Protein AF-A0A2V2E557-F1 (afdb_monomer_lite)

Sequence (510 aa):
MKITRFALGIRFAAMAEQPHKEFARKIFEGIFSVLTLSELEDLTLYGGADPFSPANAEGEESDVYLVVLMGGKLKQMRKVYHAIADDAALDMYMVHNRPFVENNRLYKVEGLDYFGQVRPNGRIEGGDGTLDGLSVPKKRGRRKPVGKGIRVMLAPADYERLTSTDAIKRMTVAARRHFQGVKLAPFPINDGGEGFGASIVTATGGAARKIAVTSCMLDGKRDAYYGVVSGRTAVIETAQGFSAGGISSIAVGEMLRRALDEGLKSIIIGVHDAQMGDGGMGFARALGVRFFDKDGAELDASRDALPLIERAEADYIHPRMGEVKLLCMDASSPADAIAGIDRLNAALSAALGREIDHTLGFAGIVCALSGGRYSRNYDDLLEAINFNKLARNTALVATGCSALDTAAMQ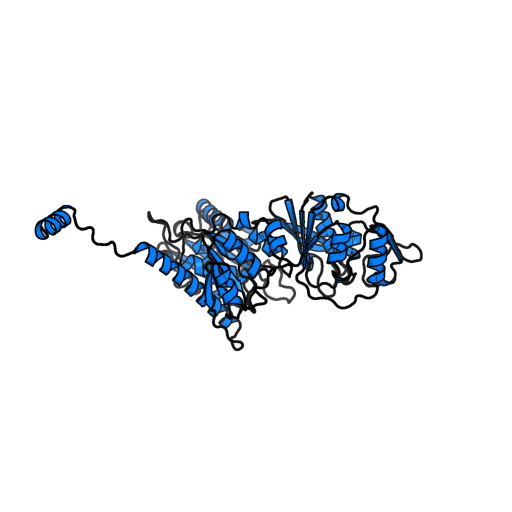PGRPMYCIVKRCAALKIPVAMVVNQIGDGAAELYSITNAGIMTIGSSAADTPEETVRKFDSAADRMFRFIRMGRDVEKIGAPKQPKLKPWLTLLIDSWKK

pLDDT: mean 86.21, std 11.2, range [41.09, 98.44]

Structure (mmCIF, N/CA/C/O backbone):
data_AF-A0A2V2E557-F1
#
_entry.id   AF-A0A2V2E557-F1
#
loop_
_atom_site.group_PDB
_atom_site.id
_atom_site.type_symbol
_atom_site.label_atom_id
_atom_site.label_alt_id
_atom_site.label_comp_id
_atom_site.label_asym_id
_atom_site.label_entity_id
_atom_site.label_seq_id
_atom_site.pdbx_PDB_ins_code
_atom_site.Cartn_x
_atom_site.Cartn_y
_atom_site.Cartn_z
_atom_site.occupancy
_atom_site.B_iso_or_equiv
_atom_site.auth_seq_id
_atom_site.auth_comp_id
_atom_site.auth_asym_id
_atom_site.auth_atom_id
_atom_site.pdbx_PDB_model_num
ATOM 1 N N . MET A 1 1 ? 6.850 -20.443 29.332 1.00 65.69 1 MET A N 1
ATOM 2 C CA . MET A 1 1 ? 5.370 -20.319 29.263 1.00 65.69 1 MET A CA 1
ATOM 3 C C . MET A 1 1 ? 4.730 -21.699 29.479 1.00 65.69 1 MET A C 1
ATOM 5 O O . MET A 1 1 ? 5.192 -22.646 28.859 1.00 65.69 1 MET A O 1
ATOM 9 N N . LYS A 1 2 ? 3.725 -21.884 30.356 1.00 63.25 2 LYS A N 1
ATOM 10 C CA . LYS A 1 2 ? 3.048 -23.197 30.527 1.00 63.25 2 LYS A CA 1
ATOM 11 C C . LYS A 1 2 ? 1.801 -23.270 29.639 1.00 63.25 2 LYS A C 1
ATOM 13 O O . LYS A 1 2 ? 0.754 -22.765 30.030 1.00 63.25 2 LYS A O 1
ATOM 18 N N . ILE A 1 3 ? 1.897 -23.886 28.458 1.00 65.19 3 ILE A N 1
ATOM 19 C CA . ILE A 1 3 ? 0.762 -24.033 27.528 1.00 65.19 3 ILE A CA 1
ATOM 20 C C . ILE A 1 3 ? -0.247 -25.034 28.102 1.00 65.19 3 ILE A C 1
ATOM 22 O O . ILE A 1 3 ? -0.033 -26.241 28.066 1.00 65.19 3 ILE A O 1
ATOM 26 N N . THR A 1 4 ? -1.346 -24.526 28.660 1.00 62.91 4 THR A N 1
ATOM 27 C CA . THR A 1 4 ? -2.377 -25.346 29.319 1.00 62.91 4 THR A CA 1
ATOM 28 C C . THR A 1 4 ? -3.467 -25.840 28.362 1.00 62.91 4 THR A C 1
ATOM 30 O O . THR A 1 4 ? -4.125 -26.837 28.661 1.00 62.91 4 THR A O 1
ATOM 33 N N . ARG A 1 5 ? -3.689 -25.143 27.231 1.00 73.69 5 ARG A N 1
ATOM 34 C CA . ARG A 1 5 ? -4.732 -25.392 26.206 1.00 73.69 5 ARG A CA 1
ATOM 35 C C . ARG A 1 5 ? -4.318 -24.814 24.837 1.00 73.69 5 ARG A C 1
ATOM 37 O O . ARG A 1 5 ? -3.135 -24.649 24.576 1.00 73.69 5 ARG A O 1
ATOM 44 N N . PHE A 1 6 ? -5.287 -24.498 23.967 1.00 78.81 6 PHE A N 1
ATOM 45 C CA . PHE A 1 6 ? -5.058 -23.806 22.698 1.00 78.81 6 PHE A CA 1
ATOM 46 C C . PHE A 1 6 ? -4.445 -22.423 22.913 1.00 78.81 6 PHE A C 1
ATOM 48 O O . PHE A 1 6 ? -4.868 -21.669 23.796 1.00 78.81 6 PHE A O 1
ATOM 55 N N . ALA A 1 7 ? -3.495 -22.094 22.045 1.00 83.75 7 ALA A N 1
ATOM 56 C CA . ALA A 1 7 ? -2.895 -20.781 21.951 1.00 83.75 7 ALA A CA 1
ATOM 57 C C . ALA A 1 7 ? -2.956 -20.281 20.503 1.00 83.75 7 ALA A C 1
ATOM 59 O O . ALA A 1 7 ? -2.928 -21.064 19.551 1.00 83.75 7 ALA A O 1
ATOM 60 N N . LEU A 1 8 ? -3.088 -18.968 20.350 1.00 87.19 8 LEU A N 1
ATOM 61 C CA . LEU A 1 8 ? -3.082 -18.281 19.068 1.00 87.19 8 LEU A CA 1
ATOM 62 C C . LEU A 1 8 ? -1.888 -17.333 19.041 1.00 87.19 8 LEU A C 1
ATOM 64 O O . LEU A 1 8 ? -1.804 -16.452 19.896 1.00 87.19 8 LEU A O 1
ATOM 68 N N . GLY A 1 9 ? -0.994 -17.534 18.072 1.00 87.31 9 GLY A N 1
ATOM 69 C CA . GLY A 1 9 ? 0.126 -16.642 17.795 1.00 87.31 9 GLY A CA 1
ATOM 70 C C . GLY A 1 9 ? -0.240 -15.669 16.681 1.00 87.31 9 GLY A C 1
ATOM 71 O O . GLY A 1 9 ? -0.783 -16.060 15.643 1.00 87.31 9 GLY A O 1
ATOM 72 N N . ILE A 1 10 ? 0.039 -14.391 16.902 1.00 87.12 10 ILE A N 1
ATOM 73 C CA . ILE A 1 10 ? -0.247 -13.321 15.951 1.00 87.12 10 ILE A CA 1
ATOM 74 C C . ILE A 1 10 ? 1.021 -12.498 15.793 1.00 87.12 10 ILE A C 1
ATOM 76 O O . ILE A 1 10 ? 1.534 -11.969 16.773 1.00 87.12 10 ILE A O 1
ATOM 80 N N . ARG A 1 11 ? 1.541 -12.435 14.567 1.00 86.31 11 ARG A N 1
ATOM 81 C CA . ARG A 1 11 ? 2.772 -11.715 14.238 1.00 86.31 11 ARG A CA 1
ATOM 82 C C . ARG A 1 11 ? 2.419 -10.371 13.626 1.00 86.31 11 ARG A C 1
ATOM 84 O O . ARG A 1 11 ? 1.798 -10.329 12.564 1.00 86.31 11 ARG A O 1
ATOM 91 N N . PHE A 1 12 ? 2.813 -9.309 14.307 1.00 83.56 12 PHE A N 1
ATOM 92 C CA . PHE A 1 12 ? 2.631 -7.934 13.878 1.00 83.56 12 PHE A CA 1
ATOM 93 C C . PHE A 1 12 ? 3.965 -7.359 13.417 1.00 83.56 12 PHE A C 1
ATOM 95 O O . PHE A 1 12 ? 4.990 -7.630 14.032 1.00 83.56 12 PHE A O 1
ATOM 102 N N . ALA A 1 13 ? 3.949 -6.571 12.349 1.00 77.62 13 ALA A N 1
ATOM 103 C CA . ALA A 1 13 ? 5.081 -5.735 11.994 1.00 77.62 13 ALA A CA 1
ATOM 104 C C . ALA A 1 13 ? 5.254 -4.674 13.085 1.00 77.62 13 ALA A C 1
ATOM 106 O O . ALA A 1 13 ? 4.266 -4.067 13.529 1.00 77.62 13 ALA A O 1
ATOM 107 N N . ALA A 1 14 ? 6.494 -4.457 13.510 1.00 68.31 14 ALA A N 1
ATOM 108 C CA . ALA A 1 14 ? 6.855 -3.397 14.430 1.00 68.31 14 ALA A CA 1
ATOM 109 C C . ALA A 1 14 ? 6.372 -2.025 13.914 1.00 68.31 14 ALA A C 1
ATOM 111 O O . ALA A 1 14 ? 6.031 -1.828 12.741 1.00 68.31 14 ALA A O 1
ATOM 112 N N . MET A 1 15 ? 6.255 -1.072 14.831 1.00 66.81 15 MET A N 1
ATOM 113 C CA . MET A 1 15 ? 6.133 0.349 14.503 1.00 66.81 15 MET A CA 1
ATOM 114 C C . MET A 1 15 ? 7.468 1.016 14.791 1.00 66.81 15 MET A C 1
ATOM 116 O O . MET A 1 15 ? 8.109 0.659 15.778 1.00 66.81 15 MET A O 1
ATOM 120 N N . ALA A 1 16 ? 7.819 2.034 14.009 1.00 58.56 16 ALA A N 1
ATOM 121 C CA . ALA A 1 16 ? 8.967 2.874 14.318 1.00 58.56 16 ALA A CA 1
ATOM 122 C C . ALA A 1 16 ? 8.837 3.541 15.708 1.00 58.56 16 ALA A C 1
ATOM 124 O O . ALA A 1 16 ? 7.751 3.993 16.102 1.00 58.56 16 ALA A O 1
ATOM 125 N N . GLU A 1 17 ? 9.973 3.594 16.416 1.00 58.50 17 GLU A N 1
ATOM 126 C CA . GLU A 1 17 ? 10.280 4.488 17.544 1.00 58.50 17 GLU A CA 1
ATOM 127 C C . GLU A 1 17 ? 9.243 4.516 18.685 1.00 58.50 17 GLU A C 1
ATOM 129 O O . GLU A 1 17 ? 8.613 5.544 18.955 1.00 58.50 17 GLU A O 1
ATOM 134 N N . GLN A 1 18 ? 9.063 3.393 19.392 1.00 66.19 18 GLN A N 1
ATOM 135 C CA . GLN A 1 18 ? 8.359 3.375 20.682 1.00 66.19 18 GLN A CA 1
ATOM 136 C C . GLN A 1 18 ? 8.985 2.387 21.673 1.00 66.19 18 GLN A C 1
ATOM 138 O O . GLN A 1 18 ? 9.375 1.289 21.271 1.00 66.19 18 GLN A O 1
ATOM 143 N N . PRO A 1 19 ? 8.983 2.705 22.982 1.00 74.88 19 PRO A N 1
ATOM 144 C CA . PRO A 1 19 ? 9.345 1.744 24.016 1.00 74.88 19 PRO A CA 1
ATOM 145 C C . PRO A 1 19 ? 8.513 0.458 23.905 1.00 74.88 19 PRO A C 1
ATOM 147 O O . PRO A 1 19 ? 7.297 0.522 23.692 1.00 74.88 19 PRO A O 1
ATOM 150 N N . HIS A 1 20 ? 9.140 -0.700 24.144 1.00 78.00 20 HIS A N 1
ATOM 151 C CA . HIS A 1 20 ? 8.522 -2.035 24.044 1.00 78.00 20 HIS A CA 1
ATOM 152 C C . HIS A 1 20 ? 7.109 -2.106 24.661 1.00 78.00 20 HIS A C 1
ATOM 154 O O . HIS A 1 20 ? 6.159 -2.593 24.045 1.00 78.00 20 HIS A O 1
ATOM 160 N N . LYS A 1 21 ? 6.943 -1.540 25.863 1.00 82.50 21 LYS A N 1
ATOM 161 C CA . LYS A 1 21 ? 5.669 -1.524 26.599 1.00 82.50 21 LYS A CA 1
ATOM 162 C C . LYS A 1 21 ? 4.590 -0.651 25.949 1.00 82.50 21 LYS A C 1
ATOM 164 O O . LYS A 1 21 ? 3.419 -1.030 25.940 1.00 82.50 21 LYS A O 1
ATOM 169 N N . GLU A 1 22 ? 4.952 0.507 25.3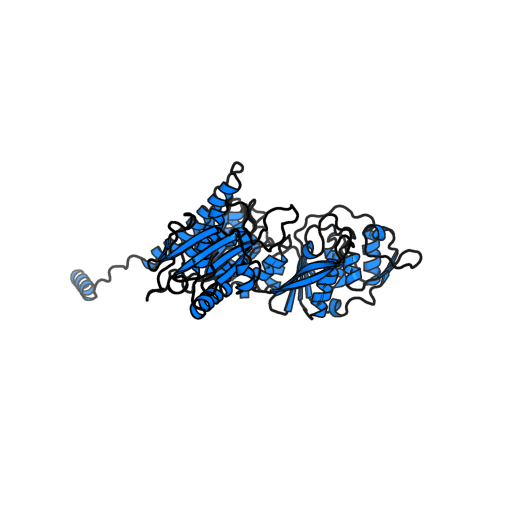94 1.00 80.88 22 GLU A N 1
ATOM 170 C CA . GLU A 1 22 ? 3.991 1.379 24.701 1.00 80.88 22 GLU A CA 1
ATOM 171 C C . GLU A 1 22 ? 3.476 0.710 23.424 1.00 80.88 22 GLU A C 1
ATOM 173 O O . GLU A 1 22 ? 2.269 0.705 23.156 1.00 80.88 22 GLU A O 1
ATOM 178 N N . PHE A 1 23 ? 4.380 0.074 22.679 1.00 81.56 23 PHE A N 1
ATOM 179 C CA . PHE A 1 23 ? 4.028 -0.668 21.480 1.00 81.56 23 PHE A CA 1
ATOM 180 C C . PHE A 1 23 ? 3.114 -1.863 21.787 1.00 81.56 23 PHE A C 1
ATOM 182 O O . PHE A 1 23 ? 2.044 -1.996 21.180 1.00 81.56 23 PHE A O 1
ATOM 189 N N . ALA A 1 24 ? 3.467 -2.666 22.799 1.00 86.38 24 ALA A N 1
ATOM 190 C CA . ALA A 1 24 ? 2.637 -3.766 23.284 1.00 86.38 24 ALA A CA 1
ATOM 191 C C . ALA A 1 24 ? 1.216 -3.282 23.612 1.00 86.38 24 ALA A C 1
ATOM 193 O O . ALA A 1 24 ? 0.225 -3.826 23.112 1.00 86.38 24 ALA A O 1
ATOM 194 N N . ARG A 1 25 ? 1.103 -2.192 24.383 1.00 87.50 25 ARG A N 1
ATOM 195 C CA . ARG A 1 25 ? -0.187 -1.596 24.744 1.00 87.50 25 ARG A CA 1
ATOM 196 C C . ARG A 1 25 ? -1.021 -1.230 23.515 1.00 87.50 25 ARG A C 1
ATOM 198 O O . ARG A 1 25 ? -2.212 -1.541 23.488 1.00 87.50 25 ARG A O 1
ATOM 205 N N . LYS A 1 26 ? -0.425 -0.620 22.485 1.00 82.56 26 LYS A N 1
ATOM 206 C CA . LYS A 1 26 ? -1.136 -0.245 21.248 1.00 82.56 26 LYS A CA 1
ATOM 207 C C . LYS A 1 26 ? -1.635 -1.452 20.460 1.00 82.56 26 LYS A C 1
ATOM 209 O O . LYS A 1 26 ? -2.769 -1.417 19.975 1.00 82.56 26 LYS A O 1
ATOM 214 N N . ILE A 1 27 ? -0.843 -2.523 20.360 1.00 86.38 27 ILE A N 1
ATOM 215 C CA . ILE A 1 27 ? -1.295 -3.760 19.708 1.00 86.38 27 ILE A CA 1
ATOM 216 C C . ILE A 1 27 ? -2.501 -4.338 20.454 1.00 86.38 27 ILE A C 1
ATOM 218 O O . ILE A 1 27 ? -3.522 -4.637 19.832 1.00 86.38 27 ILE A O 1
ATOM 222 N N . PHE A 1 28 ? -2.427 -4.455 21.783 1.00 88.38 28 PHE A N 1
ATOM 223 C CA . PHE A 1 28 ? -3.541 -4.986 22.572 1.00 88.38 28 PHE A CA 1
ATOM 224 C C . PHE A 1 28 ? -4.778 -4.081 22.529 1.00 88.38 28 PHE A C 1
ATOM 226 O O . PHE A 1 28 ? -5.891 -4.595 22.437 1.00 88.38 28 PHE A O 1
ATOM 233 N N . GLU A 1 29 ? -4.621 -2.753 22.499 1.00 85.88 29 GLU A N 1
ATOM 234 C CA . GLU A 1 29 ? -5.725 -1.820 22.226 1.00 85.88 29 GLU A CA 1
ATOM 235 C C . GLU A 1 29 ? -6.382 -2.109 20.866 1.00 85.88 29 GLU A C 1
ATOM 237 O O . GLU A 1 29 ? -7.611 -2.196 20.773 1.00 85.88 29 GLU A O 1
ATOM 242 N N . GLY A 1 30 ? -5.577 -2.332 19.823 1.00 81.88 30 GLY A N 1
ATOM 243 C CA . GLY A 1 30 ? -6.042 -2.747 18.500 1.00 81.88 30 GLY A CA 1
ATOM 244 C C . GLY A 1 30 ? -6.816 -4.068 18.538 1.00 81.88 30 GLY A C 1
ATOM 245 O O . GLY A 1 30 ? -7.950 -4.130 18.061 1.00 81.88 30 GLY A O 1
ATOM 246 N N . ILE A 1 31 ? -6.263 -5.107 19.160 1.00 86.81 31 ILE A N 1
ATOM 247 C CA . ILE A 1 31 ? -6.897 -6.429 19.275 1.00 86.81 31 ILE A CA 1
ATOM 248 C C . ILE A 1 31 ? -8.209 -6.350 20.071 1.00 86.81 31 ILE A C 1
ATOM 250 O O . ILE A 1 31 ? -9.246 -6.861 19.644 1.00 86.81 31 ILE A O 1
ATOM 254 N N . PHE A 1 32 ? -8.216 -5.673 21.219 1.00 85.81 32 PHE A N 1
ATOM 255 C CA . PHE A 1 32 ? -9.401 -5.587 22.081 1.00 85.81 32 PHE A CA 1
ATOM 256 C C . PHE A 1 32 ? -10.511 -4.742 21.476 1.00 85.81 32 PHE A C 1
ATOM 258 O O . PHE A 1 32 ? -11.675 -4.890 21.843 1.00 85.81 32 PHE A O 1
ATOM 265 N N . SER A 1 33 ? -10.176 -3.881 20.521 1.00 80.12 33 SER A N 1
ATOM 266 C CA . SER A 1 33 ? -11.164 -3.068 19.829 1.00 80.12 33 SER A CA 1
ATOM 267 C C . SER A 1 33 ? -12.040 -3.855 18.840 1.00 80.12 33 SER A C 1
ATOM 269 O O . SER A 1 33 ? -13.137 -3.395 18.513 1.00 80.12 33 SER A O 1
ATOM 271 N N . VAL A 1 34 ? -11.612 -5.050 18.404 1.00 81.62 34 VAL A N 1
ATOM 272 C CA . VAL A 1 34 ? -12.408 -5.938 17.527 1.00 81.62 34 VAL A CA 1
ATOM 273 C C . VAL A 1 34 ? -13.038 -7.118 18.271 1.00 81.62 34 VAL A C 1
ATOM 275 O O . VAL A 1 34 ? -13.938 -7.769 17.741 1.00 81.62 34 VAL A O 1
ATOM 278 N N . LEU A 1 35 ? -12.614 -7.356 19.514 1.00 86.31 35 LEU A N 1
ATOM 279 C CA . LEU A 1 35 ? -13.071 -8.450 20.366 1.00 86.31 35 LEU A CA 1
ATOM 280 C C . LEU A 1 35 ? -13.999 -7.962 21.484 1.00 86.31 35 LEU A C 1
ATOM 282 O O . LEU A 1 35 ? -14.121 -6.777 21.785 1.00 86.31 35 LEU A O 1
ATOM 286 N N . THR A 1 36 ? -14.682 -8.904 22.116 1.00 84.56 36 THR A N 1
ATOM 287 C CA . THR A 1 36 ? -15.545 -8.687 23.277 1.00 84.56 36 THR A CA 1
ATOM 288 C C . THR A 1 36 ? -15.060 -9.495 24.468 1.00 84.56 36 THR A C 1
ATOM 290 O O . THR A 1 36 ? -14.330 -10.476 24.323 1.00 84.56 36 THR A O 1
ATOM 293 N N . LEU A 1 37 ? -15.548 -9.145 25.660 1.00 84.88 37 LEU A N 1
ATOM 294 C CA . LEU A 1 37 ? -15.225 -9.893 26.874 1.00 84.88 37 LEU A CA 1
ATOM 295 C C . LEU A 1 37 ? -15.520 -11.392 26.733 1.00 84.88 37 LEU A C 1
ATOM 297 O O . LEU A 1 37 ? -14.697 -12.200 27.120 1.00 84.88 37 LEU A O 1
ATOM 301 N N . SER A 1 38 ? -16.617 -11.788 26.080 1.00 85.31 38 SER A N 1
ATOM 302 C CA . SER A 1 38 ? -16.932 -13.215 25.895 1.00 85.31 38 SER A CA 1
ATOM 303 C C . SER A 1 38 ? -15.949 -13.986 25.004 1.00 85.31 38 SER A C 1
ATOM 305 O O . SER A 1 38 ? -16.006 -15.213 24.949 1.00 85.31 38 SER A O 1
ATOM 307 N N . GLU A 1 39 ? -15.107 -13.282 24.248 1.00 89.06 39 GLU A N 1
ATOM 308 C CA . GLU A 1 39 ? -14.055 -13.879 23.422 1.00 89.06 39 GLU A CA 1
ATOM 309 C C . GLU A 1 39 ? -12.709 -13.897 24.148 1.00 89.06 39 GLU A C 1
ATOM 311 O O . GLU A 1 39 ? -11.922 -14.809 23.913 1.00 89.06 39 GLU A O 1
ATOM 316 N N . LEU A 1 40 ? -12.473 -12.947 25.055 1.00 89.62 40 LEU A N 1
ATOM 317 C CA . LEU A 1 40 ? -11.193 -12.747 25.734 1.00 89.62 40 LEU A CA 1
ATOM 318 C C . LEU A 1 40 ? -11.166 -13.206 27.196 1.00 89.62 40 LEU A C 1
ATOM 320 O O . LEU A 1 40 ? -10.082 -13.344 27.744 1.00 89.62 40 LEU A O 1
ATOM 324 N N . GLU A 1 41 ? -12.316 -13.440 27.825 1.00 90.12 41 GLU A N 1
ATOM 325 C CA . GLU A 1 41 ? -12.420 -13.871 29.222 1.00 90.12 41 GLU A CA 1
ATOM 326 C C . GLU A 1 41 ? -11.560 -15.112 29.490 1.00 90.12 41 GLU A C 1
ATOM 328 O O . GLU A 1 41 ? -11.535 -16.060 28.695 1.00 90.12 41 GLU A O 1
ATOM 333 N N . ASP A 1 42 ? -10.830 -15.052 30.605 1.00 91.62 42 ASP A N 1
ATOM 334 C CA . ASP A 1 42 ? -9.864 -16.033 31.099 1.00 91.62 42 ASP A CA 1
ATOM 335 C C . ASP A 1 42 ? -8.632 -16.265 30.213 1.00 91.62 42 ASP A C 1
ATOM 337 O O . ASP A 1 42 ? -7.773 -17.075 30.577 1.00 91.62 42 ASP A O 1
ATOM 341 N N . LEU A 1 43 ? -8.489 -15.548 29.092 1.00 92.50 43 LEU A N 1
ATOM 342 C CA . LEU A 1 43 ? -7.294 -15.656 28.263 1.00 92.50 43 LEU A CA 1
ATOM 343 C C . LEU A 1 43 ? -6.091 -14.996 28.937 1.00 92.50 43 LEU A C 1
ATOM 345 O O . LEU A 1 43 ? -6.173 -13.905 29.506 1.00 92.50 43 LEU A O 1
ATOM 349 N N . THR A 1 44 ? -4.960 -15.678 28.834 1.00 92.56 44 THR A N 1
ATOM 350 C CA . THR A 1 44 ? -3.642 -15.204 29.246 1.00 92.56 44 THR A CA 1
ATOM 351 C C . THR A 1 44 ? -2.964 -14.516 28.065 1.00 92.56 44 THR A C 1
ATOM 353 O O . THR A 1 44 ? -3.053 -15.004 26.932 1.00 92.56 44 THR A O 1
ATOM 356 N N . LEU A 1 45 ? -2.306 -13.390 28.335 1.00 93.50 45 LEU A N 1
ATOM 357 C CA . LEU A 1 45 ? -1.737 -12.495 27.335 1.00 93.50 45 LEU A CA 1
ATOM 358 C C . LEU A 1 45 ? -0.213 -12.472 27.456 1.00 93.50 45 LEU A C 1
ATOM 360 O O . LEU A 1 45 ? 0.318 -12.209 28.537 1.00 93.50 45 LEU A O 1
ATOM 364 N N . TYR A 1 46 ? 0.470 -12.703 26.339 1.00 91.62 46 TYR A N 1
ATOM 365 C CA . TYR A 1 46 ? 1.919 -12.553 26.233 1.00 91.62 46 TYR A CA 1
ATOM 366 C C . TYR A 1 46 ? 2.288 -11.759 24.986 1.00 91.62 46 TYR A C 1
ATOM 368 O O . TYR A 1 46 ? 1.529 -11.751 24.009 1.00 91.62 46 TYR A O 1
ATOM 376 N N . GLY A 1 47 ? 3.472 -11.157 24.993 1.00 90.19 47 GLY A N 1
ATOM 377 C CA . GLY A 1 47 ? 4.075 -10.655 23.769 1.00 90.19 47 GLY A CA 1
ATOM 378 C C . GLY A 1 47 ? 5.539 -10.264 23.908 1.00 90.19 47 GLY A C 1
ATOM 379 O O . GLY A 1 47 ? 6.084 -10.261 25.005 1.00 90.19 47 GLY A O 1
ATOM 380 N N . GLY A 1 48 ? 6.173 -10.011 22.771 1.00 86.94 48 GLY A N 1
ATOM 381 C CA . GLY A 1 48 ? 7.599 -9.712 22.668 1.00 86.94 48 GLY A CA 1
ATOM 382 C C . GLY A 1 48 ? 8.098 -9.883 21.237 1.00 86.94 48 GLY A C 1
ATOM 383 O O . GLY A 1 48 ? 7.301 -10.153 20.333 1.00 86.94 48 GLY A O 1
ATOM 384 N N . ALA A 1 49 ? 9.406 -9.754 21.031 1.00 83.94 49 ALA A N 1
ATOM 385 C CA . ALA A 1 4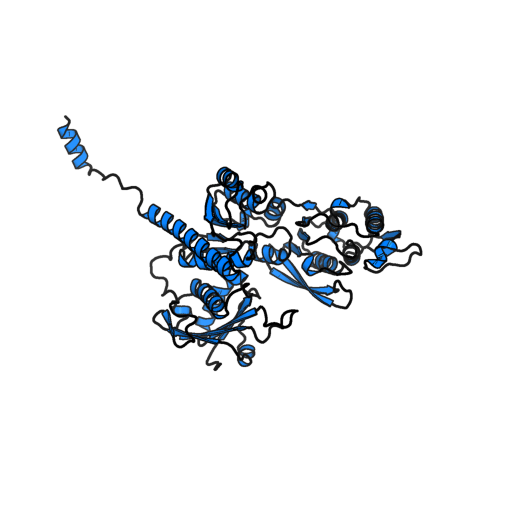9 ? 10.039 -10.056 19.748 1.00 83.94 49 ALA A CA 1
ATOM 386 C C . ALA A 1 49 ? 9.768 -11.517 19.323 1.00 83.94 49 ALA A C 1
ATOM 388 O O . ALA A 1 49 ? 9.744 -12.426 20.156 1.00 83.94 49 ALA A O 1
ATOM 389 N N . ASP A 1 50 ? 9.524 -11.760 18.029 1.00 81.56 50 ASP A N 1
ATOM 390 C CA . ASP A 1 50 ? 9.349 -13.114 17.489 1.00 81.56 50 ASP A CA 1
ATOM 391 C C . ASP A 1 50 ? 10.705 -13.841 17.436 1.00 81.56 50 ASP A C 1
ATOM 393 O O . ASP A 1 50 ? 11.538 -13.508 16.594 1.00 81.56 50 ASP A O 1
ATOM 397 N N . PRO A 1 51 ? 10.933 -14.891 18.249 1.00 76.50 51 PRO A N 1
ATOM 398 C CA . PRO A 1 51 ? 12.255 -15.513 18.388 1.00 76.50 51 PRO A CA 1
ATOM 399 C C . PRO A 1 51 ? 12.687 -16.348 17.172 1.00 76.50 51 PRO A C 1
ATOM 401 O O . PRO A 1 51 ? 13.759 -16.944 17.173 1.00 76.50 51 PRO A O 1
ATOM 404 N N . PHE A 1 52 ? 11.839 -16.460 16.150 1.00 75.25 52 PHE A N 1
ATOM 405 C CA . PHE A 1 52 ? 12.128 -17.226 14.934 1.00 75.25 52 PHE A CA 1
ATOM 406 C C . PHE A 1 52 ? 12.251 -16.354 13.689 1.00 75.25 52 PHE A C 1
ATOM 408 O O . PHE A 1 52 ? 12.477 -16.883 12.599 1.00 75.25 52 PHE A O 1
ATOM 415 N N . SER A 1 53 ? 11.998 -15.056 13.818 1.00 70.50 53 SER A N 1
ATOM 416 C CA . SER A 1 53 ? 12.225 -14.136 12.718 1.00 70.50 53 SER A CA 1
ATOM 417 C C . SER A 1 53 ? 13.722 -13.807 12.696 1.00 70.50 53 SER A C 1
ATOM 419 O O . SER A 1 53 ? 14.304 -13.593 13.761 1.00 70.50 53 SER A O 1
ATOM 421 N N . PRO A 1 54 ? 14.377 -13.870 11.522 1.00 59.88 54 PRO A N 1
ATOM 422 C CA . PRO A 1 54 ? 15.802 -13.576 11.424 1.00 59.88 54 PRO A CA 1
ATOM 423 C C . PRO A 1 54 ? 16.069 -12.151 11.917 1.00 59.88 54 PRO A C 1
ATOM 425 O O . PRO A 1 54 ? 15.212 -11.278 11.756 1.00 59.88 54 PRO A O 1
ATOM 428 N N . ALA A 1 55 ? 17.243 -11.932 12.516 1.00 57.16 55 ALA A N 1
ATOM 429 C CA . ALA A 1 55 ? 17.716 -10.586 12.822 1.00 57.16 55 ALA A CA 1
ATOM 430 C C . ALA A 1 55 ? 17.676 -9.735 11.544 1.00 57.16 55 ALA A C 1
ATOM 432 O O . ALA A 1 55 ? 17.881 -10.263 10.442 1.00 57.16 55 ALA A O 1
ATOM 433 N N . ASN A 1 56 ? 17.370 -8.445 11.682 1.00 53.69 56 ASN A N 1
ATOM 434 C CA . ASN A 1 56 ? 17.402 -7.534 10.541 1.00 53.69 56 ASN A CA 1
ATOM 435 C C . ASN A 1 56 ? 18.837 -7.452 9.964 1.00 53.69 56 ASN A C 1
ATOM 437 O O . ASN A 1 56 ? 19.786 -7.999 10.532 1.00 53.69 56 ASN A O 1
ATOM 441 N N . ALA A 1 57 ? 19.011 -6.809 8.805 1.00 41.09 57 ALA A N 1
ATOM 442 C CA . ALA A 1 57 ? 20.308 -6.746 8.115 1.00 41.09 57 ALA A CA 1
ATOM 443 C C . ALA A 1 57 ? 21.446 -6.141 8.973 1.00 41.09 57 ALA A C 1
ATOM 445 O O . ALA A 1 57 ? 22.618 -6.347 8.662 1.00 41.09 57 ALA A O 1
ATOM 446 N N . GLU A 1 58 ? 21.098 -5.445 10.058 1.00 46.81 58 GLU A N 1
ATOM 447 C CA . GLU A 1 58 ? 22.004 -4.785 11.003 1.00 46.81 58 GLU A CA 1
ATOM 448 C C . GLU A 1 58 ? 22.289 -5.626 12.267 1.00 46.81 58 GLU A C 1
ATOM 450 O O . GLU A 1 58 ? 23.100 -5.237 13.103 1.00 46.81 58 GLU A O 1
ATOM 455 N N . GLY A 1 59 ? 21.692 -6.819 12.390 1.00 43.66 59 GLY A N 1
ATOM 456 C CA . GLY A 1 59 ? 21.915 -7.737 13.512 1.00 43.66 59 GLY A CA 1
ATOM 457 C C . GLY A 1 59 ? 21.077 -7.447 14.764 1.00 43.66 59 GLY A C 1
ATOM 458 O O . GLY A 1 59 ? 21.370 -8.015 15.818 1.00 43.66 59 GLY A O 1
ATOM 459 N N . GLU A 1 60 ? 20.047 -6.602 14.668 1.00 53.19 60 GLU A N 1
ATOM 460 C CA . GLU A 1 60 ? 19.145 -6.250 15.773 1.00 53.19 60 GLU A CA 1
ATOM 461 C C . GLU A 1 60 ? 17.959 -7.231 15.918 1.00 53.19 60 GLU A C 1
ATOM 463 O O . GLU A 1 60 ? 17.738 -8.113 15.076 1.00 53.19 60 GLU A O 1
ATOM 468 N N . GLU A 1 61 ? 17.195 -7.100 17.017 1.00 55.19 61 GLU A N 1
ATOM 469 C CA . GLU A 1 61 ? 15.963 -7.870 17.255 1.00 55.19 61 GLU A CA 1
ATOM 470 C C . GLU A 1 61 ? 15.010 -7.773 16.055 1.00 55.19 61 GLU A C 1
ATOM 472 O O . GLU A 1 61 ? 14.886 -6.735 15.414 1.00 55.19 61 GLU A O 1
ATOM 477 N N . SER A 1 62 ? 14.323 -8.875 15.739 1.00 60.53 62 SER A N 1
ATOM 478 C CA . SER A 1 62 ? 13.455 -8.928 14.561 1.00 60.53 62 SER A CA 1
ATOM 479 C C . SER A 1 62 ? 12.360 -7.851 14.617 1.00 60.53 62 SER A C 1
ATOM 481 O O . SER A 1 62 ? 11.663 -7.745 15.630 1.00 60.53 62 SER A O 1
ATOM 483 N N . ASP A 1 63 ? 12.081 -7.199 13.484 1.00 73.69 63 ASP A N 1
ATOM 484 C CA . ASP A 1 63 ? 10.969 -6.242 13.300 1.00 73.69 63 ASP A CA 1
ATOM 485 C C . ASP A 1 63 ? 9.568 -6.875 13.427 1.00 73.69 63 ASP A C 1
ATOM 487 O O . ASP A 1 63 ? 8.544 -6.275 13.087 1.00 73.69 63 ASP A O 1
ATOM 491 N N . VAL A 1 64 ? 9.489 -8.127 13.871 1.00 80.94 64 VAL A N 1
ATOM 492 C CA . VAL A 1 64 ? 8.256 -8.872 14.071 1.00 80.94 64 VAL A CA 1
ATOM 493 C C . VAL A 1 64 ? 7.976 -9.024 15.557 1.00 80.94 64 VAL A C 1
ATOM 495 O O . VAL A 1 64 ? 8.736 -9.633 16.306 1.00 80.94 64 VAL A O 1
ATOM 498 N N . TYR A 1 65 ? 6.808 -8.543 15.964 1.00 86.31 65 TYR A N 1
ATOM 499 C CA . TYR A 1 65 ? 6.298 -8.668 17.317 1.00 86.31 65 TYR A CA 1
ATOM 500 C C . TYR A 1 65 ? 5.256 -9.772 17.407 1.00 86.31 65 TYR A C 1
ATOM 502 O O . TYR A 1 65 ? 4.233 -9.761 16.714 1.00 86.31 65 TYR A O 1
ATOM 510 N N . LEU A 1 66 ? 5.498 -10.735 18.284 1.00 87.56 66 LEU A N 1
ATOM 511 C CA . LEU A 1 66 ? 4.605 -11.850 18.533 1.00 87.56 66 LEU A CA 1
ATOM 512 C C . LEU A 1 66 ? 3.664 -11.513 19.689 1.00 87.56 66 LEU A C 1
ATOM 514 O O . LEU A 1 66 ? 4.102 -11.292 20.810 1.00 87.56 66 LEU A O 1
ATOM 518 N N . VAL A 1 67 ? 2.357 -11.555 19.440 1.00 90.12 67 VAL A N 1
ATOM 519 C CA . VAL A 1 67 ? 1.327 -11.614 20.484 1.00 90.12 67 VAL A CA 1
ATOM 520 C C . VAL A 1 67 ? 0.825 -13.039 20.620 1.00 90.12 67 VAL A C 1
ATOM 522 O O . VAL A 1 67 ? 0.502 -13.694 19.625 1.00 90.12 67 VAL A O 1
ATOM 525 N N . VAL A 1 68 ? 0.685 -13.500 21.861 1.00 90.19 68 VAL A N 1
ATOM 526 C CA . VAL A 1 68 ? 0.097 -14.803 22.171 1.00 90.19 68 VAL A CA 1
ATOM 527 C C . VAL A 1 68 ? -1.127 -14.632 23.061 1.00 90.19 68 VAL A C 1
ATOM 529 O O . VAL A 1 68 ? -1.056 -14.077 24.158 1.00 90.19 68 VAL A O 1
ATOM 532 N N . LEU A 1 69 ? -2.257 -15.159 22.587 1.00 91.38 69 LEU A N 1
ATOM 533 C CA . LEU A 1 69 ? -3.494 -15.306 23.353 1.00 91.38 69 LEU A CA 1
ATOM 534 C C . LEU A 1 69 ? -3.687 -16.788 23.671 1.00 91.38 69 LEU A C 1
ATOM 536 O O . LEU A 1 69 ? -3.785 -17.603 22.750 1.00 91.38 69 LEU A O 1
ATOM 540 N N . MET A 1 70 ? -3.750 -17.164 24.949 1.00 88.81 70 MET A N 1
ATOM 541 C CA . MET A 1 70 ? -3.790 -18.581 25.336 1.00 88.81 70 MET A CA 1
ATOM 542 C C . MET A 1 70 ? -4.741 -18.896 26.489 1.00 88.81 70 MET A C 1
ATOM 544 O O . MET A 1 70 ? -5.185 -18.012 27.211 1.00 88.81 70 MET A O 1
ATOM 548 N N . GLY A 1 71 ? -5.060 -20.183 26.653 1.00 87.19 71 GLY A N 1
ATOM 549 C CA . GLY A 1 71 ? -5.913 -20.689 27.741 1.00 87.19 71 GLY A CA 1
ATOM 550 C C . GLY A 1 71 ? -7.384 -20.894 27.351 1.00 87.19 71 GLY A C 1
ATOM 551 O O . GLY A 1 71 ? -8.155 -21.495 28.106 1.00 87.19 71 GLY A O 1
ATOM 552 N N . GLY A 1 72 ? -7.768 -20.475 26.143 1.00 87.06 72 GLY A N 1
ATOM 553 C CA . GLY A 1 72 ? -9.134 -20.571 25.633 1.00 87.06 72 GLY A CA 1
ATOM 554 C C . GLY A 1 72 ? -9.539 -21.964 25.146 1.00 87.06 72 GLY A C 1
ATOM 555 O O . GLY A 1 72 ? -8.718 -22.834 24.844 1.00 87.06 72 GLY A O 1
ATOM 556 N N . LYS A 1 73 ? -10.853 -22.181 25.022 1.00 89.06 73 LYS A N 1
ATOM 557 C CA . LYS A 1 73 ? -11.420 -23.370 24.351 1.00 89.06 73 LYS A CA 1
ATOM 558 C C . LYS A 1 73 ? -11.329 -23.209 22.826 1.00 89.06 73 LYS A C 1
ATOM 560 O O . LYS A 1 73 ? -11.441 -22.094 22.328 1.00 89.06 73 LYS A O 1
ATOM 565 N N . LEU A 1 74 ? -11.264 -24.305 22.060 1.00 86.19 74 LEU A N 1
ATOM 566 C CA . LEU A 1 74 ? -11.172 -24.262 20.584 1.00 86.19 74 LEU A CA 1
ATOM 567 C C . LEU A 1 74 ? -12.226 -23.344 19.931 1.00 86.19 74 LEU A C 1
ATOM 569 O O . LEU A 1 74 ? -11.905 -22.518 19.081 1.00 86.19 74 LEU A O 1
ATOM 573 N N . LYS A 1 75 ? -13.489 -23.440 20.367 1.00 89.12 75 LYS A N 1
ATOM 574 C CA . LYS A 1 75 ? -14.591 -22.600 19.860 1.00 89.12 75 LYS A CA 1
ATOM 575 C C . LYS A 1 75 ? -14.388 -21.107 20.147 1.00 89.12 75 LYS A C 1
ATOM 577 O O . LYS A 1 75 ? -14.804 -20.283 19.340 1.00 89.12 75 LYS A O 1
ATOM 582 N N . GLN A 1 76 ? -13.791 -20.765 21.289 1.00 90.19 76 GLN A N 1
ATOM 583 C CA . GLN A 1 76 ? -13.464 -19.387 21.666 1.00 90.19 76 GLN A CA 1
ATOM 584 C C . GLN A 1 76 ? -12.307 -18.874 20.806 1.00 90.19 76 GLN A C 1
ATOM 586 O O . GLN A 1 76 ? -12.459 -17.857 20.138 1.00 90.19 76 GLN A O 1
ATOM 591 N N . MET A 1 77 ? -11.214 -19.636 20.714 1.00 88.38 77 MET A N 1
ATOM 592 C CA . MET A 1 77 ? -10.037 -19.255 19.925 1.00 88.38 77 MET A CA 1
ATOM 593 C C . MET A 1 77 ? -10.349 -19.109 18.434 1.00 88.38 77 MET A C 1
ATOM 595 O O . MET A 1 77 ? -9.841 -18.200 17.790 1.00 88.38 77 MET A O 1
ATOM 599 N N . ARG A 1 78 ? -11.254 -19.931 17.887 1.00 88.38 78 ARG A N 1
ATOM 600 C CA . ARG A 1 78 ? -11.725 -19.781 16.502 1.00 88.38 78 ARG A CA 1
ATOM 601 C C . ARG A 1 78 ? -12.455 -18.456 16.268 1.00 88.38 78 ARG A C 1
ATOM 603 O O . ARG A 1 78 ? -12.308 -17.864 15.206 1.00 88.38 78 ARG A O 1
ATOM 610 N N . LYS A 1 79 ? -13.236 -17.975 17.240 1.00 89.69 79 LYS A N 1
ATOM 611 C CA . LYS A 1 79 ? -13.882 -16.657 17.133 1.00 89.69 79 LYS A CA 1
ATOM 612 C C . LYS A 1 79 ? -12.859 -15.533 17.181 1.00 89.69 79 LYS A C 1
ATOM 614 O O . LYS A 1 79 ? -12.942 -14.632 16.359 1.00 89.69 79 LYS A O 1
ATOM 619 N N . VAL A 1 80 ? -11.894 -15.627 18.098 1.00 89.75 80 VAL A N 1
ATOM 620 C CA . VAL A 1 80 ? -10.786 -14.667 18.202 1.00 89.75 80 VAL A CA 1
ATOM 621 C C . VAL A 1 80 ? -10.014 -14.597 16.884 1.00 89.75 80 VAL A C 1
ATOM 623 O O . VAL A 1 80 ? -9.815 -13.510 16.356 1.00 89.75 80 VAL A O 1
ATOM 626 N N . TYR A 1 81 ? -9.673 -15.754 16.312 1.00 89.12 81 TYR A N 1
ATOM 627 C CA . TYR A 1 81 ? -9.019 -15.861 15.009 1.00 89.12 81 TYR A CA 1
ATOM 628 C C . TYR A 1 81 ? -9.775 -15.094 13.921 1.00 89.12 81 TYR A C 1
ATOM 630 O O . TYR A 1 81 ? -9.201 -14.219 13.284 1.00 89.12 81 TYR A O 1
ATOM 638 N N . HIS A 1 82 ? -11.062 -15.403 13.722 1.00 88.38 82 HIS A N 1
ATOM 639 C CA . HIS A 1 82 ? -11.850 -14.786 12.653 1.00 88.38 82 HIS A CA 1
ATOM 640 C C . HIS A 1 82 ? -12.066 -13.290 12.893 1.00 88.38 82 HIS A C 1
ATOM 642 O O . HIS A 1 82 ? -11.960 -12.508 11.962 1.00 88.38 82 HIS A O 1
ATOM 648 N N . ALA A 1 83 ? -12.299 -12.869 14.137 1.00 87.81 83 ALA A N 1
ATOM 649 C CA . ALA A 1 83 ? -12.487 -11.457 14.453 1.00 87.81 83 ALA A CA 1
ATOM 650 C C . ALA A 1 83 ? -11.244 -10.600 14.153 1.00 87.81 83 ALA A C 1
ATOM 652 O O . ALA A 1 83 ? -11.397 -9.441 13.783 1.00 87.81 83 ALA A O 1
ATOM 653 N N . ILE A 1 84 ? -10.041 -11.162 14.306 1.00 88.19 84 ILE A N 1
ATOM 654 C CA . ILE A 1 84 ? -8.783 -10.482 13.971 1.00 88.19 84 ILE A CA 1
ATOM 655 C C . ILE A 1 84 ? -8.507 -10.570 12.465 1.00 88.19 84 ILE A C 1
ATOM 657 O O . ILE A 1 84 ? -8.228 -9.551 11.848 1.00 88.19 84 ILE A O 1
ATOM 661 N N . ALA A 1 85 ? -8.634 -11.760 11.870 1.00 84.12 85 ALA A N 1
ATOM 662 C CA . ALA A 1 85 ? -8.350 -11.990 10.451 1.00 84.12 85 ALA A CA 1
ATOM 663 C C . ALA A 1 85 ? -9.308 -11.246 9.502 1.00 84.12 85 ALA A C 1
ATOM 665 O O . ALA A 1 85 ? -8.919 -10.873 8.403 1.00 84.12 85 ALA A O 1
ATOM 666 N N . ASP A 1 86 ? -10.562 -11.037 9.911 1.00 86.75 86 ASP A N 1
ATOM 667 C CA . ASP A 1 86 ? -11.572 -10.365 9.086 1.00 86.75 86 ASP A CA 1
ATOM 668 C C . ASP A 1 86 ? -11.539 -8.828 9.238 1.00 86.75 86 ASP A C 1
ATOM 670 O O . ASP A 1 86 ? -12.329 -8.119 8.601 1.00 86.75 86 ASP A O 1
ATOM 674 N N . ASP A 1 87 ? -10.669 -8.286 10.099 1.00 88.75 87 ASP A N 1
ATOM 675 C CA . ASP A 1 87 ? -10.554 -6.849 10.331 1.00 88.75 87 ASP A CA 1
ATOM 676 C C . ASP A 1 87 ? -9.418 -6.231 9.507 1.00 88.75 87 ASP A C 1
ATOM 678 O O . ASP A 1 87 ? -8.244 -6.399 9.814 1.00 88.75 87 ASP A O 1
ATOM 682 N N . ALA A 1 88 ? -9.780 -5.448 8.488 1.00 86.25 88 ALA A N 1
ATOM 683 C CA . ALA A 1 88 ? -8.821 -4.873 7.541 1.00 86.25 88 ALA A CA 1
ATOM 684 C C . ALA A 1 88 ? -7.756 -3.976 8.193 1.00 86.25 88 ALA A C 1
ATOM 686 O O . ALA A 1 88 ? -6.631 -3.910 7.708 1.00 86.25 88 ALA A O 1
ATOM 687 N N . ALA A 1 89 ? -8.099 -3.268 9.275 1.00 85.69 89 ALA A N 1
ATOM 688 C CA . ALA A 1 89 ? -7.124 -2.420 9.944 1.00 85.69 89 ALA A CA 1
ATOM 689 C C . ALA A 1 89 ? -6.102 -3.252 10.711 1.00 85.69 89 ALA A C 1
ATOM 691 O O . ALA A 1 89 ? -4.949 -2.866 10.691 1.00 85.69 89 ALA A O 1
ATOM 692 N N . LEU A 1 90 ? -6.487 -4.366 11.345 1.00 85.38 90 LEU A N 1
ATOM 693 C CA . LEU A 1 90 ? -5.537 -5.284 11.979 1.00 85.38 90 LEU A CA 1
ATOM 694 C C . LEU A 1 90 ? -4.753 -6.111 10.960 1.00 85.38 90 LEU A C 1
ATOM 696 O O . LEU A 1 90 ? -3.558 -6.282 11.166 1.00 85.38 90 LEU A O 1
ATOM 700 N N . ASP A 1 91 ? -5.380 -6.562 9.871 1.00 84.25 91 ASP A N 1
ATOM 701 C CA . ASP A 1 91 ? -4.725 -7.316 8.790 1.00 84.25 91 ASP A CA 1
ATOM 702 C C . ASP A 1 91 ? -3.506 -6.563 8.234 1.00 84.25 91 ASP A C 1
ATOM 704 O O . ASP A 1 91 ? -2.437 -7.144 8.086 1.00 84.25 91 ASP A O 1
ATOM 708 N N . MET A 1 92 ? -3.612 -5.238 8.072 1.00 82.81 92 MET A N 1
ATOM 709 C CA . MET A 1 92 ? -2.491 -4.375 7.668 1.00 82.81 92 MET A CA 1
ATOM 710 C C . MET A 1 92 ? -1.294 -4.417 8.637 1.00 82.81 92 MET A C 1
ATOM 712 O O . MET A 1 92 ? -0.160 -4.194 8.227 1.00 82.81 92 MET A O 1
ATOM 716 N N . TYR A 1 93 ? -1.513 -4.666 9.932 1.00 78.00 93 TYR A N 1
ATOM 717 C CA . TYR A 1 93 ? -0.407 -4.765 10.889 1.00 78.00 93 TYR A CA 1
ATOM 718 C C . TYR A 1 93 ? 0.269 -6.132 10.823 1.00 78.00 93 TYR A C 1
ATOM 720 O O . TYR A 1 93 ? 1.334 -6.298 11.410 1.00 78.00 93 TYR A O 1
ATOM 728 N N . MET A 1 94 ? -0.361 -7.137 10.219 1.00 79.38 94 MET A N 1
ATOM 729 C CA . MET A 1 94 ? 0.116 -8.505 10.300 1.00 79.38 94 MET A CA 1
ATOM 730 C C . MET A 1 94 ? 1.161 -8.786 9.222 1.00 79.38 94 MET A C 1
ATOM 732 O O . MET A 1 94 ? 0.950 -8.520 8.046 1.00 79.38 94 MET A O 1
ATOM 736 N N . VAL A 1 95 ? 2.273 -9.413 9.613 1.00 67.31 95 VAL A N 1
ATOM 737 C CA . VAL A 1 95 ? 3.346 -9.821 8.675 1.00 67.31 95 VAL A CA 1
ATOM 738 C C . VAL A 1 95 ? 2.863 -10.909 7.702 1.00 67.31 95 VAL A C 1
ATOM 740 O O . VAL A 1 95 ? 3.425 -11.124 6.631 1.00 67.31 95 VAL A O 1
ATOM 743 N N . HIS A 1 96 ? 1.778 -11.594 8.059 1.00 61.00 96 HIS A N 1
ATOM 744 C CA . HIS A 1 96 ? 1.052 -12.499 7.183 1.00 61.00 96 HIS A CA 1
ATOM 745 C C . HIS A 1 96 ? -0.441 -12.255 7.346 1.00 61.00 96 HIS A C 1
ATOM 747 O O . HIS A 1 96 ? -0.903 -12.124 8.475 1.00 61.00 96 HIS A O 1
ATOM 753 N N . ASN A 1 97 ? -1.198 -12.321 6.250 1.00 55.06 97 ASN A N 1
ATOM 754 C CA . ASN A 1 97 ? -2.632 -11.989 6.183 1.00 55.06 97 ASN A CA 1
ATOM 755 C C . ASN A 1 97 ? -3.550 -12.885 7.045 1.00 55.06 97 ASN A C 1
ATOM 757 O O . ASN A 1 97 ? -4.767 -12.920 6.859 1.00 55.06 97 ASN A O 1
ATOM 761 N N . ARG A 1 98 ? -2.984 -13.751 7.894 1.00 57.97 98 ARG A N 1
ATOM 762 C CA . ARG A 1 98 ? -3.714 -14.668 8.764 1.00 57.97 98 ARG A CA 1
ATOM 763 C C . ARG A 1 98 ? -2.963 -14.890 10.072 1.00 57.97 98 ARG A C 1
ATOM 765 O O . ARG A 1 98 ? -1.769 -15.199 10.042 1.00 57.97 98 ARG A O 1
ATOM 772 N N . PRO A 1 99 ? -3.664 -14.844 11.221 1.00 60.00 99 PRO A N 1
ATOM 773 C CA . PRO A 1 99 ? -3.148 -15.428 12.449 1.00 60.00 99 PRO A CA 1
ATOM 774 C C . PRO A 1 99 ? -2.795 -16.896 12.192 1.00 60.00 99 PRO A C 1
ATOM 776 O O . PRO A 1 99 ? -3.366 -17.523 11.293 1.00 60.00 99 PRO A O 1
ATOM 779 N N . PHE A 1 100 ? -1.891 -17.478 12.971 1.00 67.06 100 PHE A N 1
ATOM 780 C CA . PHE A 1 100 ? -1.570 -18.896 12.829 1.00 67.06 100 PHE A CA 1
ATOM 781 C C . PHE A 1 100 ? -1.695 -19.609 14.170 1.00 67.06 100 PHE A C 1
ATOM 783 O O . PHE A 1 100 ? -1.391 -19.083 15.242 1.00 67.06 100 PHE A O 1
ATOM 790 N N . VAL A 1 101 ? -2.227 -20.824 14.098 1.00 60.50 101 VAL A N 1
ATOM 791 C CA . VAL A 1 101 ? -2.414 -21.702 15.248 1.00 60.50 101 VAL A CA 1
ATOM 792 C C . VAL A 1 101 ? -1.310 -22.743 15.178 1.00 60.50 101 VAL A C 1
ATOM 794 O O . VAL A 1 101 ? -1.448 -23.738 14.474 1.00 60.50 101 VAL A O 1
ATOM 797 N N . GLU A 1 102 ? -0.208 -22.519 15.887 1.00 63.69 102 GLU A N 1
ATOM 798 C CA . GLU A 1 102 ? 0.891 -23.485 15.956 1.00 63.69 102 GLU A CA 1
ATOM 799 C C . GLU A 1 102 ? 1.337 -23.692 17.401 1.00 63.69 102 GLU A C 1
ATOM 801 O O . GLU A 1 102 ? 2.336 -23.134 17.855 1.00 63.69 102 GLU A O 1
ATOM 806 N N . ASN A 1 103 ? 0.616 -24.555 18.124 1.00 62.75 103 ASN A N 1
ATOM 807 C CA . ASN A 1 103 ? 1.027 -24.979 19.466 1.00 62.75 103 ASN A CA 1
ATOM 808 C C . ASN A 1 103 ? 2.487 -25.487 19.456 1.00 62.75 103 ASN A C 1
ATOM 810 O O . ASN A 1 103 ? 3.259 -25.132 20.338 1.00 62.75 103 ASN A O 1
ATOM 814 N N . ASN A 1 104 ? 2.890 -26.231 18.415 1.00 66.75 104 ASN A N 1
ATOM 815 C CA . ASN A 1 104 ? 4.233 -26.812 18.263 1.00 66.75 104 ASN A CA 1
ATOM 816 C C . ASN A 1 104 ? 5.366 -25.776 18.241 1.00 66.75 104 ASN A C 1
ATOM 818 O O . ASN A 1 104 ? 6.442 -26.043 18.773 1.00 66.75 104 ASN A O 1
ATOM 822 N N . ARG A 1 105 ? 5.134 -24.605 17.638 1.00 71.38 105 ARG A N 1
ATOM 823 C CA . ARG A 1 105 ? 6.112 -23.513 17.591 1.00 71.38 105 ARG A CA 1
ATOM 824 C C . ARG A 1 105 ? 6.114 -22.739 18.907 1.00 71.38 105 ARG A C 1
ATOM 826 O O . ARG A 1 105 ? 7.180 -22.468 19.442 1.00 71.38 105 ARG A O 1
ATOM 833 N N . LEU A 1 106 ? 4.934 -22.498 19.487 1.00 73.38 106 LEU A N 1
ATOM 834 C CA . LEU A 1 106 ? 4.792 -21.828 20.785 1.00 73.38 106 LEU A CA 1
ATOM 835 C C . LEU A 1 106 ? 5.441 -22.596 21.949 1.00 73.38 106 LEU A C 1
ATOM 837 O O . LEU A 1 106 ? 5.892 -21.960 22.896 1.00 73.38 106 LEU A O 1
ATOM 841 N N . TYR A 1 107 ? 5.545 -23.932 21.889 1.00 72.62 107 TYR A N 1
ATOM 842 C CA . TYR A 1 107 ? 6.293 -24.714 22.892 1.00 72.62 107 TYR A CA 1
ATOM 843 C C . TYR A 1 107 ? 7.787 -24.381 22.941 1.00 72.62 107 TYR A C 1
ATOM 845 O O . TYR A 1 107 ? 8.418 -24.624 23.964 1.00 72.62 107 TYR A O 1
ATOM 853 N N . LYS A 1 108 ? 8.345 -23.856 21.846 1.00 74.31 108 LYS A N 1
ATOM 854 C CA . LYS A 1 108 ? 9.767 -23.511 21.718 1.00 74.31 108 LYS A CA 1
ATOM 855 C C . LYS A 1 108 ? 10.040 -22.024 21.961 1.00 74.31 108 LYS A C 1
ATOM 857 O O . LYS A 1 108 ? 11.172 -21.591 21.803 1.00 74.31 108 LYS A O 1
ATOM 862 N N . VAL A 1 109 ? 9.005 -21.243 22.275 1.00 78.75 109 VAL A N 1
ATOM 863 C CA . VAL A 1 109 ? 9.130 -19.804 22.513 1.00 78.75 109 VAL A CA 1
ATOM 864 C C . VAL A 1 109 ? 9.513 -19.550 23.966 1.00 78.75 109 VAL A C 1
ATOM 866 O O . VAL A 1 109 ? 8.776 -19.906 24.892 1.00 78.75 109 VAL A O 1
ATOM 869 N N . GLU A 1 110 ? 10.634 -18.866 24.145 1.00 76.88 110 GLU A N 1
ATOM 870 C CA . GLU A 1 110 ? 11.115 -18.331 25.416 1.00 76.88 110 GLU A CA 1
ATOM 871 C C . GLU A 1 110 ? 11.246 -16.803 25.309 1.00 76.88 110 GLU A C 1
ATOM 873 O O . GLU A 1 110 ? 11.219 -16.257 24.210 1.00 76.88 110 GLU A O 1
ATOM 878 N N . GLY A 1 111 ? 11.319 -16.101 26.445 1.00 80.38 111 GLY A N 1
ATOM 879 C CA . GLY A 1 111 ? 11.577 -14.652 26.466 1.00 80.38 111 GLY A CA 1
ATOM 880 C C . GLY A 1 111 ? 10.382 -13.719 26.222 1.00 80.38 111 GLY A C 1
ATOM 881 O O . GLY A 1 111 ? 10.577 -12.512 26.220 1.00 80.38 111 GLY A O 1
ATOM 882 N N . LEU A 1 112 ? 9.151 -14.224 26.058 1.00 86.94 112 LEU A N 1
ATOM 883 C CA . LEU A 1 112 ? 7.972 -13.345 25.978 1.00 86.94 112 LEU A CA 1
ATOM 884 C C . LEU A 1 112 ? 7.580 -12.774 27.345 1.00 86.94 112 LEU A C 1
ATOM 886 O O . LEU A 1 112 ? 7.492 -13.514 28.334 1.00 86.94 112 LEU A O 1
ATOM 890 N N . ASP A 1 113 ? 7.207 -11.497 27.351 1.00 90.56 113 ASP A N 1
ATOM 891 C CA . ASP A 1 113 ? 6.664 -10.812 28.515 1.00 90.56 113 ASP A CA 1
ATOM 892 C C . ASP A 1 113 ? 5.246 -11.288 28.829 1.00 90.56 113 ASP A C 1
ATOM 894 O O . ASP A 1 113 ? 4.414 -11.528 27.947 1.00 90.56 113 ASP A O 1
ATOM 898 N N . TYR A 1 114 ? 4.958 -11.412 30.124 1.00 92.19 114 TYR A N 1
ATOM 899 C CA . TYR A 1 114 ? 3.635 -11.751 30.624 1.00 92.19 114 TYR A CA 1
ATOM 900 C C . TYR A 1 114 ? 2.844 -10.486 30.968 1.00 92.19 114 TYR A C 1
ATOM 902 O O . TYR A 1 114 ? 3.117 -9.808 31.959 1.00 92.19 114 TYR A O 1
ATOM 910 N N . PHE A 1 115 ? 1.804 -10.209 30.183 1.00 92.56 115 PHE A N 1
ATOM 911 C CA . PHE A 1 115 ? 0.996 -8.997 30.333 1.00 92.56 115 PHE A CA 1
ATOM 912 C C . PHE A 1 115 ? -0.243 -9.168 31.214 1.00 92.56 115 PHE A C 1
ATOM 914 O O . PHE A 1 115 ? -0.940 -8.194 31.492 1.00 92.56 115 PHE A O 1
ATOM 921 N N . GLY A 1 116 ? -0.518 -10.383 31.689 1.00 92.81 116 GLY A N 1
ATOM 922 C CA . GLY A 1 116 ? -1.614 -10.668 32.612 1.00 92.81 116 GLY A CA 1
ATOM 923 C C . GLY A 1 116 ? -2.712 -11.551 32.024 1.00 92.81 116 GLY A C 1
ATOM 924 O O . GLY A 1 116 ? -2.605 -12.102 30.925 1.00 92.81 116 GLY A O 1
ATOM 925 N N . GLN A 1 117 ? -3.793 -11.694 32.787 1.00 93.56 117 GLN A N 1
ATOM 926 C CA . GLN A 1 117 ? -4.973 -12.469 32.418 1.00 93.56 117 GLN A CA 1
ATOM 927 C C . GLN A 1 117 ? -6.215 -11.577 32.377 1.00 93.56 117 GLN A C 1
ATOM 929 O O . GLN A 1 117 ? -6.431 -10.757 33.271 1.00 93.56 117 GLN A O 1
ATOM 934 N N . VAL A 1 118 ? -7.058 -11.766 31.362 1.00 92.31 118 VAL A N 1
ATOM 935 C CA . VAL A 1 118 ? -8.341 -11.063 31.247 1.00 92.31 118 VAL A CA 1
ATOM 936 C C . VAL A 1 118 ? -9.342 -11.657 32.235 1.00 92.31 118 VAL A C 1
ATOM 938 O O . VAL A 1 118 ? -9.699 -12.831 32.152 1.00 92.31 118 VAL A O 1
ATOM 941 N N . ARG A 1 119 ? -9.829 -10.836 33.161 1.00 92.75 119 ARG A N 1
ATOM 942 C CA . ARG A 1 119 ? -10.790 -11.235 34.193 1.00 92.75 119 ARG A CA 1
ATOM 943 C C . ARG A 1 119 ? -12.245 -11.063 33.743 1.00 92.75 119 ARG A C 1
ATOM 945 O O . ARG A 1 119 ? -12.521 -10.225 32.882 1.00 92.75 119 ARG A O 1
ATOM 952 N N . PRO A 1 120 ? -13.214 -11.722 34.410 1.00 87.75 120 PRO A N 1
ATOM 953 C CA . PRO A 1 120 ? -14.652 -11.544 34.149 1.00 87.75 120 PRO A CA 1
ATOM 954 C C . PRO A 1 120 ? -15.169 -10.102 34.310 1.00 87.75 120 PRO A C 1
ATOM 956 O O . PRO A 1 120 ? -16.230 -9.737 33.803 1.00 87.75 120 PRO A O 1
ATOM 959 N N . ASN A 1 121 ? -14.437 -9.239 35.022 1.00 85.75 121 ASN A N 1
ATOM 960 C CA . ASN A 1 121 ? -14.767 -7.816 35.139 1.00 85.75 121 ASN A CA 1
ATOM 961 C C . ASN A 1 121 ? -14.362 -7.000 33.885 1.00 85.75 121 ASN A C 1
ATOM 963 O O . ASN A 1 121 ? -14.809 -5.857 33.746 1.00 85.75 121 ASN A O 1
ATOM 967 N N . GLY A 1 122 ? -13.590 -7.592 32.966 1.00 85.06 122 GLY A N 1
ATOM 968 C CA . GLY A 1 122 ? -13.039 -6.984 31.755 1.00 85.06 122 GLY A CA 1
ATOM 969 C C . GLY A 1 122 ? -11.664 -6.337 31.922 1.00 85.06 122 GLY A C 1
ATOM 970 O O . GLY A 1 122 ? -11.151 -5.793 30.950 1.00 85.06 122 GLY A O 1
ATOM 971 N N . ARG A 1 123 ? -11.069 -6.366 33.117 1.00 89.94 123 ARG A N 1
ATOM 972 C CA . ARG A 1 123 ? -9.719 -5.851 33.384 1.00 89.94 123 ARG A CA 1
ATOM 973 C C . ARG A 1 123 ? -8.666 -6.929 33.148 1.00 89.94 123 ARG A C 1
ATOM 975 O O . ARG A 1 123 ? -8.969 -8.120 33.206 1.00 89.94 123 ARG A O 1
ATOM 982 N N . ILE A 1 124 ? -7.440 -6.490 32.893 1.00 92.00 124 ILE A N 1
ATOM 983 C CA . ILE A 1 124 ? -6.257 -7.348 32.850 1.00 92.00 124 ILE A CA 1
ATOM 984 C C . ILE A 1 124 ? -5.587 -7.288 34.222 1.00 92.00 124 ILE A C 1
ATOM 986 O O . ILE A 1 124 ? -5.425 -6.205 34.776 1.00 92.00 124 ILE A O 1
ATOM 990 N N . GLU A 1 125 ? -5.253 -8.446 34.788 1.00 91.88 125 GLU A N 1
ATOM 991 C CA . GLU A 1 125 ? -4.643 -8.546 36.117 1.00 91.88 125 GLU A CA 1
ATOM 992 C C . GLU A 1 125 ? -3.471 -9.535 36.130 1.00 91.88 125 GLU A C 1
ATOM 994 O O . GLU A 1 125 ? -3.464 -10.528 35.399 1.00 91.88 125 GLU A O 1
ATOM 999 N N . GLY A 1 126 ? -2.508 -9.291 37.022 1.00 88.12 126 GLY A N 1
ATOM 1000 C CA . GLY A 1 126 ? -1.392 -10.197 37.305 1.00 88.12 126 GLY A CA 1
ATOM 1001 C C . GLY A 1 126 ? -0.199 -10.095 36.354 1.00 88.12 126 GLY A C 1
ATOM 1002 O O . GLY A 1 126 ? 0.700 -10.916 36.476 1.00 88.12 126 GLY A O 1
ATOM 1003 N N . GLY A 1 127 ? -0.198 -9.140 35.421 1.00 88.69 127 GLY A N 1
ATOM 1004 C CA . GLY A 1 127 ? 0.934 -8.861 34.533 1.00 88.69 127 GLY A CA 1
ATOM 1005 C C . GLY A 1 127 ? 1.944 -7.869 35.114 1.00 88.69 127 GLY A C 1
ATOM 1006 O O . GLY A 1 127 ? 1.891 -7.513 36.288 1.00 88.69 127 GLY A O 1
ATOM 1007 N N . ASP A 1 128 ? 2.830 -7.382 34.253 1.00 88.12 128 ASP A N 1
ATOM 1008 C CA . ASP A 1 128 ? 3.906 -6.424 34.550 1.00 88.12 128 ASP A CA 1
ATOM 1009 C C . ASP A 1 128 ? 3.468 -4.938 34.604 1.00 88.12 128 ASP A C 1
ATOM 1011 O O . ASP A 1 128 ? 4.308 -4.035 34.624 1.00 88.12 128 ASP A O 1
ATOM 1015 N N . GLY A 1 129 ? 2.157 -4.684 34.554 1.00 86.62 129 GLY A N 1
ATOM 1016 C CA . GLY A 1 129 ? 1.548 -3.353 34.543 1.00 86.62 129 GLY A CA 1
ATOM 1017 C C . GLY A 1 129 ? 1.409 -2.694 33.163 1.00 86.62 129 GLY A C 1
ATOM 1018 O O . GLY A 1 129 ? 0.752 -1.660 33.039 1.00 86.62 129 GLY A O 1
ATOM 1019 N N . THR A 1 130 ? 1.955 -3.277 32.090 1.00 87.12 130 THR A N 1
ATOM 1020 C CA . THR A 1 130 ? 1.928 -2.666 30.743 1.00 87.12 130 THR A CA 1
ATOM 1021 C C . THR A 1 130 ? 0.504 -2.407 30.233 1.00 87.12 130 THR A C 1
ATOM 1023 O O . THR A 1 130 ? 0.218 -1.378 29.608 1.00 87.12 130 THR A O 1
ATOM 1026 N N . LEU A 1 131 ? -0.421 -3.320 30.539 1.00 87.81 131 LEU A N 1
ATOM 1027 C CA . LEU A 1 131 ? -1.826 -3.235 30.133 1.00 87.81 131 LEU A CA 1
ATOM 1028 C C . LEU A 1 131 ? -2.740 -2.632 31.211 1.00 87.81 131 LEU A C 1
ATOM 1030 O O . LEU A 1 131 ? -3.966 -2.707 31.090 1.00 87.81 131 LEU A O 1
ATOM 1034 N N . ASP A 1 132 ? -2.183 -1.996 32.243 1.00 85.12 132 ASP A N 1
ATOM 1035 C CA . ASP A 1 132 ? -2.983 -1.420 33.320 1.00 85.12 132 ASP A CA 1
ATOM 1036 C C . ASP A 1 132 ? -3.914 -0.310 32.816 1.00 85.12 132 ASP A C 1
ATOM 1038 O O . ASP A 1 132 ? -3.583 0.527 31.962 1.00 85.12 132 ASP A O 1
ATOM 1042 N N . GLY A 1 133 ? -5.140 -0.328 33.339 1.00 81.56 133 GLY A N 1
ATOM 1043 C CA . GLY A 1 133 ? -6.217 0.576 32.934 1.00 81.56 133 GLY A CA 1
ATOM 1044 C C . GLY A 1 133 ? -6.855 0.242 31.582 1.00 81.56 133 GLY A C 1
ATOM 1045 O O . GLY A 1 133 ? -7.908 0.800 31.265 1.00 81.56 133 GLY A O 1
ATOM 1046 N N . LEU A 1 134 ? -6.286 -0.682 30.800 1.00 81.69 134 LEU A N 1
ATOM 1047 C CA . LEU A 1 134 ? -6.950 -1.204 29.613 1.00 81.69 134 LEU A CA 1
ATOM 1048 C C . LEU A 1 134 ? -8.115 -2.107 30.046 1.00 81.69 134 LEU A C 1
ATOM 1050 O O . LEU A 1 134 ? -8.044 -2.827 31.043 1.00 81.69 134 LEU A O 1
ATOM 1054 N N . SER A 1 135 ? -9.231 -2.044 29.322 1.00 78.31 135 SER A N 1
ATOM 1055 C CA . SER A 1 135 ? -10.375 -2.910 29.598 1.00 78.31 135 SER A CA 1
ATOM 1056 C C . SER A 1 135 ? -10.967 -3.457 28.316 1.00 78.31 135 SER A C 1
ATOM 1058 O O . SER A 1 135 ? -11.095 -2.754 27.312 1.00 78.31 135 SER A O 1
ATOM 1060 N N . VAL A 1 136 ? -11.342 -4.727 28.365 1.00 77.75 136 VAL A N 1
ATOM 1061 C CA . VAL A 1 136 ? -12.032 -5.393 27.276 1.00 77.75 136 VAL A CA 1
ATOM 1062 C C . VAL A 1 136 ? -13.503 -4.977 27.307 1.00 77.75 136 VAL A C 1
ATOM 1064 O O . VAL A 1 136 ? -14.167 -5.114 28.344 1.00 77.75 136 VAL A O 1
ATOM 1067 N N . PRO A 1 137 ? -14.066 -4.496 26.188 1.00 71.81 137 PRO A N 1
ATOM 1068 C CA . PRO A 1 137 ? -15.458 -4.080 26.157 1.00 71.81 137 PRO A CA 1
ATOM 1069 C C . PRO A 1 137 ? -16.397 -5.250 26.497 1.00 71.81 137 PRO A C 1
ATOM 1071 O O . PRO A 1 137 ? -16.368 -6.323 25.881 1.00 71.81 137 PRO A O 1
ATOM 1074 N N . LYS A 1 138 ? -17.275 -5.035 27.489 1.00 69.62 138 LYS A N 1
ATOM 1075 C CA . LYS A 1 138 ? -18.323 -5.995 27.870 1.00 69.62 138 LYS A CA 1
ATOM 1076 C C . LYS A 1 138 ? -19.273 -6.245 26.692 1.00 69.62 138 LYS A C 1
ATOM 1078 O O . LYS A 1 138 ? -19.481 -5.372 25.850 1.00 69.62 138 LYS A O 1
ATOM 1083 N N . LYS A 1 139 ? -19.848 -7.456 26.653 1.00 59.47 139 LYS A N 1
ATOM 1084 C CA . LYS A 1 139 ? -20.788 -7.972 25.636 1.00 59.47 139 LYS A CA 1
ATOM 1085 C C . LYS A 1 139 ? -21.658 -6.847 25.052 1.00 59.47 139 LYS A C 1
ATOM 1087 O O . LYS A 1 139 ? -22.367 -6.177 25.802 1.00 59.47 139 LYS A O 1
ATOM 1092 N N . ARG A 1 140 ? -21.606 -6.642 23.725 1.00 54.31 140 ARG A N 1
ATOM 1093 C CA . ARG A 1 140 ? -22.401 -5.621 23.010 1.00 54.31 140 ARG A CA 1
ATOM 1094 C C . ARG A 1 140 ? -23.875 -5.752 23.422 1.00 54.31 140 ARG A C 1
ATOM 1096 O O . ARG A 1 140 ? -24.538 -6.712 23.036 1.00 54.31 140 ARG A O 1
ATOM 1103 N N . GLY A 1 141 ? -24.366 -4.827 24.250 1.00 46.34 141 GLY A N 1
ATOM 1104 C CA . GLY A 1 141 ? -25.752 -4.825 24.722 1.00 46.34 141 GLY A CA 1
ATOM 1105 C C . GLY A 1 141 ? -26.761 -4.591 23.589 1.00 46.34 141 GLY A C 1
ATOM 1106 O O . GLY A 1 141 ? -26.394 -4.420 22.427 1.00 46.34 141 GLY A O 1
ATOM 1107 N N . ARG A 1 142 ? -28.058 -4.508 23.926 1.00 44.59 142 ARG A N 1
ATOM 1108 C CA . ARG A 1 142 ? -29.148 -4.183 22.972 1.00 44.59 142 ARG A CA 1
ATOM 1109 C C . ARG A 1 142 ? -28.906 -2.886 22.170 1.00 44.59 142 ARG A C 1
ATOM 1111 O O . ARG A 1 142 ? -29.469 -2.731 21.089 1.00 44.59 142 ARG A O 1
ATOM 1118 N N . ARG A 1 143 ? -28.071 -1.959 22.664 1.00 54.03 143 ARG A N 1
ATOM 1119 C CA . ARG A 1 143 ? -27.666 -0.739 21.943 1.00 54.03 143 ARG A CA 1
ATOM 1120 C C . ARG A 1 143 ? -26.478 -1.018 21.018 1.00 54.03 143 ARG A C 1
ATOM 1122 O O . ARG A 1 143 ? -25.433 -1.491 21.454 1.00 54.03 143 ARG A O 1
ATOM 1129 N N . LYS A 1 144 ? -26.637 -0.685 19.732 1.00 63.25 144 LYS A N 1
ATOM 1130 C CA . LYS A 1 144 ? -25.560 -0.749 18.730 1.00 63.25 144 LYS A CA 1
ATOM 1131 C C . LYS A 1 144 ? -24.363 0.113 19.194 1.00 63.25 144 LYS A C 1
ATOM 1133 O O . LYS A 1 144 ? -24.605 1.239 19.631 1.00 63.25 144 LYS A O 1
ATOM 1138 N N . PRO A 1 145 ? -23.105 -0.366 19.086 1.00 75.19 145 PRO A N 1
ATOM 1139 C CA . PRO A 1 145 ? -21.935 0.434 19.440 1.00 75.19 145 PRO A CA 1
ATOM 1140 C C . PRO A 1 145 ? -21.874 1.719 18.609 1.00 75.19 145 PRO A C 1
ATOM 1142 O O . PRO A 1 145 ? -22.353 1.772 17.470 1.00 75.19 145 PRO A O 1
ATOM 1145 N N . VAL A 1 146 ? -21.295 2.768 19.192 1.00 80.81 146 VAL A N 1
ATOM 1146 C CA . VAL A 1 146 ? -21.108 4.069 18.537 1.00 80.81 146 VAL A CA 1
ATOM 1147 C C . VAL A 1 146 ? -20.293 3.853 17.260 1.00 80.81 146 VAL A C 1
ATOM 1149 O O . VAL A 1 146 ? -19.212 3.284 17.314 1.00 80.81 146 VAL A O 1
ATOM 1152 N N . GLY A 1 147 ? -20.823 4.266 16.106 1.00 83.25 147 GLY A N 1
ATOM 1153 C CA . GLY A 1 147 ? -20.165 4.063 14.813 1.00 83.25 147 GLY A CA 1
ATOM 1154 C C . GLY A 1 147 ? -20.540 2.767 14.090 1.00 83.25 147 GLY A C 1
ATOM 1155 O O . GLY A 1 147 ? -20.066 2.549 12.984 1.00 83.25 147 GLY A O 1
ATOM 1156 N N . LYS A 1 148 ? -21.416 1.913 14.646 1.00 85.44 148 LYS A N 1
ATOM 1157 C CA . LYS A 1 148 ? -21.860 0.697 13.942 1.00 85.44 148 LYS A CA 1
ATOM 1158 C C . LYS A 1 148 ? -22.500 1.032 12.594 1.00 85.44 148 LYS A C 1
ATOM 1160 O O . LYS A 1 148 ? -23.508 1.730 12.552 1.00 85.44 148 LYS A O 1
ATOM 1165 N N . GLY A 1 149 ? -21.960 0.440 11.530 1.00 85.62 149 GLY A N 1
ATOM 1166 C CA . GLY A 1 149 ? -22.416 0.656 10.153 1.00 85.62 149 GLY A CA 1
ATOM 1167 C C . GLY A 1 149 ? -21.759 1.854 9.467 1.00 85.62 149 GLY A C 1
ATOM 1168 O O . GLY A 1 149 ? -21.936 2.015 8.267 1.00 85.62 149 GLY A O 1
ATOM 1169 N N . ILE A 1 150 ? -20.971 2.646 10.199 1.00 92.00 150 ILE A N 1
ATOM 1170 C CA . ILE A 1 150 ? -20.124 3.693 9.634 1.00 92.00 150 ILE A CA 1
ATOM 1171 C C . ILE A 1 150 ? -18.834 3.039 9.152 1.00 92.00 150 ILE A C 1
ATOM 1173 O O . ILE A 1 150 ? -18.230 2.239 9.873 1.00 92.00 150 ILE A O 1
ATOM 1177 N N . ARG A 1 151 ? -18.415 3.393 7.940 1.00 95.75 151 ARG A N 1
ATOM 1178 C CA . ARG A 1 151 ? -17.104 3.048 7.401 1.00 95.75 151 ARG A CA 1
ATOM 1179 C C . ARG A 1 151 ? -16.278 4.317 7.245 1.00 95.75 151 ARG A C 1
ATOM 1181 O O . ARG A 1 151 ? -16.769 5.286 6.673 1.00 95.75 151 ARG A O 1
ATOM 1188 N N . VAL A 1 152 ? -15.049 4.294 7.738 1.00 97.75 152 VAL A N 1
ATOM 1189 C CA . VAL A 1 152 ? -14.070 5.373 7.581 1.00 97.75 152 VAL A CA 1
ATOM 1190 C C . VAL A 1 152 ? -12.885 4.818 6.806 1.00 97.75 152 VAL A C 1
ATOM 1192 O O . VAL A 1 152 ? -12.383 3.744 7.138 1.00 97.75 152 VAL A O 1
ATOM 1195 N N . MET A 1 153 ? -12.465 5.523 5.762 1.00 98.31 153 MET A N 1
ATOM 1196 C CA . MET A 1 153 ? -11.223 5.218 5.057 1.00 98.31 153 MET A CA 1
ATOM 1197 C C . MET A 1 153 ? -10.099 6.031 5.689 1.00 98.31 153 MET A C 1
ATOM 1199 O O . MET A 1 153 ? -10.261 7.233 5.881 1.00 98.31 153 MET A O 1
ATOM 1203 N N . LEU A 1 154 ? -9.003 5.372 6.045 1.00 98.25 154 LEU A N 1
ATOM 1204 C CA . LEU A 1 154 ? -7.809 6.004 6.596 1.00 98.25 154 LEU A CA 1
ATOM 1205 C C . LEU A 1 154 ? -6.780 6.080 5.472 1.00 98.25 154 LEU A C 1
ATOM 1207 O O . LEU A 1 154 ? -6.251 5.042 5.083 1.00 98.25 154 LEU A O 1
ATOM 1211 N N . ALA A 1 155 ? -6.568 7.275 4.927 1.00 97.50 155 ALA A N 1
ATOM 1212 C CA . ALA A 1 155 ? -5.761 7.496 3.734 1.00 97.50 155 ALA A CA 1
ATOM 1213 C C . ALA A 1 155 ? -4.679 8.578 3.887 1.00 97.50 155 ALA A C 1
ATOM 1215 O O . ALA A 1 155 ? -4.679 9.513 3.096 1.00 97.50 155 ALA A O 1
ATOM 1216 N N . PRO A 1 156 ? -3.819 8.566 4.917 1.00 96.69 156 PRO A N 1
ATOM 1217 C CA . PRO A 1 156 ? -2.728 9.531 5.023 1.00 96.69 156 PRO A CA 1
ATOM 1218 C C . PRO A 1 156 ? -1.609 9.244 4.009 1.00 96.69 156 PRO A C 1
ATOM 1220 O O . PRO A 1 156 ? -1.440 8.105 3.579 1.00 96.69 156 PRO A O 1
ATOM 1223 N N . ALA A 1 157 ? -0.832 10.263 3.661 1.00 94.12 157 ALA A N 1
ATOM 1224 C CA . ALA A 1 157 ? 0.504 10.120 3.086 1.00 94.12 157 ALA A CA 1
ATOM 1225 C C . ALA A 1 157 ? 1.550 9.923 4.193 1.00 94.12 157 ALA A C 1
ATOM 1227 O O . ALA A 1 157 ? 1.216 9.922 5.382 1.00 94.12 157 ALA A O 1
ATOM 1228 N N . ASP A 1 158 ? 2.809 9.761 3.798 1.00 90.44 158 ASP A N 1
ATOM 1229 C CA . ASP A 1 158 ? 3.925 9.771 4.735 1.00 90.44 158 ASP A CA 1
ATOM 1230 C C . ASP A 1 158 ? 4.059 11.145 5.418 1.00 90.44 158 ASP A C 1
ATOM 1232 O O . ASP A 1 158 ? 3.757 12.210 4.862 1.00 90.44 158 ASP A O 1
ATOM 1236 N N . TYR A 1 159 ? 4.513 11.105 6.663 1.00 89.62 159 TYR A N 1
ATOM 1237 C CA . TYR A 1 159 ? 4.944 12.251 7.450 1.00 89.62 159 TYR A CA 1
ATOM 1238 C C . TYR A 1 159 ? 6.447 12.138 7.684 1.00 89.62 159 TYR A C 1
ATOM 1240 O O . TYR A 1 159 ? 7.020 11.061 7.573 1.00 89.62 159 TYR A O 1
ATOM 1248 N N . GLU A 1 160 ? 7.073 13.229 8.118 1.00 81.19 160 GLU A N 1
ATOM 1249 C CA . GLU A 1 160 ? 8.520 13.292 8.369 1.00 81.19 160 GLU A CA 1
ATOM 1250 C C . GLU A 1 160 ? 9.074 12.143 9.240 1.00 81.19 160 GLU A C 1
ATOM 1252 O O . GLU A 1 160 ? 10.191 11.693 9.020 1.00 81.19 160 GLU A O 1
ATOM 1257 N N . ARG A 1 161 ? 8.294 11.653 10.215 1.00 83.94 161 ARG A N 1
ATOM 1258 C CA . ARG A 1 161 ? 8.689 10.585 11.159 1.00 83.94 161 ARG A CA 1
ATOM 1259 C C . ARG A 1 161 ? 7.751 9.377 11.170 1.00 83.94 161 ARG A C 1
ATOM 1261 O O . ARG A 1 161 ? 7.865 8.512 12.029 1.00 83.94 161 ARG A O 1
ATOM 1268 N N . LEU A 1 162 ? 6.754 9.345 10.288 1.00 87.38 162 LEU A N 1
ATOM 1269 C CA . LEU A 1 162 ? 5.754 8.279 10.266 1.00 87.38 162 LEU A CA 1
ATOM 1270 C C . LEU A 1 162 ? 5.467 7.887 8.831 1.00 87.38 162 LEU A C 1
ATOM 1272 O O . LEU A 1 162 ? 5.006 8.712 8.045 1.00 87.38 162 LEU A O 1
ATOM 1276 N N . THR A 1 163 ? 5.626 6.603 8.534 1.00 88.81 163 THR A N 1
ATOM 1277 C CA . THR A 1 163 ? 5.070 6.041 7.306 1.00 88.81 163 THR A CA 1
ATOM 1278 C C . THR A 1 163 ? 3.545 6.191 7.307 1.00 88.81 163 THR A C 1
ATOM 1280 O O . THR A 1 163 ? 2.893 6.232 8.359 1.00 88.81 163 THR A O 1
ATOM 1283 N N . SER A 1 164 ? 2.946 6.221 6.123 1.00 92.25 164 SER A N 1
ATOM 1284 C CA . SER A 1 164 ? 1.502 6.232 5.910 1.00 92.25 164 SER A CA 1
ATOM 1285 C C . SER A 1 164 ? 0.834 5.068 6.647 1.00 92.25 164 SER A C 1
ATOM 1287 O O . SER A 1 164 ? -0.179 5.234 7.335 1.00 92.25 164 SER A O 1
ATOM 1289 N N . THR A 1 165 ? 1.462 3.894 6.594 1.00 89.00 165 THR A N 1
ATOM 1290 C CA . THR A 1 165 ? 1.043 2.710 7.339 1.00 89.00 165 THR A CA 1
ATOM 1291 C C . THR A 1 165 ? 1.025 2.984 8.846 1.00 89.00 165 THR A C 1
ATOM 1293 O O . THR A 1 165 ? -0.002 2.754 9.486 1.00 89.00 165 THR A O 1
ATOM 1296 N N . ASP A 1 166 ? 2.088 3.539 9.434 1.00 86.88 166 ASP A N 1
ATOM 1297 C CA . ASP A 1 166 ? 2.121 3.846 10.871 1.00 86.88 166 ASP A CA 1
ATOM 1298 C C . ASP A 1 166 ? 1.111 4.924 11.278 1.00 86.88 166 ASP A C 1
ATOM 1300 O O . ASP A 1 166 ? 0.469 4.812 12.331 1.00 86.88 166 ASP A O 1
ATOM 1304 N N . ALA A 1 167 ? 0.889 5.925 10.427 1.00 92.44 167 ALA A N 1
ATOM 1305 C CA . ALA A 1 167 ? -0.169 6.907 10.619 1.00 92.44 167 ALA A CA 1
ATOM 1306 C C . ALA A 1 167 ? -1.557 6.239 10.647 1.00 92.44 167 ALA A C 1
ATOM 1308 O O . ALA A 1 167 ? -2.334 6.475 11.578 1.00 92.44 167 ALA A O 1
ATOM 1309 N N . ILE A 1 168 ? -1.862 5.333 9.708 1.00 93.94 168 ILE A N 1
ATOM 1310 C CA . ILE A 1 168 ? -3.120 4.561 9.694 1.00 93.94 168 ILE A CA 1
ATOM 1311 C C . ILE A 1 168 ? -3.270 3.736 10.969 1.00 93.94 168 ILE A C 1
ATOM 1313 O O . ILE A 1 168 ? -4.360 3.696 11.557 1.00 93.94 168 ILE A O 1
ATOM 1317 N N . LYS A 1 169 ? -2.194 3.084 11.417 1.00 87.50 169 LYS A N 1
ATOM 1318 C CA . LYS A 1 169 ? -2.212 2.294 12.647 1.00 87.50 169 LYS A CA 1
ATOM 1319 C C . LYS A 1 169 ? -2.606 3.170 13.857 1.00 87.50 169 LYS A C 1
ATOM 1321 O O . LYS A 1 169 ? -3.471 2.827 14.666 1.00 87.50 169 LYS A O 1
ATOM 1326 N N . ARG A 1 170 ? -2.043 4.370 13.969 1.00 89.56 170 ARG A N 1
ATOM 1327 C CA . ARG A 1 170 ? -2.352 5.313 15.061 1.00 89.56 170 ARG A CA 1
ATOM 1328 C C . ARG A 1 170 ? -3.760 5.895 14.962 1.00 89.56 170 ARG A C 1
ATOM 1330 O O . ARG A 1 170 ? -4.504 5.921 15.946 1.00 89.56 170 ARG A O 1
ATOM 1337 N N . MET A 1 171 ? -4.174 6.281 13.756 1.00 94.12 171 MET A N 1
ATOM 1338 C CA . MET A 1 171 ? -5.532 6.754 13.482 1.00 94.12 171 MET A CA 1
ATOM 1339 C C . MET A 1 171 ? -6.580 5.673 13.765 1.00 94.12 171 MET A C 1
ATOM 1341 O O . MET A 1 171 ? -7.673 5.997 14.221 1.00 94.12 171 MET A O 1
ATOM 1345 N N . THR A 1 172 ? -6.250 4.394 13.565 1.00 92.19 172 THR A N 1
ATOM 1346 C CA . THR A 1 172 ? -7.111 3.252 13.906 1.00 92.19 172 THR A CA 1
ATOM 1347 C C . THR A 1 172 ? -7.426 3.215 15.396 1.00 92.19 172 THR A C 1
ATOM 1349 O O . THR A 1 172 ? -8.598 3.126 15.780 1.00 92.19 172 THR A O 1
ATOM 1352 N N . VAL A 1 173 ? -6.400 3.343 16.241 1.00 87.12 173 VAL A N 1
ATOM 1353 C CA . VAL A 1 173 ? -6.561 3.387 17.700 1.00 87.12 173 VAL A CA 1
ATOM 1354 C C . VAL A 1 173 ? -7.442 4.575 18.101 1.00 87.12 173 VAL A C 1
ATOM 1356 O O . VAL A 1 173 ? -8.446 4.396 18.796 1.00 87.12 173 VAL A O 1
ATOM 1359 N N . ALA A 1 174 ? -7.136 5.775 17.601 1.00 91.62 174 ALA A N 1
ATOM 1360 C CA . ALA A 1 174 ? -7.912 6.981 17.889 1.00 91.62 174 ALA A CA 1
ATOM 1361 C C . ALA A 1 174 ? -9.380 6.866 17.427 1.00 91.62 174 ALA A C 1
ATOM 1363 O O . ALA A 1 174 ? -10.306 7.144 18.195 1.00 91.62 174 ALA A O 1
ATOM 1364 N N . ALA A 1 175 ? -9.620 6.382 16.206 1.00 92.88 175 ALA A N 1
ATOM 1365 C CA . ALA A 1 175 ? -10.960 6.197 15.659 1.00 92.88 175 ALA A CA 1
ATOM 1366 C C . ALA A 1 175 ? -11.796 5.254 16.526 1.00 92.88 175 ALA A C 1
ATOM 1368 O O . ALA A 1 175 ? -12.954 5.550 16.825 1.00 92.88 175 ALA A O 1
ATOM 1369 N N . ARG A 1 176 ? -11.220 4.133 16.975 1.00 87.88 176 ARG A N 1
ATOM 1370 C CA . ARG A 1 176 ? -11.945 3.123 17.757 1.00 87.88 176 ARG A CA 1
ATOM 1371 C C . ARG A 1 176 ? -12.190 3.528 19.208 1.00 87.88 176 ARG A C 1
ATOM 1373 O O . ARG A 1 176 ? -13.220 3.129 19.759 1.00 87.88 176 ARG A O 1
ATOM 1380 N N . ARG A 1 177 ? -11.338 4.376 19.800 1.00 85.75 177 ARG A N 1
ATOM 1381 C CA . ARG A 1 177 ? -11.606 5.008 21.110 1.00 85.75 177 ARG A CA 1
ATOM 1382 C C . ARG A 1 177 ? -12.914 5.807 21.092 1.00 85.75 177 ARG A C 1
ATOM 1384 O O . ARG A 1 177 ? -13.697 5.744 22.043 1.00 85.75 177 ARG A O 1
ATOM 1391 N N . HIS A 1 178 ? -13.201 6.499 19.986 1.00 88.81 178 HIS A N 1
ATOM 1392 C CA . HIS A 1 178 ? -14.402 7.335 19.850 1.00 88.81 178 HIS A CA 1
ATOM 1393 C C . HIS A 1 178 ? -15.580 6.633 19.161 1.00 88.81 178 HIS A C 1
ATOM 1395 O O . HIS A 1 178 ? -16.737 6.904 19.493 1.00 88.81 178 HIS A O 1
ATOM 1401 N N . PHE A 1 179 ? -15.309 5.687 18.263 1.00 88.19 179 PHE A N 1
ATOM 1402 C CA . PHE A 1 179 ? -16.293 4.972 17.451 1.00 88.19 179 PHE A CA 1
ATOM 1403 C C . PHE A 1 179 ? -16.064 3.453 17.480 1.00 88.19 179 PHE A C 1
ATOM 1405 O O . PHE A 1 179 ? -15.690 2.838 16.491 1.00 88.19 179 PHE A O 1
ATOM 1412 N N . GLN A 1 180 ? -16.370 2.810 18.605 1.00 82.81 180 GLN A N 1
ATOM 1413 C CA . GLN A 1 180 ? -16.164 1.366 18.839 1.00 82.81 180 GLN A CA 1
ATOM 1414 C C . GLN A 1 180 ? -16.802 0.408 17.806 1.00 82.81 180 GLN A C 1
ATOM 1416 O O . GLN A 1 180 ? -16.486 -0.777 17.767 1.00 82.81 180 GLN A O 1
ATOM 1421 N N . GLY A 1 181 ? -17.787 0.868 17.033 1.00 83.69 181 GLY A N 1
ATOM 1422 C CA . GLY A 1 181 ? -18.462 0.082 15.998 1.00 83.69 181 GLY A CA 1
ATOM 1423 C C . GLY A 1 181 ? -18.019 0.395 14.570 1.00 83.69 181 GLY A C 1
ATOM 1424 O O . GLY A 1 181 ? -18.620 -0.161 13.648 1.00 83.69 181 GLY A O 1
ATOM 1425 N N . VAL A 1 182 ? -17.060 1.309 14.387 1.00 90.06 182 VAL A N 1
ATOM 1426 C CA . VAL A 1 182 ? -16.620 1.780 13.069 1.00 90.06 182 VAL A CA 1
ATOM 1427 C C . VAL A 1 182 ? -15.901 0.676 12.304 1.00 90.06 182 VAL A C 1
ATOM 1429 O O . VAL A 1 182 ? -15.116 -0.083 12.868 1.00 90.06 182 VAL A O 1
ATOM 1432 N N . LYS A 1 183 ? -16.170 0.592 11.002 1.00 91.94 183 LYS A N 1
ATOM 1433 C CA . LYS A 1 183 ? -15.353 -0.186 10.073 1.00 91.94 183 LYS A CA 1
ATOM 1434 C C . LYS A 1 183 ? -14.264 0.715 9.517 1.00 91.94 183 LYS A C 1
ATOM 1436 O O . LYS A 1 183 ? -14.573 1.784 8.999 1.00 91.94 183 LYS A O 1
ATOM 1441 N N . LEU A 1 184 ? -13.020 0.277 9.602 1.00 94.31 184 LEU A N 1
ATOM 1442 C CA . LEU A 1 184 ? -11.882 1.021 9.080 1.00 94.31 184 LEU A CA 1
ATOM 1443 C C . LEU A 1 184 ? -11.400 0.365 7.793 1.00 94.31 184 LEU A C 1
ATOM 1445 O O . LEU A 1 184 ? -11.374 -0.859 7.693 1.00 94.31 184 LEU A O 1
ATOM 1449 N N . ALA A 1 185 ? -11.084 1.187 6.801 1.00 95.69 185 ALA A N 1
ATOM 1450 C CA . ALA A 1 185 ? -10.495 0.756 5.544 1.00 95.69 185 ALA A CA 1
ATOM 1451 C C . ALA A 1 185 ? -9.136 1.450 5.386 1.00 95.69 185 ALA A C 1
ATOM 1453 O O . ALA A 1 185 ? -9.129 2.656 5.128 1.00 95.69 185 ALA A O 1
ATOM 1454 N N . PRO A 1 186 ? -8.017 0.738 5.588 1.00 95.81 186 PRO A N 1
ATOM 1455 C CA . PRO A 1 186 ? -6.697 1.307 5.365 1.00 95.81 186 PRO A CA 1
ATOM 1456 C C . PRO A 1 186 ? -6.491 1.578 3.871 1.00 95.81 186 PRO A C 1
ATOM 1458 O O . PRO A 1 186 ? -6.876 0.771 3.027 1.00 95.81 186 PRO A O 1
ATOM 1461 N N . PHE A 1 187 ? -5.906 2.723 3.546 1.00 96.81 187 PHE A N 1
ATOM 1462 C CA . PHE A 1 187 ? -5.491 3.096 2.199 1.00 96.81 187 PHE A CA 1
ATOM 1463 C C . PHE A 1 187 ? -4.164 3.857 2.309 1.00 96.81 187 PHE A C 1
ATOM 1465 O O . PHE A 1 187 ? -4.174 5.081 2.344 1.00 96.81 187 PHE A O 1
ATOM 1472 N N . PRO A 1 188 ? -3.017 3.175 2.446 1.00 95.50 188 PRO A N 1
ATOM 1473 C CA . PRO A 1 188 ? -1.749 3.884 2.529 1.00 95.50 188 PRO A CA 1
ATOM 1474 C C . PRO A 1 188 ? -1.484 4.627 1.214 1.00 95.50 188 PRO A C 1
ATOM 1476 O O . PRO A 1 188 ? -1.488 4.005 0.148 1.00 95.50 188 PRO A O 1
ATOM 1479 N N . ILE A 1 189 ? -1.323 5.952 1.261 1.00 94.62 189 ILE A N 1
ATOM 1480 C CA . ILE A 1 189 ? -0.967 6.727 0.070 1.00 94.62 189 ILE A CA 1
ATOM 1481 C C . ILE A 1 189 ? 0.525 6.534 -0.189 1.00 94.62 189 ILE A C 1
ATOM 1483 O O . ILE A 1 189 ? 1.351 6.930 0.625 1.00 94.62 189 ILE A O 1
ATOM 1487 N N . ASN A 1 190 ? 0.841 5.970 -1.350 1.00 89.25 190 ASN A N 1
ATOM 1488 C CA . ASN A 1 190 ? 2.191 5.845 -1.884 1.00 89.25 190 ASN A CA 1
ATOM 1489 C C . ASN A 1 190 ? 2.124 6.029 -3.406 1.00 89.25 190 ASN A C 1
ATOM 1491 O O . ASN A 1 190 ? 1.243 5.444 -4.046 1.00 89.25 190 ASN A O 1
ATOM 1495 N N . ASP A 1 191 ? 2.992 6.866 -3.969 1.00 82.12 191 ASP A N 1
ATOM 1496 C CA . ASP A 1 191 ? 2.981 7.320 -5.365 1.00 82.12 191 ASP A CA 1
ATOM 1497 C C . ASP A 1 191 ? 3.986 6.622 -6.286 1.00 82.12 191 ASP A C 1
ATOM 1499 O O . ASP A 1 191 ? 4.141 7.030 -7.434 1.00 82.12 191 ASP A O 1
ATOM 1503 N N . GLY A 1 192 ? 4.578 5.518 -5.831 1.00 78.44 192 GLY A N 1
ATOM 1504 C CA . GLY A 1 192 ? 5.523 4.711 -6.609 1.00 78.44 192 GLY A CA 1
ATOM 1505 C C . GLY A 1 192 ? 6.872 4.514 -5.922 1.00 78.44 192 GLY A C 1
ATOM 1506 O O . GLY A 1 192 ? 7.727 3.831 -6.479 1.00 78.44 192 GLY A O 1
ATOM 1507 N N . GLY A 1 193 ? 7.057 5.094 -4.732 1.00 78.44 193 GLY A N 1
ATOM 1508 C CA . GLY A 1 193 ? 8.243 4.910 -3.903 1.00 78.44 193 GLY A CA 1
ATOM 1509 C C . GLY A 1 193 ? 8.319 3.545 -3.211 1.00 78.44 193 GLY A C 1
ATOM 1510 O O . GLY A 1 193 ? 7.535 2.632 -3.476 1.00 78.44 193 GLY A O 1
ATOM 1511 N N . GLU A 1 194 ? 9.272 3.411 -2.291 1.00 82.19 194 GLU A N 1
ATOM 1512 C CA . GLU A 1 194 ? 9.439 2.197 -1.490 1.00 82.19 194 GLU A CA 1
ATOM 1513 C C . GLU A 1 194 ? 8.152 1.854 -0.714 1.00 82.19 194 GLU A C 1
ATOM 1515 O O . GLU A 1 194 ? 7.470 2.726 -0.174 1.00 82.19 194 GLU A O 1
ATOM 1520 N N . GLY A 1 195 ? 7.772 0.577 -0.697 1.00 85.62 195 GLY A N 1
ATOM 1521 C CA . GLY A 1 195 ? 6.539 0.091 -0.079 1.00 85.62 195 GLY A CA 1
ATOM 1522 C C . GLY A 1 195 ? 5.278 0.292 -0.930 1.00 85.62 195 GLY A C 1
ATOM 1523 O O . GLY A 1 195 ? 4.165 0.018 -0.455 1.00 85.62 195 GLY A O 1
ATOM 1524 N N . PHE A 1 196 ? 5.407 0.734 -2.185 1.00 90.69 196 PHE A N 1
ATOM 1525 C CA . PHE A 1 196 ? 4.289 0.915 -3.112 1.00 90.69 196 PHE A CA 1
ATOM 1526 C C . PHE A 1 196 ? 3.466 -0.365 -3.299 1.00 90.69 196 PHE A C 1
ATOM 1528 O O . PHE A 1 196 ? 2.238 -0.349 -3.160 1.00 90.69 196 PHE A O 1
ATOM 1535 N N . GLY A 1 197 ? 4.118 -1.503 -3.558 1.00 91.75 197 GLY A N 1
ATOM 1536 C CA . GLY A 1 197 ? 3.428 -2.772 -3.794 1.00 91.75 197 GLY A CA 1
ATOM 1537 C C . GLY A 1 197 ? 2.588 -3.202 -2.589 1.00 91.75 197 GLY A C 1
ATOM 1538 O O . GLY A 1 197 ? 1.418 -3.577 -2.734 1.00 91.75 197 GLY A O 1
ATOM 1539 N N . ALA A 1 198 ? 3.157 -3.079 -1.388 1.00 89.56 198 ALA A N 1
ATOM 1540 C CA . ALA A 1 198 ? 2.482 -3.392 -0.130 1.00 89.56 198 ALA A CA 1
ATOM 1541 C C . ALA A 1 198 ? 1.302 -2.444 0.149 1.00 89.56 198 ALA A C 1
ATOM 1543 O O . ALA A 1 198 ? 0.229 -2.890 0.575 1.00 89.56 198 ALA A O 1
ATOM 1544 N N . SER A 1 199 ? 1.464 -1.154 -0.155 1.00 92.19 199 SER A N 1
ATOM 1545 C CA . SER A 1 199 ? 0.425 -0.130 0.005 1.00 92.19 199 SER A CA 1
ATOM 1546 C C . SER A 1 199 ? -0.802 -0.427 -0.857 1.00 92.19 199 SER A C 1
ATOM 1548 O O . SER A 1 199 ? -1.933 -0.431 -0.362 1.00 92.19 199 SER A O 1
ATOM 1550 N N . ILE A 1 200 ? -0.600 -0.782 -2.131 1.00 94.19 200 ILE A N 1
ATOM 1551 C CA . ILE A 1 200 ? -1.704 -1.104 -3.045 1.00 94.19 200 ILE A CA 1
ATOM 1552 C C . ILE A 1 200 ? -2.375 -2.436 -2.687 1.00 94.19 200 ILE A C 1
ATOM 1554 O O . ILE A 1 200 ? -3.604 -2.547 -2.755 1.00 94.19 200 ILE A O 1
ATOM 1558 N N . VAL A 1 201 ? -1.610 -3.445 -2.257 1.00 92.81 201 VAL A N 1
ATOM 1559 C CA . VAL A 1 201 ? -2.174 -4.705 -1.740 1.00 92.81 201 VAL A CA 1
ATOM 1560 C C . VAL A 1 201 ? -3.072 -4.435 -0.532 1.00 92.81 201 VAL A C 1
ATOM 1562 O O . VAL A 1 201 ? -4.219 -4.884 -0.526 1.00 92.81 201 VAL A O 1
ATOM 1565 N N . THR A 1 202 ? -2.601 -3.636 0.427 1.00 91.44 202 THR A N 1
ATOM 1566 C CA . THR A 1 202 ? -3.363 -3.234 1.618 1.00 91.44 202 THR A CA 1
ATOM 1567 C C . THR A 1 202 ? -4.648 -2.500 1.238 1.00 91.44 202 THR A C 1
ATOM 1569 O O . THR A 1 202 ? -5.743 -2.899 1.635 1.00 91.44 202 THR A O 1
ATOM 1572 N N . ALA A 1 203 ? -4.535 -1.459 0.410 1.00 92.94 203 ALA A N 1
ATOM 1573 C CA . ALA A 1 203 ? -5.653 -0.617 -0.008 1.00 92.94 203 ALA A CA 1
ATOM 1574 C C . ALA A 1 203 ? -6.772 -1.390 -0.728 1.00 92.94 203 ALA A C 1
ATOM 1576 O O . ALA A 1 203 ? -7.950 -1.025 -0.657 1.00 92.94 203 ALA A O 1
ATOM 1577 N N . THR A 1 204 ? -6.408 -2.451 -1.451 1.00 92.12 204 THR A N 1
ATOM 1578 C CA . THR A 1 204 ? -7.330 -3.210 -2.306 1.00 92.12 204 THR A CA 1
ATOM 1579 C C . THR A 1 204 ? -7.796 -4.533 -1.697 1.00 92.12 204 THR A C 1
ATOM 1581 O O . THR A 1 204 ? -8.685 -5.169 -2.271 1.00 92.12 204 THR A O 1
ATOM 1584 N N . GLY A 1 205 ? -7.224 -4.961 -0.565 1.00 88.56 205 GLY A N 1
ATOM 1585 C CA . GLY A 1 205 ? -7.396 -6.324 -0.051 1.00 88.56 205 GLY A CA 1
ATOM 1586 C C . GLY A 1 205 ? -6.850 -7.377 -1.024 1.00 88.56 205 GLY A C 1
ATOM 1587 O O . GLY A 1 205 ? -7.468 -8.423 -1.228 1.00 88.56 205 GLY A O 1
ATOM 1588 N N . GLY A 1 206 ? -5.752 -7.046 -1.709 1.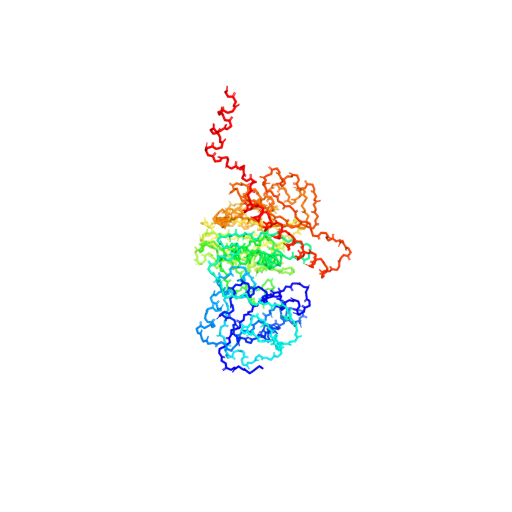00 90.69 206 GLY A N 1
ATOM 1589 C CA . GLY A 1 206 ? -5.061 -7.926 -2.644 1.00 90.69 206 GLY A CA 1
ATOM 1590 C C . GLY A 1 206 ? -4.264 -9.027 -1.944 1.00 90.69 206 GLY A C 1
ATOM 1591 O O . GLY A 1 206 ? -4.385 -9.260 -0.744 1.00 90.69 206 GLY A O 1
ATOM 1592 N N . ALA A 1 207 ? -3.410 -9.708 -2.703 1.00 89.00 207 ALA A N 1
ATOM 1593 C CA . ALA A 1 207 ? -2.524 -10.734 -2.166 1.00 89.00 207 ALA A CA 1
ATOM 1594 C C . ALA A 1 207 ? -1.101 -10.567 -2.694 1.00 89.00 207 ALA A C 1
ATOM 1596 O O . ALA A 1 207 ? -0.909 -10.414 -3.898 1.00 89.00 207 ALA A O 1
ATOM 1597 N N . ALA A 1 208 ? -0.110 -10.669 -1.811 1.00 90.06 208 ALA A N 1
ATOM 1598 C CA . ALA A 1 208 ? 1.286 -10.769 -2.213 1.00 90.06 208 ALA A CA 1
ATOM 1599 C C . ALA A 1 208 ? 1.579 -12.149 -2.835 1.00 90.06 208 ALA A C 1
ATOM 1601 O O . ALA A 1 208 ? 0.972 -13.168 -2.481 1.00 90.06 208 ALA A O 1
ATOM 1602 N N . ARG A 1 209 ? 2.507 -12.183 -3.787 1.00 90.81 209 ARG A N 1
ATOM 1603 C CA . ARG A 1 209 ? 3.050 -13.382 -4.427 1.00 90.81 209 ARG A CA 1
ATOM 1604 C C . ARG A 1 209 ? 4.539 -13.427 -4.157 1.00 90.81 209 ARG A C 1
ATOM 1606 O O . ARG A 1 209 ? 5.230 -12.465 -4.458 1.00 90.81 209 ARG A O 1
ATOM 1613 N N . LYS A 1 210 ? 5.005 -14.541 -3.597 1.00 93.31 210 LYS A N 1
ATOM 1614 C CA . LYS A 1 210 ? 6.424 -14.808 -3.370 1.00 93.31 210 LYS A CA 1
ATOM 1615 C C . LYS A 1 210 ? 7.034 -15.441 -4.620 1.00 93.31 210 LYS A C 1
ATOM 1617 O O . LYS A 1 210 ? 6.439 -16.362 -5.181 1.00 93.31 210 LYS A O 1
ATOM 1622 N N . ILE A 1 211 ? 8.213 -14.982 -5.020 1.00 94.31 211 ILE A N 1
ATOM 1623 C CA . ILE A 1 211 ? 8.984 -15.513 -6.147 1.00 94.31 211 ILE A CA 1
ATOM 1624 C C . ILE A 1 211 ? 10.478 -15.498 -5.804 1.00 94.31 211 ILE A C 1
ATOM 1626 O O . ILE A 1 211 ? 10.948 -14.579 -5.142 1.00 94.31 211 ILE A O 1
ATOM 1630 N N . ALA A 1 212 ? 11.221 -16.509 -6.259 1.00 95.88 212 ALA A N 1
ATOM 1631 C CA . ALA A 1 212 ? 12.680 -16.499 -6.222 1.00 95.88 212 ALA A CA 1
ATOM 1632 C C . ALA A 1 212 ? 13.222 -15.819 -7.489 1.00 95.88 212 ALA A C 1
ATOM 1634 O O . ALA A 1 212 ? 13.030 -16.332 -8.594 1.00 95.88 212 ALA A O 1
ATOM 1635 N N . VAL A 1 213 ? 13.895 -14.684 -7.326 1.00 95.38 213 VAL A N 1
ATOM 1636 C CA . VAL A 1 213 ? 14.477 -13.878 -8.409 1.00 95.38 213 VAL A CA 1
ATOM 1637 C C . VAL A 1 213 ? 15.995 -13.841 -8.312 1.00 95.38 213 VAL A C 1
ATOM 1639 O O . VAL A 1 213 ? 16.562 -14.074 -7.249 1.00 95.38 213 VAL A O 1
ATOM 1642 N N . THR A 1 214 ? 16.674 -13.580 -9.420 1.00 94.44 214 THR A N 1
ATOM 1643 C CA . THR A 1 214 ? 18.119 -13.343 -9.463 1.00 94.44 214 THR A CA 1
ATOM 1644 C C . THR A 1 214 ? 18.449 -12.095 -8.655 1.00 94.44 214 THR A C 1
ATOM 1646 O O . THR A 1 214 ? 17.772 -11.079 -8.769 1.00 94.44 214 THR A O 1
ATOM 1649 N N . SER A 1 215 ? 19.470 -12.173 -7.807 1.00 91.62 215 SER A N 1
ATOM 1650 C CA . SER A 1 215 ? 19.972 -11.027 -7.053 1.00 91.62 215 SER A CA 1
ATOM 1651 C C . SER A 1 215 ? 20.447 -9.927 -8.004 1.00 91.62 215 SER A C 1
ATOM 1653 O O . SER A 1 215 ? 21.074 -10.216 -9.023 1.00 91.62 215 SER A O 1
ATOM 1655 N N . CYS A 1 216 ? 20.207 -8.658 -7.659 1.00 88.56 216 CYS A N 1
ATOM 1656 C CA . CYS A 1 216 ? 20.709 -7.523 -8.442 1.00 88.56 216 CYS A CA 1
ATOM 1657 C C . CYS A 1 216 ? 22.247 -7.412 -8.436 1.00 88.56 216 CYS A C 1
ATOM 1659 O O . CYS A 1 216 ? 22.792 -6.647 -9.227 1.00 88.56 216 CYS A O 1
ATOM 1661 N N . MET A 1 217 ? 22.926 -8.202 -7.590 1.00 89.00 217 MET A N 1
ATOM 1662 C CA . MET A 1 217 ? 24.384 -8.385 -7.548 1.00 89.00 217 MET A CA 1
ATOM 1663 C C . MET A 1 217 ? 24.876 -9.581 -8.382 1.00 89.00 217 MET A C 1
ATOM 1665 O O . MET A 1 217 ? 26.078 -9.807 -8.468 1.00 89.00 217 MET A O 1
ATOM 1669 N N . LEU A 1 218 ? 23.962 -10.345 -8.996 1.00 87.75 218 LEU A N 1
ATOM 1670 C CA . LEU A 1 218 ? 24.243 -11.549 -9.795 1.00 87.75 218 LEU A CA 1
ATOM 1671 C C . LEU A 1 218 ? 24.970 -12.678 -9.034 1.00 87.75 218 LEU A C 1
ATOM 1673 O O . LEU A 1 218 ? 25.575 -13.557 -9.642 1.00 87.75 218 LEU A O 1
ATOM 1677 N N . ASP A 1 219 ? 24.862 -12.701 -7.708 1.00 90.12 219 ASP A N 1
ATOM 1678 C CA . ASP A 1 219 ? 25.520 -13.652 -6.801 1.00 90.12 219 ASP A CA 1
ATOM 1679 C C . ASP A 1 219 ? 24.618 -14.818 -6.348 1.00 90.12 219 ASP A C 1
ATOM 1681 O O . ASP A 1 219 ? 25.024 -15.659 -5.546 1.00 90.12 219 ASP A O 1
ATOM 1685 N N . GLY A 1 220 ? 23.391 -14.909 -6.874 1.00 92.00 220 GLY A N 1
ATOM 1686 C CA . GLY A 1 220 ? 22.471 -16.003 -6.569 1.00 92.00 220 GLY A CA 1
ATOM 1687 C C . GLY A 1 220 ? 20.998 -15.656 -6.761 1.00 92.00 220 GLY A C 1
ATOM 1688 O O . GLY A 1 220 ? 20.636 -14.749 -7.513 1.00 92.00 220 GLY A O 1
ATOM 1689 N N . LYS A 1 221 ? 20.130 -16.409 -6.076 1.00 93.81 221 LYS A N 1
ATOM 1690 C CA . LYS A 1 221 ? 18.683 -16.168 -6.016 1.00 93.81 221 LYS A CA 1
ATOM 1691 C C . LYS A 1 221 ? 18.299 -15.597 -4.652 1.00 93.81 221 LYS A C 1
ATOM 1693 O O . LYS A 1 221 ? 18.815 -16.041 -3.631 1.00 93.81 221 LYS A O 1
ATOM 1698 N N . ARG A 1 222 ? 17.342 -14.673 -4.637 1.00 92.94 222 ARG A N 1
ATOM 1699 C CA . ARG A 1 222 ? 16.711 -14.130 -3.431 1.00 92.94 222 ARG A CA 1
ATOM 1700 C C . ARG A 1 222 ? 15.197 -14.153 -3.552 1.00 92.94 222 ARG A C 1
ATOM 1702 O O . ARG A 1 222 ? 14.652 -14.186 -4.653 1.00 92.94 222 ARG A O 1
ATOM 1709 N N . ASP A 1 223 ? 14.519 -14.094 -2.418 1.00 91.75 223 ASP A N 1
ATOM 1710 C CA . ASP A 1 223 ? 13.074 -13.911 -2.406 1.00 91.75 223 ASP A CA 1
ATOM 1711 C C . ASP A 1 223 ? 12.706 -12.463 -2.767 1.00 91.75 223 ASP A C 1
ATOM 1713 O O . ASP A 1 223 ? 13.348 -11.506 -2.324 1.00 91.75 223 ASP A O 1
ATOM 1717 N N . ALA A 1 224 ? 11.648 -12.321 -3.557 1.00 91.25 224 ALA A N 1
ATOM 1718 C CA . ALA A 1 224 ? 10.993 -11.062 -3.881 1.00 91.25 224 ALA A CA 1
ATOM 1719 C C . ALA A 1 224 ? 9.473 -11.236 -3.864 1.00 91.25 224 ALA A C 1
ATOM 1721 O O . ALA A 1 224 ? 8.946 -12.359 -3.915 1.00 91.25 224 ALA A O 1
ATOM 1722 N N . TYR A 1 225 ? 8.767 -10.108 -3.797 1.00 92.44 225 TYR A N 1
ATOM 1723 C CA . TYR A 1 225 ? 7.316 -10.087 -3.726 1.00 92.44 225 TYR A CA 1
ATOM 1724 C C . TYR A 1 225 ? 6.711 -9.121 -4.738 1.00 92.44 225 TYR A C 1
ATOM 1726 O O . TYR A 1 225 ? 7.215 -8.026 -4.958 1.00 92.44 225 TYR A O 1
ATOM 1734 N N . TYR A 1 226 ? 5.574 -9.507 -5.311 1.00 95.06 226 TYR A N 1
ATOM 1735 C CA . TYR A 1 226 ? 4.724 -8.604 -6.083 1.00 95.06 226 TYR A CA 1
ATOM 1736 C C . TYR A 1 226 ? 3.257 -8.775 -5.677 1.00 95.06 226 TYR A C 1
ATOM 1738 O O . TYR A 1 226 ? 2.844 -9.825 -5.179 1.00 95.06 226 TYR A O 1
ATOM 1746 N N . GLY A 1 227 ? 2.456 -7.728 -5.840 1.00 94.75 227 GLY A N 1
ATOM 1747 C CA . GLY A 1 227 ? 1.042 -7.725 -5.481 1.00 94.75 227 GLY A CA 1
ATOM 1748 C C . GLY A 1 227 ? 0.153 -8.242 -6.606 1.00 94.75 227 GLY A C 1
ATOM 1749 O O . GLY A 1 227 ? 0.399 -7.978 -7.778 1.00 94.75 227 GLY A O 1
ATOM 1750 N N . VAL A 1 228 ? -0.936 -8.923 -6.257 1.00 95.25 228 VAL A N 1
ATOM 1751 C CA . VAL A 1 228 ? -2.038 -9.239 -7.172 1.00 95.25 228 VAL A CA 1
ATOM 1752 C C . VAL A 1 228 ? -3.323 -8.664 -6.603 1.00 95.25 228 VAL A C 1
ATOM 1754 O O . VAL A 1 228 ? -3.784 -9.065 -5.532 1.00 95.25 228 VAL A O 1
ATOM 1757 N N . VAL A 1 229 ? -3.925 -7.735 -7.341 1.00 92.88 229 VAL A N 1
ATOM 1758 C CA . VAL A 1 229 ? -5.113 -6.993 -6.916 1.00 92.88 229 VAL A CA 1
ATOM 1759 C C . VAL A 1 229 ? -6.278 -7.237 -7.865 1.00 92.88 229 VAL A C 1
ATOM 1761 O O . VAL A 1 229 ? -6.117 -7.423 -9.076 1.00 92.88 229 VAL A O 1
ATOM 1764 N N . SER A 1 230 ? -7.488 -7.308 -7.300 1.00 86.94 230 SER A N 1
ATOM 1765 C CA . SER A 1 230 ? -8.719 -7.660 -8.029 1.00 86.94 230 SER A CA 1
ATOM 1766 C C . SER A 1 230 ? -8.634 -8.960 -8.859 1.00 86.94 230 SER A C 1
ATOM 1768 O O . SER A 1 230 ? -9.409 -9.134 -9.797 1.00 86.94 230 SER A O 1
ATOM 1770 N N . GLY A 1 231 ? -7.681 -9.850 -8.550 1.00 83.50 231 GLY A N 1
ATOM 1771 C CA . GLY A 1 231 ? -7.447 -11.120 -9.251 1.00 83.50 231 GLY A CA 1
ATOM 1772 C C . GLY A 1 231 ? -6.972 -11.005 -10.705 1.00 83.50 231 GLY A C 1
ATOM 1773 O O . GLY A 1 231 ? -6.970 -12.010 -11.406 1.00 83.50 231 GLY A O 1
ATOM 1774 N N . ARG A 1 232 ? -6.615 -9.806 -11.183 1.00 89.88 232 ARG A N 1
ATOM 1775 C CA . ARG A 1 232 ? -6.300 -9.566 -12.609 1.00 89.88 232 ARG A CA 1
ATOM 1776 C C . ARG A 1 232 ? -5.179 -8.563 -12.872 1.00 89.88 232 ARG A C 1
ATOM 1778 O O . ARG A 1 232 ? -4.711 -8.484 -14.007 1.00 89.88 232 ARG A O 1
ATOM 1785 N N . THR A 1 233 ? -4.797 -7.791 -11.856 1.00 95.44 233 THR A N 1
ATOM 1786 C CA . THR A 1 233 ? -3.790 -6.737 -11.970 1.00 95.44 233 THR A CA 1
ATOM 1787 C C . THR A 1 233 ? -2.590 -7.093 -11.105 1.00 95.44 233 THR A C 1
ATOM 1789 O O . THR A 1 233 ? -2.768 -7.308 -9.905 1.00 95.44 233 THR A O 1
ATOM 1792 N N . ALA A 1 234 ? -1.395 -7.151 -11.689 1.00 97.31 234 ALA A N 1
ATOM 1793 C CA . ALA A 1 234 ? -0.155 -7.238 -10.927 1.00 97.31 234 ALA A CA 1
ATOM 1794 C C . ALA A 1 234 ? 0.311 -5.836 -10.523 1.00 97.31 234 ALA A C 1
ATOM 1796 O O . ALA A 1 234 ? 0.158 -4.888 -11.292 1.00 97.31 234 ALA A O 1
ATOM 1797 N N . VAL A 1 235 ? 0.896 -5.721 -9.338 1.00 96.81 235 VAL A N 1
ATOM 1798 C CA . VAL A 1 235 ? 1.568 -4.516 -8.854 1.00 96.81 235 VAL A CA 1
ATOM 1799 C C . VAL A 1 235 ? 3.002 -4.904 -8.537 1.00 96.81 235 VAL A C 1
ATOM 1801 O O . VAL A 1 235 ? 3.236 -5.712 -7.639 1.00 96.81 235 VAL A O 1
ATOM 1804 N N . ILE A 1 236 ? 3.942 -4.378 -9.307 1.00 95.19 236 ILE A N 1
ATOM 1805 C CA . ILE A 1 236 ? 5.370 -4.657 -9.188 1.00 95.19 236 ILE A CA 1
ATOM 1806 C C . ILE A 1 236 ? 6.040 -3.385 -8.691 1.00 95.19 236 ILE A C 1
ATOM 1808 O O . ILE A 1 236 ? 5.723 -2.291 -9.144 1.00 95.19 236 ILE A O 1
ATOM 1812 N N . GLU A 1 237 ? 6.962 -3.534 -7.758 1.00 92.31 237 GLU A N 1
ATOM 1813 C CA . GLU A 1 237 ? 7.756 -2.438 -7.223 1.00 92.31 237 GLU A CA 1
ATOM 1814 C C . GLU A 1 237 ? 9.213 -2.709 -7.571 1.00 92.31 237 GLU A C 1
ATOM 1816 O O . GLU A 1 237 ? 9.714 -3.807 -7.318 1.00 92.31 237 GLU A O 1
ATOM 1821 N N . THR A 1 238 ? 9.899 -1.745 -8.180 1.00 91.12 238 THR A N 1
ATOM 1822 C CA . THR A 1 238 ? 11.279 -1.961 -8.631 1.00 91.12 238 THR A CA 1
ATOM 1823 C C . THR A 1 238 ? 12.228 -2.267 -7.476 1.00 91.12 238 THR A C 1
ATOM 1825 O O . THR A 1 238 ? 13.090 -3.129 -7.641 1.00 91.12 238 THR A O 1
ATOM 1828 N N . ALA A 1 239 ? 12.008 -1.678 -6.295 1.00 88.00 239 ALA A N 1
ATOM 1829 C CA . ALA A 1 239 ? 12.780 -1.946 -5.077 1.00 88.00 239 ALA A CA 1
ATOM 1830 C C . ALA A 1 239 ? 12.756 -3.433 -4.645 1.00 88.00 239 ALA A C 1
ATOM 1832 O O . ALA A 1 239 ? 13.696 -3.948 -4.039 1.00 88.00 239 ALA A O 1
ATOM 1833 N N . GLN A 1 240 ? 11.719 -4.191 -5.028 1.00 89.12 240 GLN A N 1
ATOM 1834 C CA . GLN A 1 240 ? 11.653 -5.637 -4.772 1.00 89.12 240 GLN A CA 1
ATOM 1835 C C . GLN A 1 240 ? 12.597 -6.454 -5.661 1.00 89.12 240 GLN A C 1
ATOM 1837 O O . GLN A 1 240 ? 12.887 -7.601 -5.330 1.00 89.12 240 GLN A O 1
ATOM 1842 N N . GLY A 1 241 ? 13.095 -5.882 -6.758 1.00 86.94 241 GLY A N 1
ATOM 1843 C CA . GLY A 1 241 ? 14.061 -6.516 -7.655 1.00 86.94 241 GLY A CA 1
ATOM 1844 C C . GLY A 1 241 ? 15.432 -5.840 -7.676 1.00 86.94 241 GLY A C 1
ATOM 1845 O O . GLY A 1 241 ? 16.421 -6.495 -7.987 1.00 86.94 241 GLY A O 1
ATOM 1846 N N . PHE A 1 242 ? 15.519 -4.565 -7.311 1.00 86.69 242 PHE A N 1
ATOM 1847 C CA . PHE A 1 242 ? 16.726 -3.758 -7.447 1.00 86.69 242 PHE A CA 1
ATOM 1848 C C . PHE A 1 242 ? 16.932 -2.872 -6.218 1.00 86.69 242 PHE A C 1
ATOM 1850 O O . PHE A 1 242 ? 15.967 -2.371 -5.656 1.00 86.69 242 PHE A O 1
ATOM 1857 N N . SER A 1 243 ? 18.180 -2.665 -5.813 1.00 82.06 243 SER A N 1
ATOM 1858 C CA . SER A 1 243 ? 18.552 -1.783 -4.703 1.00 82.06 243 SER A CA 1
ATOM 1859 C C . SER A 1 243 ? 19.738 -0.907 -5.099 1.00 82.06 243 SER A C 1
ATOM 1861 O O . SER A 1 243 ? 20.438 -1.212 -6.067 1.00 82.06 243 SER A O 1
ATOM 1863 N N . ALA A 1 244 ? 19.990 0.162 -4.340 1.00 75.69 244 ALA A N 1
ATOM 1864 C CA . ALA A 1 244 ? 21.160 1.013 -4.540 1.00 75.69 244 ALA A CA 1
ATOM 1865 C C . ALA A 1 244 ? 22.455 0.175 -4.597 1.00 75.69 244 ALA A C 1
ATOM 1867 O O . ALA A 1 244 ? 22.638 -0.758 -3.816 1.00 75.69 244 ALA A O 1
ATOM 1868 N N . GLY A 1 245 ? 23.331 0.482 -5.558 1.00 75.62 245 GLY A N 1
ATOM 1869 C CA . GLY A 1 245 ? 24.555 -0.287 -5.821 1.00 75.62 245 GLY A CA 1
ATOM 1870 C C . GLY A 1 245 ? 24.362 -1.571 -6.641 1.00 75.62 245 GLY A C 1
ATOM 1871 O O . GLY A 1 245 ? 25.353 -2.210 -6.989 1.00 75.62 245 GLY A O 1
ATOM 1872 N N . GLY A 1 246 ? 23.123 -1.935 -6.990 1.00 81.38 246 GLY A N 1
ATOM 1873 C CA . GLY A 1 246 ? 22.833 -3.078 -7.851 1.00 81.38 246 GLY A CA 1
ATOM 1874 C C . GLY A 1 246 ? 23.450 -2.941 -9.246 1.00 81.38 246 GLY A C 1
ATOM 1875 O O . GLY A 1 246 ? 23.506 -1.854 -9.825 1.00 81.38 246 GLY A O 1
ATOM 1876 N N . ILE A 1 247 ? 23.887 -4.063 -9.817 1.00 86.25 247 ILE A N 1
ATOM 1877 C CA . ILE A 1 247 ? 24.533 -4.106 -11.138 1.00 86.25 247 ILE A CA 1
ATOM 1878 C C . ILE A 1 247 ? 23.607 -4.609 -12.247 1.00 86.25 247 ILE A C 1
ATOM 1880 O O . ILE A 1 247 ? 23.946 -4.446 -13.417 1.00 86.25 247 ILE A O 1
ATOM 1884 N N . SER A 1 248 ? 22.455 -5.203 -11.907 1.00 89.69 248 SER A N 1
ATOM 1885 C CA . SER A 1 248 ? 21.476 -5.681 -12.890 1.00 89.69 248 SER A CA 1
ATOM 1886 C C . SER A 1 248 ? 20.017 -5.547 -12.447 1.00 89.69 248 SER A C 1
ATOM 1888 O O . SER A 1 248 ? 19.658 -5.894 -11.323 1.00 89.69 248 SER A O 1
ATOM 1890 N N . SER A 1 249 ? 19.156 -5.128 -13.377 1.00 92.38 249 SER A N 1
ATOM 1891 C CA . SER A 1 249 ? 17.695 -5.010 -13.232 1.00 92.38 249 SER A CA 1
ATOM 1892 C C . SER A 1 249 ? 16.919 -6.295 -13.570 1.00 92.38 249 SER A C 1
ATOM 1894 O O . SER A 1 249 ? 15.684 -6.296 -13.593 1.00 92.38 249 SER A O 1
ATOM 1896 N N . ILE A 1 250 ? 17.615 -7.413 -13.814 1.00 93.94 250 ILE A N 1
ATOM 1897 C CA . ILE A 1 250 ? 17.029 -8.686 -14.269 1.00 93.94 250 ILE A CA 1
ATOM 1898 C C . ILE A 1 250 ? 15.891 -9.202 -13.375 1.00 93.94 250 ILE A C 1
ATOM 1900 O O . ILE A 1 250 ? 14.880 -9.690 -13.879 1.00 93.94 250 ILE A O 1
ATOM 1904 N N . ALA A 1 251 ? 15.998 -9.012 -12.060 1.00 93.88 251 ALA A N 1
ATOM 1905 C CA . ALA A 1 251 ? 14.992 -9.428 -11.087 1.00 93.88 251 ALA A CA 1
ATOM 1906 C C . ALA A 1 251 ? 13.618 -8.789 -11.342 1.00 93.88 251 ALA A C 1
ATOM 1908 O O . ALA A 1 251 ? 12.582 -9.440 -11.212 1.00 93.88 251 ALA A O 1
ATOM 1909 N N . VAL A 1 252 ? 13.601 -7.510 -11.738 1.00 94.25 252 VAL A N 1
ATOM 1910 C CA . VAL A 1 252 ? 12.364 -6.785 -12.058 1.00 94.25 252 VAL A CA 1
ATOM 1911 C C . VAL A 1 252 ? 11.694 -7.406 -13.283 1.00 94.25 252 VAL A C 1
ATOM 1913 O O . VAL A 1 252 ? 10.475 -7.592 -13.305 1.00 94.25 252 VAL A O 1
ATOM 1916 N N . GLY A 1 253 ? 12.491 -7.788 -14.283 1.00 95.44 253 GLY A N 1
ATOM 1917 C CA . GLY A 1 253 ? 11.991 -8.456 -15.479 1.00 95.44 253 GLY A CA 1
ATOM 1918 C C . GLY A 1 253 ? 11.504 -9.878 -15.193 1.00 95.44 253 GLY A C 1
ATOM 1919 O O . GLY A 1 253 ? 10.479 -10.283 -15.733 1.00 95.44 253 GLY A O 1
ATOM 1920 N N . GLU A 1 254 ? 12.153 -10.614 -14.284 1.00 97.19 254 GLU A N 1
ATOM 1921 C CA . GLU A 1 254 ? 11.685 -11.928 -13.819 1.00 97.19 254 GLU A CA 1
ATOM 1922 C C . GLU A 1 254 ? 10.337 -11.833 -13.080 1.00 97.19 254 GLU A C 1
ATOM 1924 O O . GLU A 1 254 ? 9.450 -12.658 -13.317 1.00 97.19 254 GLU A O 1
ATOM 1929 N N . MET A 1 255 ? 10.137 -10.807 -12.242 1.00 97.19 255 MET A N 1
ATOM 1930 C CA . MET A 1 255 ? 8.839 -10.547 -11.602 1.00 97.19 255 MET A CA 1
ATOM 1931 C C . MET A 1 255 ? 7.744 -10.262 -12.637 1.00 97.19 255 MET A C 1
ATOM 1933 O O . MET A 1 255 ? 6.652 -10.830 -12.553 1.00 97.19 255 MET A O 1
ATOM 1937 N N . LEU A 1 256 ? 8.032 -9.420 -13.638 1.00 96.88 256 LEU A N 1
ATOM 1938 C CA . LEU A 1 256 ? 7.080 -9.124 -14.709 1.00 96.88 256 LEU A CA 1
ATOM 1939 C C . LEU A 1 256 ? 6.774 -10.364 -15.547 1.00 96.88 256 LEU A C 1
ATOM 1941 O O . LEU A 1 256 ? 5.605 -10.679 -15.764 1.00 96.88 256 LEU A O 1
ATOM 1945 N N . ARG A 1 257 ? 7.802 -11.106 -15.965 1.00 96.88 257 ARG A N 1
ATOM 1946 C CA . ARG A 1 257 ? 7.647 -12.367 -16.694 1.00 96.88 257 ARG A CA 1
ATOM 1947 C C . ARG A 1 257 ? 6.738 -13.324 -15.933 1.00 96.88 257 ARG A C 1
ATOM 1949 O O . ARG A 1 257 ? 5.776 -13.825 -16.503 1.00 96.88 257 ARG A O 1
ATOM 1956 N N . ARG A 1 258 ? 6.961 -13.495 -14.626 1.00 97.00 258 ARG A N 1
ATOM 1957 C CA . ARG A 1 258 ? 6.110 -14.347 -13.793 1.00 97.00 258 ARG A CA 1
ATOM 1958 C C . ARG A 1 258 ? 4.656 -13.875 -13.760 1.00 97.00 258 ARG A C 1
ATOM 1960 O O . ARG A 1 258 ? 3.751 -14.700 -13.874 1.00 97.00 258 ARG A O 1
ATOM 1967 N N . ALA A 1 259 ? 4.417 -12.574 -13.604 1.00 96.69 259 ALA A N 1
ATOM 1968 C CA . ALA A 1 259 ? 3.066 -12.015 -13.628 1.00 96.69 259 ALA A CA 1
ATOM 1969 C C . ALA A 1 259 ? 2.362 -12.271 -14.978 1.00 96.69 259 ALA A C 1
ATOM 1971 O O . ALA A 1 259 ? 1.168 -12.588 -15.015 1.00 96.69 259 ALA A O 1
ATOM 1972 N N . LEU A 1 260 ? 3.106 -12.183 -16.084 1.00 96.19 260 LEU A N 1
ATOM 1973 C CA . LEU A 1 260 ? 2.609 -12.487 -17.425 1.00 96.19 260 LEU A CA 1
ATOM 1974 C C . LEU A 1 260 ? 2.348 -13.986 -17.620 1.00 96.19 260 LEU A C 1
ATOM 1976 O O . LEU A 1 260 ? 1.316 -14.336 -18.198 1.00 96.19 260 LEU A O 1
ATOM 1980 N N . ASP A 1 261 ? 3.214 -14.865 -17.111 1.00 95.62 261 ASP A N 1
ATOM 1981 C CA . ASP A 1 261 ? 3.030 -16.323 -17.128 1.00 95.62 261 ASP A CA 1
ATOM 1982 C C . ASP A 1 261 ? 1.745 -16.725 -16.383 1.00 95.62 261 ASP A C 1
ATOM 1984 O O . ASP A 1 261 ? 0.969 -17.555 -16.862 1.00 95.62 261 ASP A O 1
ATOM 1988 N N . GLU A 1 262 ? 1.446 -16.064 -15.258 1.00 94.56 262 GLU A N 1
ATOM 1989 C CA . GLU A 1 262 ? 0.190 -16.238 -14.509 1.00 94.56 262 GLU A CA 1
ATOM 1990 C C . GLU A 1 262 ? -1.056 -15.728 -15.264 1.00 94.56 262 GLU A C 1
ATOM 1992 O O . GLU A 1 262 ? -2.187 -16.022 -14.876 1.00 94.56 262 GLU A O 1
ATOM 1997 N N . GLY A 1 263 ? -0.879 -14.999 -16.369 1.00 94.44 263 GLY A N 1
ATOM 1998 C CA . GLY A 1 263 ? -1.973 -14.481 -17.198 1.00 94.44 263 GLY A CA 1
ATOM 1999 C C . GLY A 1 263 ? -2.604 -13.198 -16.704 1.00 94.44 263 GLY A C 1
ATOM 2000 O O . GLY A 1 263 ? -3.728 -12.878 -17.099 1.00 94.44 263 GLY A O 1
ATOM 2001 N N . LEU A 1 264 ? -1.875 -12.438 -15.891 1.00 95.56 264 LEU A N 1
ATOM 2002 C CA . LEU A 1 264 ? -2.285 -11.105 -15.479 1.00 95.56 264 LEU A CA 1
ATOM 2003 C C . LEU A 1 264 ? -2.186 -10.154 -16.679 1.00 95.56 264 LEU A C 1
ATOM 2005 O O . LEU A 1 264 ? -1.154 -10.046 -17.335 1.00 95.56 264 LEU A O 1
ATOM 2009 N N . LYS A 1 265 ? -3.300 -9.482 -16.991 1.00 92.56 265 LYS A N 1
ATOM 2010 C CA . LYS A 1 265 ? -3.448 -8.636 -18.195 1.00 92.56 265 LYS A CA 1
ATOM 2011 C C . LYS A 1 265 ? -3.260 -7.148 -17.921 1.00 92.56 265 LYS A C 1
ATOM 2013 O O . LYS A 1 265 ? -3.217 -6.344 -18.850 1.00 92.56 265 LYS A O 1
ATOM 2018 N N . SER A 1 266 ? -3.204 -6.773 -16.651 1.00 95.81 266 SER A N 1
ATOM 2019 C CA . SER A 1 266 ? -2.955 -5.409 -16.211 1.00 95.81 266 SER A CA 1
ATOM 2020 C C . SER A 1 266 ? -1.772 -5.414 -15.265 1.00 95.81 266 SER A C 1
ATOM 2022 O O . SER A 1 266 ? -1.729 -6.229 -14.349 1.00 95.81 266 SER A O 1
ATOM 2024 N N . ILE A 1 267 ? -0.822 -4.519 -15.487 1.00 97.06 267 ILE A N 1
ATOM 2025 C CA . ILE A 1 267 ? 0.391 -4.404 -14.686 1.00 97.06 267 ILE A CA 1
ATOM 2026 C C . ILE A 1 267 ? 0.529 -2.945 -14.274 1.00 97.06 267 ILE A C 1
ATOM 2028 O O . ILE A 1 267 ? 0.397 -2.048 -15.104 1.00 97.06 267 ILE A O 1
ATOM 2032 N N . ILE A 1 268 ? 0.789 -2.721 -12.996 1.00 96.31 268 ILE A N 1
ATOM 2033 C CA . ILE A 1 268 ? 1.213 -1.436 -12.458 1.00 96.31 268 ILE A CA 1
ATOM 2034 C C . ILE A 1 268 ? 2.646 -1.633 -11.977 1.00 96.31 268 ILE A C 1
ATOM 2036 O O . ILE A 1 268 ? 2.890 -2.539 -11.182 1.00 96.31 268 ILE A O 1
ATOM 2040 N N . ILE A 1 269 ? 3.583 -0.827 -12.464 1.00 94.25 269 ILE A N 1
ATOM 2041 C CA . ILE A 1 269 ? 4.969 -0.831 -11.992 1.00 94.25 269 ILE A CA 1
ATOM 2042 C C . ILE A 1 269 ? 5.212 0.481 -11.256 1.00 94.25 269 ILE A C 1
ATOM 2044 O O . ILE A 1 269 ? 5.116 1.537 -11.871 1.00 94.25 269 ILE A O 1
ATOM 2048 N N . GLY A 1 270 ? 5.481 0.410 -9.954 1.00 92.69 270 GLY A N 1
ATOM 2049 C CA . GLY A 1 270 ? 6.020 1.526 -9.181 1.00 92.69 270 GLY A CA 1
ATOM 2050 C C . GLY A 1 270 ? 7.530 1.574 -9.367 1.00 92.69 270 GLY A C 1
ATOM 2051 O O . GLY A 1 270 ? 8.217 0.600 -9.041 1.00 92.69 270 GLY A O 1
ATOM 2052 N N . VAL A 1 271 ? 8.022 2.664 -9.947 1.00 87.12 271 VAL A N 1
ATOM 2053 C CA . VAL A 1 271 ? 9.442 2.895 -10.201 1.00 87.12 271 VAL A CA 1
ATOM 2054 C C . VAL A 1 271 ? 10.005 3.785 -9.103 1.00 87.12 271 VAL A C 1
ATOM 2056 O O . VAL A 1 271 ? 9.638 4.952 -8.975 1.00 87.12 271 VAL A O 1
ATOM 2059 N N . HIS A 1 272 ? 10.926 3.209 -8.339 1.00 77.38 272 HIS A N 1
ATOM 2060 C CA . HIS A 1 272 ? 11.715 3.881 -7.320 1.00 77.38 272 HIS A CA 1
ATOM 2061 C C . HIS A 1 272 ? 13.170 4.060 -7.789 1.00 77.38 272 HIS A C 1
ATOM 2063 O O . HIS A 1 272 ? 13.768 3.108 -8.294 1.00 77.38 272 HIS A O 1
ATOM 2069 N N . ASP A 1 273 ? 13.673 5.287 -7.611 1.00 61.47 273 ASP A N 1
ATOM 2070 C CA . ASP A 1 273 ? 15.058 5.774 -7.745 1.00 61.47 273 ASP A CA 1
ATOM 2071 C C . ASP A 1 273 ? 15.832 5.326 -9.003 1.00 61.47 273 ASP A C 1
ATOM 2073 O O . ASP A 1 273 ? 16.591 4.355 -9.021 1.00 61.47 273 ASP A O 1
ATOM 2077 N N . ALA A 1 274 ? 15.601 6.044 -10.105 1.00 56.41 274 ALA A N 1
ATOM 2078 C CA . ALA A 1 274 ? 16.013 5.669 -11.449 1.00 56.41 274 ALA A CA 1
ATOM 2079 C C . ALA A 1 274 ? 17.519 5.839 -11.729 1.00 56.41 274 ALA A C 1
ATOM 2081 O O . ALA A 1 274 ? 17.904 6.634 -12.576 1.00 56.41 274 ALA A O 1
ATOM 2082 N N . GLN A 1 275 ? 18.356 4.976 -11.153 1.00 63.09 275 GLN A N 1
ATOM 2083 C CA . GLN A 1 275 ? 19.483 4.395 -11.890 1.00 63.09 275 GLN A CA 1
ATOM 2084 C C . GLN A 1 275 ? 19.562 2.898 -11.623 1.00 63.09 275 GLN A C 1
ATOM 2086 O O . GLN A 1 275 ? 20.329 2.417 -10.790 1.00 63.09 275 GLN A O 1
ATOM 2091 N N . MET A 1 276 ? 18.791 2.141 -12.404 1.00 79.00 276 MET A N 1
ATOM 2092 C CA . MET A 1 276 ? 19.139 0.746 -12.649 1.00 79.00 276 MET A CA 1
ATOM 2093 C C . MET A 1 276 ? 20.575 0.749 -13.176 1.00 79.00 276 MET A C 1
ATOM 2095 O O . MET A 1 276 ? 20.831 1.371 -14.203 1.00 79.00 276 MET A O 1
ATOM 2099 N N . GLY A 1 277 ? 21.519 0.126 -12.471 1.00 77.75 277 GLY A N 1
ATOM 2100 C CA . GLY A 1 277 ? 22.946 0.212 -12.799 1.00 77.75 277 GLY A CA 1
ATOM 2101 C C . GLY A 1 277 ? 23.248 -0.221 -14.237 1.00 77.75 277 GLY A C 1
ATOM 2102 O O . GLY A 1 277 ? 24.146 0.326 -14.867 1.00 77.75 277 GLY A O 1
ATOM 2103 N N . ASP A 1 278 ? 22.442 -1.134 -14.782 1.00 87.25 278 ASP A N 1
ATOM 2104 C CA . ASP A 1 278 ? 22.477 -1.613 -16.167 1.00 87.25 278 ASP A CA 1
ATOM 2105 C C . ASP A 1 278 ? 21.487 -0.902 -17.106 1.00 87.25 278 ASP A C 1
ATOM 2107 O O . ASP A 1 278 ? 21.125 -1.436 -18.152 1.00 87.25 278 ASP A O 1
ATOM 2111 N N . GLY A 1 279 ? 20.960 0.256 -16.717 1.00 85.12 279 GLY A N 1
ATOM 2112 C CA . GLY A 1 279 ? 20.031 1.041 -17.519 1.00 85.12 279 GLY A CA 1
ATOM 2113 C C . GLY A 1 279 ? 18.690 0.376 -17.833 1.00 85.12 279 GLY A C 1
ATOM 2114 O O . GLY A 1 279 ? 17.903 0.988 -18.537 1.00 85.12 279 GLY A O 1
ATOM 2115 N N . GLY A 1 280 ? 18.397 -0.838 -17.345 1.00 90.38 280 GLY A N 1
ATOM 2116 C CA . GLY A 1 280 ? 17.241 -1.643 -17.772 1.00 90.38 280 GLY A CA 1
ATOM 2117 C C . GLY A 1 280 ? 17.576 -2.798 -18.730 1.00 90.38 280 GLY A C 1
ATOM 2118 O O . GLY A 1 280 ? 16.667 -3.502 -19.177 1.00 90.38 280 GLY A O 1
ATOM 2119 N N . MET A 1 281 ? 18.856 -3.033 -19.040 1.00 92.81 281 MET A N 1
ATOM 2120 C CA . MET A 1 281 ? 19.300 -4.132 -19.908 1.00 92.81 281 MET A CA 1
ATOM 2121 C C . MET A 1 281 ? 18.888 -5.504 -19.355 1.00 92.81 281 MET A C 1
ATOM 2123 O O . MET A 1 281 ? 18.335 -6.326 -20.087 1.00 92.81 281 MET A O 1
ATOM 2127 N N . GLY A 1 282 ? 19.098 -5.758 -18.061 1.00 93.75 282 GLY A N 1
ATOM 2128 C CA . GLY A 1 282 ? 18.706 -7.003 -17.406 1.00 93.75 282 GLY A CA 1
ATOM 2129 C C . GLY A 1 282 ? 17.199 -7.224 -17.418 1.00 93.75 282 GLY A C 1
ATOM 2130 O O . GLY A 1 282 ? 16.746 -8.334 -17.702 1.00 93.75 282 GLY A O 1
ATOM 2131 N N . PHE A 1 283 ? 16.411 -6.172 -17.185 1.00 94.38 283 PHE A N 1
ATOM 2132 C CA . PHE A 1 283 ? 14.955 -6.219 -17.327 1.00 94.38 283 PHE A CA 1
ATOM 2133 C C . PHE A 1 283 ? 14.534 -6.664 -18.736 1.00 94.38 283 PHE A C 1
ATOM 2135 O O . PHE A 1 283 ? 13.730 -7.588 -18.874 1.00 94.38 283 PHE A O 1
ATOM 2142 N N . ALA A 1 284 ? 15.115 -6.060 -19.778 1.00 95.00 284 ALA A N 1
ATOM 2143 C CA . ALA A 1 284 ? 14.848 -6.434 -21.165 1.00 95.00 284 ALA A CA 1
ATOM 2144 C C . ALA A 1 284 ? 15.266 -7.889 -21.458 1.00 95.00 284 ALA A C 1
ATOM 2146 O O . ALA A 1 284 ? 14.497 -8.639 -22.068 1.00 95.00 284 ALA A O 1
ATOM 2147 N N . ARG A 1 285 ? 16.435 -8.326 -20.960 1.00 94.94 285 ARG A N 1
ATOM 2148 C CA . ARG A 1 285 ? 16.916 -9.714 -21.104 1.00 94.94 285 ARG A CA 1
ATOM 2149 C C . ARG A 1 285 ? 15.972 -10.732 -20.476 1.00 94.94 285 ARG A C 1
ATOM 2151 O O . ARG A 1 285 ? 15.624 -11.717 -21.121 1.00 94.94 285 ARG A O 1
ATOM 2158 N N . ALA A 1 286 ? 15.492 -10.488 -19.256 1.00 95.44 286 ALA A N 1
ATOM 2159 C CA . ALA A 1 286 ? 14.542 -11.387 -18.592 1.00 95.44 286 ALA A CA 1
ATOM 2160 C C . ALA A 1 286 ? 13.240 -11.580 -19.393 1.00 95.44 286 ALA A C 1
ATOM 2162 O O . ALA A 1 286 ? 12.617 -12.649 -19.347 1.00 95.44 286 ALA A O 1
ATOM 2163 N N . LEU A 1 287 ? 12.842 -10.562 -20.160 1.00 96.06 287 LEU A N 1
ATOM 2164 C CA . LEU A 1 287 ? 11.674 -10.603 -21.035 1.00 96.06 287 LEU A CA 1
ATOM 2165 C C . LEU A 1 287 ? 11.951 -11.235 -22.401 1.00 96.06 287 LEU A C 1
ATOM 2167 O O . LEU A 1 287 ? 10.987 -11.475 -23.118 1.00 96.06 287 LEU A O 1
ATOM 2171 N N . GLY A 1 288 ? 13.205 -11.555 -22.736 1.00 95.06 288 GLY A N 1
ATOM 2172 C CA . GLY A 1 288 ? 13.585 -12.269 -23.958 1.00 95.06 288 GLY A CA 1
ATOM 2173 C C . GLY A 1 288 ? 14.348 -11.445 -24.997 1.00 95.06 288 GLY A C 1
ATOM 2174 O O . GLY A 1 288 ? 14.574 -11.941 -26.097 1.00 95.06 288 GLY A O 1
ATOM 2175 N N . VAL A 1 289 ? 14.758 -10.213 -24.673 1.00 95.94 289 VAL A N 1
ATOM 2176 C CA . VAL A 1 289 ? 15.664 -9.441 -25.538 1.00 95.94 289 VAL A CA 1
ATOM 2177 C C . VAL A 1 289 ? 17.081 -10.002 -25.438 1.00 95.94 289 VAL A C 1
ATOM 2179 O O . VAL A 1 289 ? 17.555 -10.307 -24.345 1.00 95.94 289 VAL A O 1
ATOM 2182 N N . ARG A 1 290 ? 17.784 -10.105 -26.563 1.00 96.12 290 ARG A N 1
ATOM 2183 C CA . ARG A 1 290 ? 19.201 -10.499 -26.609 1.00 96.12 290 ARG A CA 1
ATOM 2184 C C . ARG A 1 290 ? 20.043 -9.322 -27.076 1.00 96.12 290 ARG A C 1
ATOM 2186 O O . ARG A 1 290 ? 19.607 -8.573 -27.943 1.00 96.12 290 ARG A O 1
ATOM 2193 N N . PHE A 1 291 ? 21.232 -9.164 -26.508 1.00 96.06 291 PHE A N 1
ATOM 2194 C CA . PHE A 1 291 ? 22.162 -8.078 -26.826 1.00 96.06 291 PHE A CA 1
ATOM 2195 C C . PHE A 1 291 ? 23.479 -8.651 -27.321 1.00 96.06 291 PHE A C 1
ATOM 2197 O O . PHE A 1 291 ? 23.916 -9.677 -26.808 1.00 96.06 291 PHE A O 1
ATOM 2204 N N . PHE A 1 292 ? 24.106 -7.984 -28.283 1.00 96.69 292 PHE A N 1
ATOM 2205 C CA . PHE A 1 292 ? 25.330 -8.445 -28.925 1.00 96.69 292 PHE A CA 1
ATOM 2206 C C . PHE A 1 292 ? 26.361 -7.327 -29.015 1.00 96.69 292 PHE A C 1
ATOM 2208 O O . PHE A 1 292 ? 26.004 -6.157 -29.203 1.00 96.69 292 PHE A O 1
ATOM 2215 N N . ASP A 1 293 ? 27.629 -7.711 -28.911 1.00 96.06 293 ASP A N 1
ATOM 2216 C CA . ASP A 1 293 ? 28.758 -6.833 -29.193 1.00 96.06 293 ASP A CA 1
ATOM 2217 C C . ASP A 1 293 ? 29.083 -6.758 -30.695 1.00 96.06 293 ASP A C 1
ATOM 2219 O O . ASP A 1 293 ? 28.406 -7.347 -31.546 1.00 96.06 293 ASP A O 1
ATOM 2223 N N . LYS A 1 294 ? 30.145 -6.015 -31.019 1.00 95.38 294 LYS A N 1
ATOM 2224 C CA . LYS A 1 294 ? 30.649 -5.825 -32.388 1.00 95.38 294 LYS A CA 1
ATOM 2225 C C . LYS A 1 294 ? 31.066 -7.123 -33.088 1.00 95.38 294 LYS A C 1
ATOM 2227 O O . LYS A 1 294 ? 31.043 -7.175 -34.315 1.00 95.38 294 LYS A O 1
ATOM 2232 N N . ASP A 1 295 ? 31.468 -8.137 -32.324 1.00 95.56 295 ASP A N 1
ATOM 2233 C CA . ASP A 1 295 ? 31.979 -9.412 -32.828 1.00 95.56 295 ASP A CA 1
ATOM 2234 C C . ASP A 1 295 ? 30.845 -10.455 -32.928 1.00 95.56 295 ASP A C 1
ATOM 2236 O O . ASP A 1 295 ? 31.049 -11.578 -33.393 1.00 95.56 295 ASP A O 1
ATOM 2240 N N . GLY A 1 296 ? 29.622 -10.070 -32.540 1.00 93.75 296 GLY A N 1
ATOM 2241 C CA . GLY A 1 296 ? 28.434 -10.913 -32.556 1.00 93.75 296 GLY A CA 1
ATOM 2242 C C . GLY A 1 296 ? 28.316 -11.832 -31.341 1.00 93.75 296 GLY A C 1
ATOM 2243 O O . GLY A 1 296 ? 27.456 -12.715 -31.345 1.00 93.75 296 GLY A O 1
ATOM 2244 N N . ALA A 1 297 ? 29.142 -11.645 -30.307 1.00 95.25 297 ALA A N 1
ATOM 2245 C CA . ALA A 1 297 ? 29.016 -12.385 -29.060 1.00 95.25 297 ALA A CA 1
ATOM 2246 C C . ALA A 1 297 ? 27.847 -11.833 -28.235 1.00 95.25 297 ALA A C 1
ATOM 2248 O O . ALA A 1 297 ? 27.617 -10.623 -28.179 1.00 95.25 297 ALA A O 1
ATOM 2249 N N . GLU A 1 298 ? 27.076 -12.726 -27.611 1.00 95.25 298 GLU A N 1
ATOM 2250 C CA . GLU A 1 298 ? 25.957 -12.317 -26.766 1.00 95.25 298 GLU A CA 1
ATOM 2251 C C . GLU A 1 298 ? 26.467 -11.742 -25.437 1.00 95.25 298 GLU A C 1
ATOM 2253 O O . GLU A 1 298 ? 27.296 -12.351 -24.764 1.00 95.25 298 GLU A O 1
ATOM 2258 N N . LEU A 1 299 ? 25.945 -10.577 -25.057 1.00 92.44 299 LEU A N 1
ATOM 2259 C CA . LEU A 1 299 ? 26.308 -9.854 -23.842 1.00 92.44 299 LEU A CA 1
ATOM 2260 C C . LEU A 1 299 ? 25.401 -10.232 -22.669 1.00 92.44 299 LEU A C 1
ATOM 2262 O O . LEU A 1 299 ? 24.171 -10.208 -22.792 1.00 92.44 299 LEU A O 1
ATOM 2266 N N . ASP A 1 300 ? 26.001 -10.494 -21.510 1.00 84.19 300 ASP A N 1
ATOM 2267 C CA . ASP A 1 300 ? 25.280 -10.701 -20.253 1.00 84.19 300 ASP A CA 1
ATOM 2268 C C . ASP A 1 300 ? 24.703 -9.400 -19.673 1.00 84.19 300 ASP A C 1
ATOM 2270 O O . ASP A 1 300 ? 25.066 -8.290 -20.059 1.00 84.19 300 ASP A O 1
ATOM 2274 N N . ALA A 1 301 ? 23.758 -9.540 -18.738 1.00 77.50 301 ALA A N 1
ATOM 2275 C CA . ALA A 1 301 ? 23.069 -8.419 -18.104 1.00 77.50 301 ALA A CA 1
ATOM 2276 C C . ALA A 1 301 ? 23.960 -7.723 -17.062 1.00 77.50 301 ALA A C 1
ATOM 2278 O O . ALA A 1 301 ? 23.883 -8.054 -15.880 1.00 77.50 301 ALA A O 1
ATOM 2279 N N . SER A 1 302 ? 24.781 -6.753 -17.459 1.00 81.00 302 SER A N 1
ATOM 2280 C CA . SER A 1 302 ? 25.566 -5.962 -16.505 1.00 81.00 302 SER A CA 1
ATOM 2281 C C . SER A 1 302 ? 25.780 -4.523 -16.967 1.00 81.00 302 SER A C 1
ATOM 2283 O O . SER A 1 302 ? 25.755 -4.216 -18.159 1.00 81.00 302 SER A O 1
ATOM 2285 N N . ARG A 1 303 ? 26.036 -3.631 -16.005 1.00 82.06 303 ARG A N 1
ATOM 2286 C CA . ARG A 1 303 ? 26.445 -2.242 -16.265 1.00 82.06 303 ARG A CA 1
ATOM 2287 C C . ARG A 1 303 ? 27.644 -2.146 -17.210 1.00 82.06 303 ARG A C 1
ATOM 2289 O O . ARG A 1 303 ? 27.638 -1.322 -18.120 1.00 82.06 303 ARG A O 1
ATOM 2296 N N . ASP A 1 304 ? 28.639 -3.005 -17.015 1.00 85.81 304 ASP A N 1
ATOM 2297 C CA . ASP A 1 304 ? 29.886 -2.992 -17.787 1.00 85.81 304 ASP A CA 1
ATOM 2298 C C . ASP A 1 304 ? 29.690 -3.448 -19.239 1.00 85.81 304 ASP A C 1
ATOM 2300 O O . ASP A 1 304 ? 30.507 -3.134 -20.102 1.00 85.81 304 ASP A O 1
ATOM 2304 N N . ALA A 1 305 ? 28.590 -4.150 -19.529 1.00 88.38 305 ALA A N 1
ATOM 2305 C CA . ALA A 1 305 ? 28.233 -4.544 -20.883 1.00 88.38 305 ALA A CA 1
ATOM 2306 C C . ALA A 1 305 ? 27.609 -3.397 -21.694 1.00 88.38 305 ALA A C 1
ATOM 2308 O O . ALA A 1 305 ? 27.656 -3.444 -22.922 1.00 88.38 305 ALA A O 1
ATOM 2309 N N . LEU A 1 306 ? 27.066 -2.349 -21.053 1.00 89.38 306 LEU A N 1
ATOM 2310 C CA . LEU A 1 306 ? 26.377 -1.250 -21.750 1.00 89.38 306 LEU A CA 1
ATOM 2311 C C . LEU A 1 306 ? 27.228 -0.580 -22.838 1.00 89.38 306 LEU A C 1
ATOM 2313 O O . LEU A 1 306 ? 26.729 -0.414 -23.954 1.00 89.38 306 LEU A O 1
ATOM 2317 N N . PRO A 1 307 ? 28.507 -0.226 -22.590 1.00 91.44 307 PRO A N 1
ATOM 2318 C CA . PRO A 1 307 ? 29.341 0.378 -23.619 1.00 91.44 307 PRO A CA 1
ATOM 2319 C C . PRO A 1 307 ? 29.677 -0.584 -24.761 1.00 91.44 307 PRO A C 1
ATOM 2321 O O . PRO A 1 307 ? 30.118 -0.120 -25.804 1.00 91.44 307 PRO A O 1
ATOM 2324 N N . LEU A 1 308 ? 29.490 -1.895 -24.594 1.00 93.38 308 LEU A N 1
ATOM 2325 C CA . LEU A 1 308 ? 29.823 -2.913 -25.595 1.00 93.38 308 LEU A CA 1
ATOM 2326 C C . LEU A 1 308 ? 28.656 -3.226 -26.539 1.00 93.38 308 LEU A C 1
ATOM 2328 O O . LEU A 1 308 ? 28.870 -3.889 -27.549 1.00 93.38 308 LEU A O 1
ATOM 2332 N N . ILE A 1 309 ? 27.441 -2.765 -26.225 1.00 95.56 309 ILE A N 1
ATOM 2333 C CA . ILE A 1 309 ? 26.246 -3.045 -27.027 1.00 95.56 309 ILE A CA 1
ATOM 2334 C C . ILE A 1 309 ? 26.389 -2.412 -28.411 1.00 95.56 309 ILE A C 1
ATOM 2336 O O . ILE A 1 309 ? 26.494 -1.193 -28.535 1.00 95.56 309 ILE A O 1
ATOM 2340 N N . GLU A 1 310 ? 26.298 -3.244 -29.444 1.00 96.00 310 GLU A N 1
ATOM 2341 C CA . GLU A 1 310 ? 26.191 -2.803 -30.838 1.00 96.00 310 GLU A CA 1
ATOM 2342 C C . GLU A 1 310 ? 24.825 -3.153 -31.441 1.00 96.00 310 GLU A C 1
ATOM 2344 O O . GLU A 1 310 ? 24.333 -2.461 -32.332 1.00 96.00 310 GLU A O 1
ATOM 2349 N N . ARG A 1 311 ? 24.173 -4.220 -30.956 1.00 95.75 311 ARG A N 1
ATOM 2350 C CA . ARG A 1 311 ? 22.907 -4.704 -31.524 1.00 95.75 311 ARG A CA 1
ATOM 2351 C C . ARG A 1 311 ? 22.023 -5.385 -30.485 1.00 95.75 311 ARG A C 1
ATOM 2353 O O . ARG A 1 311 ? 22.525 -6.024 -29.564 1.00 95.75 311 ARG A O 1
ATOM 2360 N N . ALA A 1 312 ? 20.706 -5.305 -30.674 1.00 96.44 312 ALA A N 1
ATOM 2361 C CA . ALA A 1 312 ? 19.725 -6.076 -29.915 1.00 96.44 312 ALA A CA 1
ATOM 2362 C C . ALA A 1 312 ? 18.788 -6.876 -30.839 1.00 96.44 312 ALA A C 1
ATOM 2364 O O . ALA A 1 312 ? 18.575 -6.507 -31.993 1.00 96.44 312 ALA A O 1
ATOM 2365 N N . GLU A 1 313 ? 18.222 -7.965 -30.321 1.00 96.44 313 GLU A N 1
ATOM 2366 C CA . GLU A 1 313 ? 17.182 -8.785 -30.955 1.00 96.44 313 GLU A CA 1
ATOM 2367 C C . GLU A 1 313 ? 15.988 -8.918 -30.009 1.00 96.44 313 GLU A C 1
ATOM 2369 O O . GLU A 1 313 ? 16.159 -9.260 -28.838 1.00 96.44 313 GLU A O 1
ATOM 2374 N N . ALA A 1 314 ? 14.779 -8.682 -30.522 1.00 94.50 314 ALA A N 1
ATOM 2375 C CA . ALA A 1 314 ? 13.536 -8.690 -29.747 1.00 94.50 314 ALA A CA 1
ATOM 2376 C C . ALA A 1 314 ? 12.553 -9.807 -30.160 1.00 94.50 314 ALA A C 1
ATOM 2378 O O . ALA A 1 314 ? 11.444 -9.872 -29.629 1.00 94.50 314 ALA A O 1
ATOM 2379 N N . ASP A 1 315 ? 12.957 -10.714 -31.057 1.00 92.06 315 ASP A N 1
ATOM 2380 C CA . ASP A 1 315 ? 12.096 -11.766 -31.629 1.00 92.06 315 ASP A CA 1
ATOM 2381 C C . ASP A 1 315 ? 11.533 -12.737 -30.578 1.00 92.06 315 ASP A C 1
ATOM 2383 O O . ASP A 1 315 ? 10.478 -13.340 -30.772 1.00 92.06 315 ASP A O 1
ATOM 2387 N N . TYR A 1 316 ? 12.228 -12.873 -29.446 1.00 91.19 316 TYR A N 1
ATOM 2388 C CA . TYR A 1 316 ? 11.870 -13.775 -28.350 1.00 91.19 316 TYR A CA 1
ATOM 2389 C C . TYR A 1 316 ? 11.259 -13.052 -27.148 1.00 91.19 316 TYR A C 1
ATOM 2391 O O . TYR A 1 316 ? 11.175 -13.637 -26.063 1.00 91.19 316 TYR A O 1
ATOM 2399 N N . ILE A 1 317 ? 10.821 -11.798 -27.322 1.00 94.00 317 ILE A N 1
ATOM 2400 C CA . ILE A 1 317 ? 10.083 -11.090 -26.277 1.00 94.00 317 ILE A CA 1
ATOM 2401 C C . ILE A 1 317 ? 8.870 -11.914 -25.847 1.00 94.00 317 ILE A C 1
ATOM 2403 O O . ILE A 1 317 ? 8.156 -12.508 -26.657 1.00 94.00 317 ILE A O 1
ATOM 2407 N N . HIS A 1 318 ? 8.625 -11.924 -24.539 1.00 95.19 318 HIS A N 1
ATOM 2408 C CA . HIS A 1 318 ? 7.518 -12.639 -23.936 1.00 95.19 318 HIS A CA 1
ATOM 2409 C C . HIS A 1 318 ? 6.198 -12.315 -24.668 1.00 95.19 318 HIS A C 1
ATOM 2411 O O . HIS A 1 318 ? 5.791 -11.150 -24.712 1.00 95.19 318 HIS A O 1
ATOM 2417 N N . PRO A 1 319 ? 5.459 -13.319 -25.179 1.00 91.62 319 PRO A N 1
ATOM 2418 C CA . PRO A 1 319 ? 4.391 -13.114 -26.166 1.00 91.62 319 PRO A CA 1
ATOM 2419 C C . PRO A 1 319 ? 3.245 -12.223 -25.664 1.00 91.62 319 PRO A C 1
ATOM 2421 O O . PRO A 1 319 ? 2.597 -11.528 -26.439 1.00 91.62 319 PRO A O 1
ATOM 2424 N N . ARG A 1 320 ? 3.009 -12.191 -24.346 1.00 93.00 320 ARG A N 1
ATOM 2425 C CA . ARG A 1 320 ? 1.974 -11.342 -23.726 1.00 93.00 320 ARG A CA 1
ATOM 2426 C C . ARG A 1 320 ? 2.348 -9.865 -23.581 1.00 93.00 320 ARG A C 1
ATOM 2428 O O . ARG A 1 320 ? 1.484 -9.079 -23.201 1.00 93.00 320 ARG A O 1
ATOM 2435 N N . MET A 1 321 ? 3.587 -9.472 -23.876 1.00 91.25 321 MET A N 1
ATOM 2436 C CA . MET A 1 321 ? 4.014 -8.070 -23.776 1.00 91.25 321 MET A CA 1
ATOM 2437 C C . MET A 1 321 ? 3.239 -7.151 -24.723 1.00 91.25 321 MET A C 1
ATOM 2439 O O . MET A 1 321 ? 2.986 -6.008 -24.366 1.00 91.25 321 MET A O 1
ATOM 2443 N N . GLY A 1 322 ? 2.791 -7.650 -25.880 1.00 85.19 322 GLY A N 1
ATOM 2444 C CA . GLY A 1 322 ? 1.963 -6.874 -26.811 1.00 85.19 322 GLY A CA 1
ATOM 2445 C C . GLY A 1 322 ? 0.487 -6.737 -26.408 1.00 85.19 322 GLY A C 1
ATOM 2446 O O . GLY A 1 322 ? -0.224 -5.911 -26.974 1.00 85.19 322 GLY A O 1
ATOM 2447 N N . GLU A 1 323 ? 0.005 -7.534 -25.448 1.00 88.12 323 GLU A N 1
ATOM 2448 C CA . GLU A 1 323 ? -1.409 -7.556 -25.027 1.00 88.12 323 GLU A CA 1
ATOM 2449 C C . GLU A 1 323 ? -1.650 -6.872 -23.675 1.00 88.12 323 GLU A C 1
ATOM 2451 O O . GLU A 1 323 ? -2.791 -6.563 -23.308 1.00 88.12 323 GLU A O 1
ATOM 2456 N N . VAL A 1 324 ? -0.589 -6.695 -22.889 1.00 93.12 324 VAL A N 1
ATOM 2457 C CA . VAL A 1 324 ? -0.685 -6.267 -21.499 1.00 93.12 324 VAL A CA 1
ATOM 2458 C C . VAL A 1 324 ? -0.947 -4.766 -21.391 1.00 93.12 324 VAL A C 1
ATOM 2460 O O . VAL A 1 324 ? -0.332 -3.944 -22.061 1.00 93.12 324 VAL A O 1
ATOM 2463 N N . LYS A 1 325 ? -1.855 -4.379 -20.491 1.00 93.56 325 LYS A N 1
ATOM 2464 C CA . LYS A 1 325 ? -2.044 -2.972 -20.120 1.00 93.56 325 LYS A CA 1
ATOM 2465 C C . LYS A 1 325 ? -1.081 -2.625 -18.999 1.00 93.56 325 LYS A C 1
ATOM 2467 O O . LYS A 1 325 ? -1.358 -2.956 -17.846 1.00 93.56 325 LYS A O 1
ATOM 2472 N N . LEU A 1 326 ? 0.019 -1.968 -19.342 1.00 94.94 326 LEU A N 1
ATOM 2473 C CA . LEU A 1 326 ? 1.034 -1.550 -18.382 1.00 94.94 326 LEU A CA 1
ATOM 2474 C C . LEU A 1 326 ? 0.892 -0.057 -18.045 1.00 94.94 326 LEU A C 1
ATOM 2476 O O . LEU A 1 326 ? 0.805 0.783 -18.942 1.00 94.94 326 LEU A O 1
ATOM 2480 N N . LEU A 1 327 ? 0.861 0.252 -16.748 1.00 94.75 327 LEU A N 1
ATOM 2481 C CA . LEU A 1 327 ? 0.978 1.596 -16.184 1.00 94.75 327 LEU A CA 1
ATOM 2482 C C . LEU A 1 327 ? 2.271 1.674 -15.367 1.00 94.75 327 LEU A C 1
ATOM 2484 O O . LEU A 1 327 ? 2.440 0.921 -14.411 1.00 94.75 327 LEU A O 1
ATOM 2488 N N . CYS A 1 328 ? 3.165 2.578 -15.740 1.00 92.19 328 CYS A N 1
ATOM 2489 C CA . CYS A 1 328 ? 4.399 2.856 -15.022 1.00 92.19 328 CYS A CA 1
ATOM 2490 C C . CYS A 1 328 ? 4.196 4.126 -14.187 1.00 92.19 328 CYS A C 1
ATOM 2492 O O . CYS A 1 328 ? 4.020 5.204 -14.756 1.00 92.19 328 CYS A O 1
ATOM 2494 N N . MET A 1 329 ? 4.152 3.975 -12.864 1.00 91.19 329 MET A N 1
ATOM 2495 C CA . MET A 1 329 ? 4.044 5.065 -11.897 1.00 91.19 329 MET A CA 1
ATOM 2496 C C . MET A 1 329 ? 5.443 5.430 -11.426 1.00 91.19 329 MET A C 1
ATOM 2498 O O . MET A 1 329 ? 6.149 4.577 -10.893 1.00 91.19 329 MET A O 1
ATOM 2502 N N . ASP A 1 330 ? 5.833 6.680 -11.623 1.00 81.75 330 ASP A N 1
ATOM 2503 C CA . ASP A 1 330 ? 7.174 7.149 -11.297 1.00 81.75 330 ASP A CA 1
ATOM 2504 C C . ASP A 1 330 ? 7.110 8.365 -10.375 1.00 81.75 330 ASP A C 1
ATOM 2506 O O . ASP A 1 330 ? 6.558 9.409 -10.732 1.00 81.75 330 ASP A O 1
ATOM 2510 N N . ALA A 1 331 ? 7.692 8.213 -9.189 1.00 69.62 331 ALA A N 1
ATOM 2511 C CA . ALA A 1 331 ? 7.821 9.271 -8.194 1.00 69.62 331 ALA A CA 1
ATOM 2512 C C . ALA A 1 331 ? 9.242 9.867 -8.148 1.00 69.62 331 ALA A C 1
ATOM 2514 O O . ALA A 1 331 ? 9.515 10.731 -7.316 1.00 69.62 331 ALA A O 1
ATOM 2515 N N . SER A 1 332 ? 10.158 9.417 -9.015 1.00 66.81 332 SER A N 1
ATOM 2516 C CA . SER A 1 332 ? 11.579 9.761 -8.942 1.00 66.81 332 SER A CA 1
ATOM 2517 C C . SER A 1 332 ? 11.931 11.141 -9.518 1.00 66.81 332 SER A C 1
ATOM 2519 O O . SER A 1 332 ? 11.256 11.711 -10.390 1.00 66.81 332 SER A O 1
ATOM 2521 N N . SER A 1 333 ? 13.035 11.686 -9.007 1.00 60.25 333 SER A N 1
ATOM 2522 C CA . SER A 1 333 ? 13.709 12.865 -9.554 1.00 60.25 333 SER A CA 1
ATOM 2523 C C . SER A 1 333 ? 14.548 12.491 -10.787 1.00 60.25 333 SER A C 1
ATOM 2525 O O . SER A 1 333 ? 14.930 11.330 -10.926 1.00 60.25 333 SER A O 1
ATOM 2527 N N . PRO A 1 334 ? 14.853 13.446 -11.686 1.00 56.94 334 PRO A N 1
ATOM 2528 C CA . PRO A 1 334 ? 15.751 13.202 -12.815 1.00 56.94 334 PRO A CA 1
ATOM 2529 C C . PRO A 1 334 ? 17.114 12.685 -12.336 1.00 56.94 334 PRO A C 1
ATOM 2531 O O . PRO A 1 334 ? 17.659 13.206 -11.365 1.00 56.94 334 PRO A O 1
ATOM 2534 N N . ALA A 1 335 ? 17.649 11.675 -13.015 1.00 58.16 335 ALA A N 1
ATOM 2535 C CA . ALA A 1 335 ? 18.876 10.987 -12.626 1.00 58.16 335 ALA A CA 1
ATOM 2536 C C . ALA A 1 335 ? 20.124 11.495 -13.372 1.00 58.16 335 ALA A C 1
ATOM 2538 O O . ALA A 1 335 ? 20.012 12.048 -14.468 1.00 58.16 335 ALA A O 1
ATOM 2539 N N . ASP A 1 336 ? 21.315 11.250 -12.806 1.00 56.75 336 ASP A N 1
ATOM 2540 C CA . ASP A 1 336 ? 22.592 11.467 -13.507 1.00 56.75 336 ASP A CA 1
ATOM 2541 C C . ASP A 1 336 ? 22.760 10.539 -14.727 1.00 56.75 336 ASP A C 1
ATOM 2543 O O . ASP A 1 336 ? 22.143 9.477 -14.840 1.00 56.75 336 ASP A O 1
ATOM 2547 N N . ALA A 1 337 ? 23.634 10.927 -15.655 1.00 68.69 337 ALA A N 1
ATOM 2548 C CA . ALA A 1 337 ? 23.878 10.173 -16.880 1.00 68.69 337 ALA A CA 1
ATOM 2549 C C . ALA A 1 337 ? 24.577 8.822 -16.613 1.00 68.69 337 ALA A C 1
ATOM 2551 O O . ALA A 1 337 ? 25.650 8.766 -16.010 1.00 68.69 337 ALA A O 1
ATOM 2552 N N . ILE A 1 338 ? 24.010 7.729 -17.138 1.00 78.38 338 ILE A N 1
ATOM 2553 C CA . ILE A 1 338 ? 24.636 6.398 -17.153 1.00 78.38 338 ILE A CA 1
ATOM 2554 C C . ILE A 1 338 ? 25.478 6.259 -18.428 1.00 78.38 338 ILE A C 1
ATOM 2556 O O . ILE A 1 338 ? 24.962 6.361 -19.541 1.00 78.38 338 ILE A O 1
ATOM 2560 N N . ALA A 1 339 ? 26.776 5.985 -18.289 1.00 81.19 339 ALA A N 1
ATOM 2561 C CA . ALA A 1 339 ? 27.650 5.763 -19.440 1.00 81.19 339 ALA A CA 1
ATOM 2562 C C . ALA A 1 339 ? 27.174 4.567 -20.289 1.00 81.19 339 ALA A C 1
ATOM 2564 O O . ALA A 1 339 ? 26.897 3.491 -19.765 1.00 81.19 339 ALA A O 1
ATOM 2565 N N . GLY A 1 340 ? 27.094 4.754 -21.609 1.00 82.62 340 GLY A N 1
ATOM 2566 C CA . GLY A 1 340 ? 26.657 3.711 -22.545 1.00 82.62 340 GLY A CA 1
ATOM 2567 C C . GLY A 1 340 ? 25.138 3.528 -22.655 1.00 82.62 340 GLY A C 1
ATOM 2568 O O . GLY A 1 340 ? 24.699 2.723 -23.474 1.00 82.62 340 GLY A O 1
ATOM 2569 N N . ILE A 1 341 ? 24.325 4.293 -21.911 1.00 87.88 341 ILE A N 1
ATOM 2570 C CA . ILE A 1 341 ? 22.857 4.199 -21.987 1.00 87.88 341 ILE A CA 1
ATOM 2571 C C . ILE A 1 341 ? 22.315 4.507 -23.388 1.00 87.88 341 ILE A C 1
ATOM 2573 O O . ILE A 1 341 ? 21.359 3.877 -23.836 1.00 87.88 341 ILE A O 1
ATOM 2577 N N . ASP A 1 342 ? 22.970 5.408 -24.121 1.00 90.12 342 ASP A N 1
ATOM 2578 C CA . ASP A 1 342 ? 22.582 5.765 -25.487 1.00 90.12 342 ASP A CA 1
ATOM 2579 C C . ASP A 1 342 ? 22.693 4.568 -26.439 1.00 90.12 342 ASP A C 1
ATOM 2581 O O . ASP A 1 342 ? 21.832 4.385 -27.299 1.00 90.12 342 ASP A O 1
ATOM 2585 N N . ARG A 1 343 ? 23.705 3.704 -26.249 1.00 92.81 343 ARG A N 1
ATOM 2586 C CA . ARG A 1 343 ? 23.866 2.469 -27.036 1.00 92.81 343 ARG A CA 1
ATOM 2587 C C . ARG A 1 343 ? 22.741 1.482 -26.744 1.00 92.81 343 ARG A C 1
ATOM 2589 O O . ARG A 1 343 ? 22.164 0.930 -27.679 1.00 92.81 343 ARG A O 1
ATOM 2596 N N . LEU A 1 344 ? 22.386 1.310 -25.467 1.00 92.50 344 LEU A N 1
ATOM 2597 C CA . LEU A 1 344 ? 21.248 0.480 -25.062 1.00 92.50 344 LEU A CA 1
ATOM 2598 C C . LEU A 1 344 ? 19.943 0.985 -25.692 1.00 92.50 344 LEU A C 1
ATOM 2600 O O . LEU A 1 344 ? 19.228 0.208 -26.325 1.00 92.50 344 LEU A O 1
ATOM 2604 N N . ASN A 1 345 ? 19.652 2.280 -25.549 1.00 92.12 345 ASN A N 1
ATOM 2605 C CA . ASN A 1 345 ? 18.439 2.897 -26.081 1.00 92.12 345 ASN A CA 1
ATOM 2606 C C . ASN A 1 345 ? 18.369 2.793 -27.609 1.00 92.12 345 ASN A C 1
ATOM 2608 O O . ASN A 1 345 ? 17.313 2.454 -28.145 1.00 92.12 345 ASN A O 1
ATOM 2612 N N . ALA A 1 346 ? 19.477 3.031 -28.317 1.00 94.06 346 ALA A N 1
ATOM 2613 C CA . ALA A 1 346 ? 19.536 2.918 -29.773 1.00 94.06 346 ALA A CA 1
ATOM 2614 C C . ALA A 1 346 ? 19.315 1.472 -30.247 1.00 94.06 346 ALA A C 1
ATOM 2616 O O . ALA A 1 346 ? 18.467 1.230 -31.110 1.00 94.06 346 ALA A O 1
ATOM 2617 N N . ALA A 1 347 ? 20.021 0.506 -29.651 1.00 95.12 347 ALA A N 1
ATOM 2618 C CA . ALA A 1 347 ? 19.899 -0.906 -30.003 1.00 95.12 347 ALA A CA 1
ATOM 2619 C C . ALA A 1 347 ? 18.485 -1.441 -29.733 1.00 95.12 347 ALA A C 1
ATOM 2621 O O . ALA A 1 347 ? 17.902 -2.106 -30.592 1.00 95.12 347 ALA A O 1
ATOM 2622 N N . LEU A 1 348 ? 17.902 -1.113 -28.574 1.00 94.69 348 LEU A N 1
ATOM 2623 C CA . LEU A 1 348 ? 16.525 -1.483 -28.249 1.00 94.69 348 LEU A CA 1
ATOM 2624 C C . LEU A 1 348 ? 15.517 -0.814 -29.183 1.00 94.69 348 LEU A C 1
ATOM 2626 O O . LEU A 1 348 ? 14.599 -1.485 -29.650 1.00 94.69 348 LEU A O 1
ATOM 2630 N N 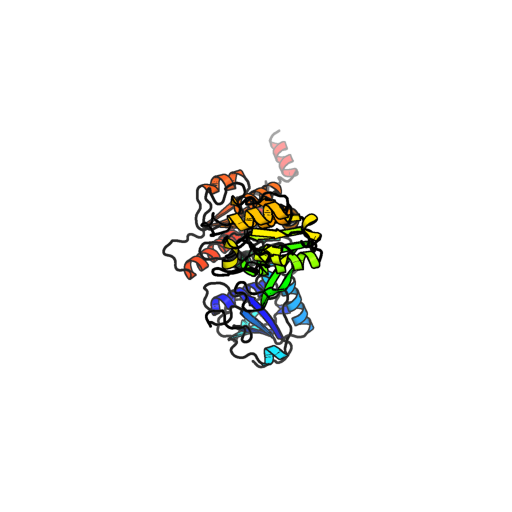. SER A 1 349 ? 15.684 0.476 -29.483 1.00 94.94 349 SER A N 1
ATOM 2631 C CA . SER A 1 349 ? 14.755 1.187 -30.367 1.00 94.94 349 SER A CA 1
ATOM 2632 C C . SER A 1 349 ? 14.737 0.572 -31.767 1.00 94.94 349 SER A C 1
ATOM 2634 O O . SER A 1 349 ? 13.667 0.364 -32.345 1.00 94.94 349 SER A O 1
ATOM 2636 N N . ALA A 1 350 ? 15.917 0.209 -32.284 1.00 95.44 350 ALA A N 1
ATOM 2637 C CA . ALA A 1 350 ? 16.061 -0.493 -33.554 1.00 95.44 350 ALA A CA 1
ATOM 2638 C C . ALA A 1 350 ? 15.408 -1.885 -33.522 1.00 95.44 350 ALA A C 1
ATOM 2640 O O . ALA A 1 350 ? 14.654 -2.222 -34.433 1.00 95.44 350 ALA A O 1
ATOM 2641 N N . ALA A 1 351 ? 15.641 -2.671 -32.465 1.00 94.94 351 ALA A N 1
ATOM 2642 C CA . ALA A 1 351 ? 15.083 -4.017 -32.329 1.00 94.94 351 ALA A CA 1
ATOM 2643 C C . ALA A 1 351 ? 13.553 -4.028 -32.164 1.00 94.94 351 ALA A C 1
ATOM 2645 O O . ALA A 1 351 ? 12.884 -4.933 -32.653 1.00 94.94 351 ALA A O 1
ATOM 2646 N N . LEU A 1 352 ? 12.991 -3.027 -31.480 1.00 92.50 352 LEU A N 1
ATOM 2647 C CA . LEU A 1 352 ? 11.550 -2.907 -31.239 1.00 92.50 352 LEU A CA 1
ATOM 2648 C C . LEU A 1 352 ? 10.802 -2.202 -32.376 1.00 92.50 352 LEU A C 1
ATOM 2650 O O . LEU A 1 352 ? 9.571 -2.254 -32.417 1.00 92.50 352 LEU A O 1
ATOM 2654 N N . GLY A 1 353 ? 11.518 -1.497 -33.258 1.00 92.00 353 GLY A N 1
ATOM 2655 C CA . GLY A 1 353 ? 10.917 -0.604 -34.248 1.00 92.00 353 GLY A CA 1
ATOM 2656 C C . GLY A 1 353 ? 10.138 0.554 -33.608 1.00 92.00 353 GLY A C 1
ATOM 2657 O O . GLY A 1 353 ? 9.136 1.005 -34.164 1.00 92.00 353 GLY A O 1
ATOM 2658 N N . ARG A 1 354 ? 10.542 0.991 -32.408 1.00 89.50 354 ARG A N 1
ATOM 2659 C CA . ARG A 1 354 ? 9.882 2.037 -31.609 1.00 89.50 354 ARG A CA 1
ATOM 2660 C C . ARG A 1 354 ? 10.928 2.872 -30.896 1.00 89.50 354 ARG A C 1
ATOM 2662 O O . ARG A 1 354 ? 11.860 2.319 -30.333 1.00 89.50 354 ARG A O 1
ATOM 2669 N N . GLU A 1 355 ? 10.745 4.182 -30.875 1.00 89.69 355 GLU A N 1
ATOM 2670 C CA . GLU A 1 355 ? 11.638 5.076 -30.143 1.00 89.69 355 GLU A CA 1
ATOM 2671 C C . GLU A 1 355 ? 11.434 4.945 -28.626 1.00 89.69 355 GLU A C 1
ATOM 2673 O O . GLU A 1 355 ? 10.300 4.867 -28.142 1.00 89.69 355 GLU A O 1
ATOM 2678 N N . ILE A 1 356 ? 12.538 4.913 -27.880 1.00 89.56 356 ILE A N 1
ATOM 2679 C CA . ILE A 1 356 ? 12.537 4.980 -26.418 1.00 89.56 356 ILE A CA 1
ATOM 2680 C C . ILE A 1 356 ? 12.663 6.438 -25.986 1.00 89.56 356 ILE A C 1
ATOM 2682 O O . ILE A 1 356 ? 13.637 7.114 -26.319 1.00 89.56 356 ILE A O 1
ATOM 2686 N N . ASP A 1 357 ? 11.715 6.896 -25.171 1.00 87.50 357 ASP A N 1
ATOM 2687 C CA . ASP A 1 357 ? 11.842 8.174 -24.475 1.00 87.50 357 ASP A CA 1
ATOM 2688 C C . ASP A 1 357 ? 12.882 8.050 -23.352 1.00 87.50 357 ASP A C 1
ATOM 2690 O O . ASP A 1 357 ? 12.600 7.600 -22.237 1.00 87.50 357 ASP A O 1
ATOM 2694 N N . HIS A 1 358 ? 14.113 8.432 -23.675 1.00 82.62 358 HIS A N 1
ATOM 2695 C CA . HIS A 1 358 ? 15.258 8.381 -22.773 1.00 82.62 358 HIS A CA 1
ATOM 2696 C C . HIS A 1 358 ? 15.133 9.358 -21.595 1.00 82.62 358 HIS A C 1
ATOM 2698 O O . HIS A 1 358 ? 15.780 9.145 -20.570 1.00 82.62 358 HIS A O 1
ATOM 2704 N N . THR A 1 359 ? 14.275 10.384 -21.686 1.00 81.69 359 THR A N 1
ATOM 2705 C CA . THR A 1 359 ? 14.050 11.332 -20.580 1.00 81.69 359 THR A CA 1
ATOM 2706 C C . THR A 1 359 ? 13.325 10.689 -19.396 1.00 81.69 359 THR A C 1
ATOM 2708 O O . THR A 1 359 ? 13.380 11.201 -18.279 1.00 81.69 359 THR A O 1
ATOM 2711 N N . LEU A 1 360 ? 12.694 9.531 -19.623 1.00 81.88 360 LEU A N 1
ATOM 2712 C CA . LEU A 1 360 ? 11.972 8.749 -18.618 1.00 81.88 360 LEU A CA 1
ATOM 2713 C C . LEU A 1 360 ? 12.829 7.632 -17.994 1.00 81.88 360 LEU A C 1
ATOM 2715 O O . LEU A 1 360 ? 12.319 6.831 -17.205 1.00 81.88 360 LEU A O 1
ATOM 2719 N N . GLY A 1 361 ? 14.108 7.524 -18.372 1.00 84.62 361 GLY A N 1
ATOM 2720 C CA . GLY A 1 361 ? 15.026 6.498 -17.875 1.00 84.62 361 GLY A CA 1
ATOM 2721 C C . GLY A 1 361 ? 14.469 5.076 -18.025 1.00 84.62 361 GLY A C 1
ATOM 2722 O O . GLY A 1 361 ? 13.958 4.694 -19.080 1.00 84.62 361 GLY A O 1
ATOM 2723 N N . PHE A 1 362 ? 14.517 4.290 -16.943 1.00 86.88 362 PHE A N 1
ATOM 2724 C CA . PHE A 1 362 ? 13.995 2.916 -16.915 1.00 86.88 362 PHE A CA 1
ATOM 2725 C C . PHE A 1 362 ? 12.525 2.822 -17.360 1.00 86.88 362 PHE A C 1
ATOM 2727 O O . PHE A 1 362 ? 12.138 1.880 -18.055 1.00 86.88 362 PHE A O 1
ATOM 2734 N N . ALA A 1 363 ? 11.698 3.808 -17.004 1.00 88.25 363 ALA A N 1
ATOM 2735 C CA . ALA A 1 363 ? 10.286 3.792 -17.356 1.00 88.25 363 ALA A CA 1
ATOM 2736 C C . ALA A 1 363 ? 10.055 3.913 -18.873 1.00 88.25 363 ALA A C 1
ATOM 2738 O O . ALA A 1 363 ? 9.095 3.331 -19.386 1.00 88.25 363 ALA A O 1
ATOM 2739 N N . GLY A 1 364 ? 10.953 4.593 -19.593 1.00 88.81 364 GLY A N 1
ATOM 2740 C CA . GLY A 1 364 ? 10.942 4.667 -21.055 1.00 88.81 364 GLY A CA 1
ATOM 2741 C C . GLY A 1 364 ? 11.109 3.289 -21.698 1.00 88.81 364 GLY A C 1
ATOM 2742 O O . GLY A 1 364 ? 10.314 2.905 -22.557 1.00 88.81 364 GLY A O 1
ATOM 2743 N N . ILE A 1 365 ? 12.068 2.494 -21.212 1.00 90.19 365 ILE A N 1
ATOM 2744 C CA . ILE A 1 365 ? 12.305 1.115 -21.676 1.00 90.19 365 ILE A CA 1
ATOM 2745 C C . ILE A 1 365 ? 11.089 0.226 -21.403 1.00 90.19 365 ILE A C 1
ATOM 2747 O O . ILE A 1 365 ? 10.629 -0.497 -22.289 1.00 90.19 365 ILE A O 1
ATOM 2751 N N . VAL A 1 366 ? 10.526 0.303 -20.193 1.00 90.12 366 VAL A N 1
ATOM 2752 C CA . VAL A 1 366 ? 9.314 -0.443 -19.821 1.00 90.12 366 VAL A CA 1
ATOM 2753 C C . VAL A 1 366 ? 8.154 -0.122 -20.772 1.00 90.12 366 VAL A C 1
ATOM 2755 O O . VAL A 1 366 ? 7.463 -1.032 -21.247 1.00 90.12 366 VAL A O 1
ATOM 2758 N N . CYS A 1 367 ? 7.937 1.163 -21.068 1.00 89.69 367 CYS A N 1
ATOM 2759 C CA . CYS A 1 367 ? 6.870 1.600 -21.966 1.00 89.69 367 CYS A CA 1
ATOM 2760 C C . CYS A 1 367 ? 7.125 1.149 -23.409 1.00 89.69 367 CYS A C 1
ATOM 2762 O O . CYS A 1 367 ? 6.207 0.625 -24.038 1.00 89.69 367 CYS A O 1
ATOM 2764 N N . ALA A 1 368 ? 8.356 1.254 -23.915 1.00 90.00 368 ALA A N 1
ATOM 2765 C CA . ALA A 1 368 ? 8.696 0.823 -25.271 1.00 90.00 368 ALA A CA 1
ATOM 2766 C C . ALA A 1 368 ? 8.490 -0.688 -25.480 1.00 90.00 368 ALA A C 1
ATOM 2768 O O . ALA A 1 368 ? 7.884 -1.094 -26.476 1.00 90.00 368 ALA A O 1
ATOM 2769 N N . LEU A 1 369 ? 8.905 -1.510 -24.506 1.00 89.31 369 LEU A N 1
ATOM 2770 C CA . LEU A 1 369 ? 8.779 -2.973 -24.553 1.00 89.31 369 LEU A CA 1
ATOM 2771 C C . LEU A 1 369 ? 7.325 -3.470 -24.506 1.00 89.31 369 LEU A C 1
ATOM 2773 O O . LEU A 1 369 ? 7.028 -4.537 -25.035 1.00 89.31 369 LEU A O 1
ATOM 2777 N N . SER A 1 370 ? 6.418 -2.727 -23.866 1.00 85.75 370 SER A N 1
ATOM 2778 C CA . SER A 1 370 ? 5.015 -3.140 -23.668 1.00 85.75 370 SER A CA 1
ATOM 2779 C C . SER A 1 370 ? 3.995 -2.356 -24.500 1.00 85.75 370 SER A C 1
ATOM 2781 O O . SER A 1 370 ? 2.843 -2.764 -24.607 1.00 85.75 370 SER A O 1
ATOM 2783 N N . GLY A 1 371 ? 4.369 -1.203 -25.065 1.00 84.25 371 GLY A N 1
ATOM 2784 C CA . GLY A 1 371 ? 3.389 -0.183 -25.466 1.00 84.25 371 GLY A CA 1
ATOM 2785 C C . GLY A 1 371 ? 2.636 0.420 -24.267 1.00 84.25 371 GLY A C 1
ATOM 2786 O O . GLY A 1 371 ? 1.513 0.904 -24.414 1.00 84.25 371 GLY A O 1
ATOM 2787 N N . GLY A 1 372 ? 3.224 0.321 -23.072 1.00 88.38 372 GLY A N 1
ATOM 2788 C CA . GLY A 1 372 ? 2.671 0.806 -21.814 1.00 88.38 372 GLY A CA 1
ATOM 2789 C C . GLY A 1 372 ? 2.639 2.327 -21.716 1.00 88.38 372 GLY A C 1
ATOM 2790 O O . GLY A 1 372 ? 3.165 3.045 -22.564 1.00 88.38 372 GLY A O 1
ATOM 2791 N N . ARG A 1 373 ? 2.000 2.823 -20.655 1.00 90.62 373 ARG A N 1
ATOM 2792 C CA . ARG A 1 373 ? 1.881 4.257 -20.377 1.00 90.62 373 ARG A CA 1
ATOM 2793 C C . ARG A 1 373 ? 2.673 4.633 -19.139 1.00 90.62 373 ARG A C 1
ATOM 2795 O O . ARG A 1 373 ? 2.534 3.994 -18.099 1.00 90.62 373 ARG A O 1
ATOM 2802 N N . TYR A 1 374 ? 3.439 5.704 -19.260 1.00 91.19 374 TYR A N 1
ATOM 2803 C CA . TYR A 1 374 ? 4.076 6.391 -18.151 1.00 91.19 374 TYR A CA 1
ATOM 2804 C C . TYR A 1 374 ? 3.113 7.402 -17.525 1.00 91.19 374 TYR A C 1
ATOM 2806 O O . TYR A 1 374 ? 2.398 8.092 -18.254 1.00 91.19 374 TYR A O 1
ATOM 2814 N N . SER A 1 375 ? 3.099 7.515 -16.196 1.00 91.38 375 SER A N 1
ATOM 2815 C CA . SER A 1 375 ? 2.355 8.569 -15.513 1.00 91.38 375 SER A CA 1
ATOM 2816 C C . SER A 1 375 ? 3.004 9.013 -14.203 1.00 91.38 375 SER A C 1
ATOM 2818 O O . SER A 1 375 ? 3.424 8.200 -13.383 1.00 91.38 375 SER A O 1
ATOM 2820 N N . ARG A 1 376 ? 2.997 10.333 -13.986 1.00 89.12 376 ARG A N 1
ATOM 2821 C CA . ARG A 1 376 ? 3.225 10.982 -12.681 1.00 89.12 376 ARG A CA 1
ATOM 2822 C C . ARG A 1 376 ? 1.924 11.452 -12.026 1.00 89.12 376 ARG A C 1
ATOM 2824 O O . ARG A 1 376 ? 1.945 12.079 -10.971 1.00 89.12 376 ARG A O 1
ATOM 2831 N N . ASN A 1 377 ? 0.788 11.217 -12.679 1.00 93.00 377 ASN A N 1
ATOM 2832 C CA . ASN A 1 377 ? -0.513 11.649 -12.205 1.00 93.00 377 ASN A CA 1
ATOM 2833 C C . ASN A 1 377 ? -1.151 10.541 -11.365 1.00 93.00 377 ASN A C 1
ATOM 2835 O O . ASN A 1 377 ? -1.538 9.488 -11.871 1.00 93.00 377 ASN A O 1
ATOM 2839 N N . TYR A 1 378 ? -1.321 10.808 -10.074 1.00 94.56 378 TYR A N 1
ATOM 2840 C CA . TYR A 1 378 ? -1.907 9.857 -9.139 1.00 94.56 378 TYR A CA 1
ATOM 2841 C C . TYR A 1 378 ? -3.352 9.464 -9.497 1.00 94.56 378 TYR A C 1
ATOM 2843 O O . TYR A 1 378 ? -3.798 8.378 -9.126 1.00 94.56 378 TYR A O 1
ATOM 2851 N N . ASP A 1 379 ? -4.089 10.292 -10.252 1.00 95.19 379 ASP A N 1
ATOM 2852 C CA . ASP A 1 379 ? -5.427 9.930 -10.737 1.00 95.19 379 ASP A CA 1
ATOM 2853 C C . ASP A 1 379 ? -5.395 8.664 -11.622 1.00 95.19 379 ASP A C 1
ATOM 2855 O O . ASP A 1 379 ? -6.320 7.854 -11.525 1.00 95.19 379 ASP A O 1
ATOM 2859 N N . ASP A 1 380 ? -4.333 8.434 -12.405 1.00 95.12 380 ASP A N 1
ATOM 2860 C CA . ASP A 1 380 ? -4.205 7.236 -13.253 1.00 95.12 380 ASP A CA 1
ATOM 2861 C C . ASP A 1 380 ? -4.080 5.960 -12.411 1.00 95.12 380 ASP A C 1
ATOM 2863 O O . ASP A 1 380 ? -4.681 4.925 -12.725 1.00 95.12 380 ASP A O 1
ATOM 2867 N N . LEU A 1 381 ? -3.363 6.041 -11.286 1.00 95.06 381 LEU A N 1
ATOM 2868 C CA . LEU A 1 381 ? -3.294 4.958 -10.310 1.00 95.06 381 LEU A CA 1
ATOM 2869 C C . LEU A 1 381 ? -4.658 4.708 -9.663 1.00 95.06 381 LEU A C 1
ATOM 2871 O O . LEU A 1 381 ? -5.100 3.558 -9.593 1.00 95.06 381 LEU A O 1
ATOM 2875 N N . LEU A 1 382 ? -5.342 5.766 -9.211 1.00 95.88 382 LEU A N 1
ATOM 2876 C CA . LEU A 1 382 ? -6.669 5.656 -8.596 1.00 95.88 382 LEU A CA 1
ATOM 2877 C C . LEU A 1 382 ? -7.686 5.013 -9.550 1.00 95.88 382 LEU A C 1
ATOM 2879 O O . LEU A 1 382 ? -8.545 4.239 -9.113 1.00 95.88 382 LEU A O 1
ATOM 2883 N N . GLU A 1 383 ? -7.577 5.278 -10.850 1.00 94.94 383 GLU A N 1
ATOM 2884 C CA . GLU A 1 383 ? -8.374 4.615 -11.881 1.00 94.94 383 GLU A CA 1
ATOM 2885 C C . GLU A 1 383 ? -7.990 3.147 -12.054 1.00 94.94 383 GLU A C 1
ATOM 2887 O O . GLU A 1 383 ? -8.871 2.278 -12.032 1.00 94.94 383 GLU A O 1
ATOM 2892 N N . ALA A 1 384 ? -6.692 2.849 -12.147 1.00 93.62 384 ALA A N 1
ATOM 2893 C CA . ALA A 1 384 ? -6.182 1.491 -12.312 1.00 93.62 384 ALA A CA 1
ATOM 2894 C C . ALA A 1 384 ? -6.610 0.552 -11.167 1.00 93.62 384 ALA A C 1
ATOM 2896 O O . ALA A 1 384 ? -6.957 -0.610 -11.413 1.00 93.62 384 ALA A O 1
ATOM 2897 N N . ILE A 1 385 ? -6.665 1.058 -9.929 1.00 93.81 385 ILE A N 1
ATOM 2898 C CA . ILE A 1 385 ? -7.100 0.294 -8.744 1.00 93.81 385 ILE A CA 1
ATOM 2899 C C . ILE A 1 385 ? -8.604 0.419 -8.447 1.00 93.81 385 ILE A C 1
ATOM 2901 O O . ILE A 1 385 ? -9.104 -0.198 -7.504 1.00 93.81 385 ILE A O 1
ATOM 2905 N N . ASN A 1 386 ? -9.347 1.178 -9.259 1.00 93.94 386 ASN A N 1
ATOM 2906 C CA . ASN A 1 386 ? -10.780 1.435 -9.105 1.00 93.94 386 ASN A CA 1
ATOM 2907 C C . ASN A 1 386 ? -11.144 2.020 -7.726 1.00 93.94 386 ASN A C 1
ATOM 2909 O O . ASN A 1 386 ? -12.006 1.501 -7.004 1.00 93.94 386 ASN A O 1
ATOM 2913 N N . PHE A 1 387 ? -10.499 3.131 -7.371 1.00 95.81 387 PHE A N 1
ATOM 2914 C CA . PHE A 1 387 ? -10.672 3.825 -6.095 1.00 95.81 387 PHE A CA 1
ATOM 2915 C C . PHE A 1 387 ? -12.139 4.109 -5.754 1.00 95.81 387 PHE A C 1
ATOM 2917 O O . PHE A 1 387 ? -12.561 3.893 -4.622 1.00 95.81 387 PHE A O 1
ATOM 2924 N N . ASN A 1 388 ? -12.968 4.494 -6.728 1.00 94.69 388 ASN A N 1
ATOM 2925 C CA . ASN A 1 388 ? -14.393 4.757 -6.493 1.00 94.69 388 ASN A CA 1
ATOM 2926 C C . ASN A 1 388 ? -15.135 3.532 -5.930 1.00 94.69 388 ASN A C 1
ATOM 2928 O O . ASN A 1 388 ? -16.030 3.663 -5.091 1.00 94.69 388 ASN A O 1
ATOM 2932 N N . LYS A 1 389 ? -14.762 2.321 -6.364 1.00 94.38 389 LYS A N 1
ATOM 2933 C CA . LYS A 1 389 ? -15.290 1.081 -5.787 1.00 94.38 389 LYS A CA 1
ATOM 2934 C C . LYS A 1 389 ? -14.767 0.877 -4.365 1.00 94.38 389 LYS A C 1
ATOM 2936 O O . LYS A 1 389 ? -15.550 0.488 -3.499 1.00 94.38 389 LYS A O 1
ATOM 2941 N N . LEU A 1 390 ? -13.488 1.167 -4.120 1.00 94.44 390 LEU A N 1
ATOM 2942 C CA . LEU A 1 390 ? -12.871 1.076 -2.792 1.00 94.44 390 LEU A CA 1
ATOM 2943 C C . LEU A 1 390 ? -13.475 2.075 -1.801 1.00 94.44 390 LEU A C 1
ATOM 2945 O O . LEU A 1 390 ? -13.649 1.726 -0.638 1.00 94.44 390 LEU A O 1
ATOM 2949 N N . ALA A 1 391 ? -13.852 3.274 -2.240 1.00 95.38 391 ALA A N 1
ATOM 2950 C CA . ALA A 1 391 ? -14.447 4.332 -1.422 1.00 95.38 391 ALA A CA 1
ATOM 2951 C C . ALA A 1 391 ? -15.971 4.185 -1.232 1.00 95.38 391 ALA A C 1
ATOM 2953 O O . ALA A 1 391 ? -16.593 4.947 -0.491 1.00 95.38 391 ALA A O 1
ATOM 2954 N N . ARG A 1 392 ? -16.605 3.186 -1.858 1.00 92.38 392 ARG A N 1
ATOM 2955 C CA . ARG A 1 392 ? -18.052 2.965 -1.742 1.00 92.38 392 ARG A CA 1
ATOM 2956 C C . ARG A 1 392 ? -18.474 2.750 -0.284 1.00 92.38 392 ARG A C 1
ATOM 2958 O O . ARG A 1 392 ? -17.836 2.005 0.459 1.00 92.38 392 ARG A O 1
ATOM 2965 N N . ASN A 1 393 ? -19.600 3.341 0.111 1.00 93.25 393 ASN A N 1
ATOM 2966 C CA . ASN A 1 393 ? -20.143 3.281 1.477 1.00 93.25 393 ASN A CA 1
ATOM 2967 C C . ASN A 1 393 ? -19.213 3.865 2.555 1.00 93.25 393 ASN A C 1
ATOM 2969 O O . ASN A 1 393 ? -19.416 3.589 3.737 1.00 93.25 393 ASN A O 1
ATOM 2973 N N . THR A 1 394 ? -18.191 4.632 2.176 1.00 97.00 394 THR A N 1
ATOM 2974 C CA . THR A 1 394 ? -17.356 5.375 3.120 1.00 97.00 394 THR A CA 1
ATOM 2975 C C . THR A 1 394 ? -18.081 6.652 3.530 1.00 97.00 394 THR A C 1
ATOM 2977 O O . THR A 1 394 ? -18.527 7.420 2.686 1.00 97.00 394 THR A O 1
ATOM 2980 N N . ALA A 1 395 ? -18.216 6.862 4.836 1.00 96.69 395 ALA A N 1
ATOM 2981 C CA . ALA A 1 395 ? -18.874 8.034 5.409 1.00 96.69 395 ALA A CA 1
ATOM 2982 C C . ALA A 1 395 ? -17.906 9.203 5.648 1.00 96.69 395 ALA A C 1
ATOM 2984 O O . ALA A 1 395 ? -18.347 10.336 5.795 1.00 96.69 395 ALA A O 1
ATOM 2985 N N . LEU A 1 396 ? -16.607 8.914 5.738 1.00 97.69 396 LEU A N 1
ATOM 2986 C CA . LEU A 1 396 ? -15.541 9.878 5.989 1.00 97.69 396 LEU A CA 1
ATOM 2987 C C . LEU A 1 396 ? -14.225 9.321 5.441 1.00 97.69 396 LEU A C 1
ATOM 2989 O O . LEU A 1 396 ? -13.917 8.147 5.679 1.00 97.69 396 LEU A O 1
ATOM 2993 N N . VAL A 1 397 ? -13.434 10.163 4.780 1.00 98.44 397 VAL A N 1
ATOM 2994 C CA . VAL A 1 397 ? -12.008 9.894 4.561 1.00 98.44 397 VAL A CA 1
ATOM 2995 C C . VAL A 1 397 ? -11.208 10.682 5.589 1.00 98.44 397 VAL A C 1
ATOM 2997 O O . VAL A 1 397 ? -11.276 11.907 5.624 1.00 98.44 397 VAL A O 1
ATOM 3000 N N . ALA A 1 398 ? -10.476 9.978 6.448 1.00 98.38 398 ALA A N 1
ATOM 3001 C CA . ALA A 1 398 ? -9.503 10.585 7.337 1.00 98.38 398 ALA A CA 1
ATOM 3002 C C . ALA A 1 398 ? -8.113 10.435 6.703 1.00 98.38 398 ALA A C 1
ATOM 3004 O O . ALA A 1 398 ? -7.643 9.319 6.506 1.00 98.38 398 ALA A O 1
ATOM 3005 N N . THR A 1 399 ? -7.483 11.543 6.340 1.00 97.50 399 THR A N 1
ATOM 3006 C CA . THR A 1 399 ? -6.216 11.602 5.593 1.00 97.50 399 THR A CA 1
ATOM 3007 C C . THR A 1 399 ? -5.264 12.587 6.277 1.00 97.50 399 THR A C 1
ATOM 3009 O O . THR A 1 399 ? -5.512 13.030 7.400 1.00 97.50 399 THR A O 1
ATOM 3012 N N . GLY A 1 400 ? -4.163 12.923 5.626 1.00 95.31 400 GLY A N 1
ATOM 3013 C CA . GLY A 1 400 ? -3.191 13.871 6.124 1.00 95.31 400 GLY A CA 1
ATOM 3014 C C . GLY A 1 400 ? -1.841 13.716 5.447 1.00 95.31 400 GLY A C 1
ATOM 3015 O O . GLY A 1 400 ? -1.617 12.773 4.697 1.00 95.31 400 GLY A O 1
ATOM 3016 N N . CYS A 1 401 ? -0.976 14.689 5.684 1.00 93.12 401 CYS A N 1
ATOM 3017 C CA . CYS A 1 401 ? 0.381 14.766 5.155 1.00 93.12 401 CYS A CA 1
ATOM 3018 C C . CYS A 1 401 ? 1.208 15.671 6.077 1.00 93.12 401 CYS A C 1
ATOM 3020 O O . CYS A 1 401 ? 0.645 16.330 6.959 1.00 93.12 401 CYS A O 1
ATOM 3022 N N . SER A 1 402 ? 2.529 15.717 5.884 1.00 90.44 402 SER A N 1
ATOM 3023 C CA . SER A 1 402 ? 3.398 16.577 6.697 1.00 90.44 402 SER A CA 1
ATOM 3024 C C . SER A 1 402 ? 3.006 18.057 6.573 1.00 90.44 402 SER A C 1
ATOM 3026 O O . SER A 1 402 ? 2.550 18.664 7.545 1.00 90.44 402 SER A O 1
ATOM 3028 N N . ALA A 1 403 ? 3.084 18.624 5.371 1.00 91.38 403 ALA A N 1
ATOM 3029 C CA . ALA A 1 403 ? 2.714 20.009 5.104 1.00 91.38 403 ALA A CA 1
ATOM 3030 C C . ALA A 1 403 ? 1.546 20.064 4.118 1.00 91.38 403 ALA A C 1
ATOM 3032 O O . ALA A 1 403 ? 1.605 19.470 3.043 1.00 91.38 403 ALA A O 1
ATOM 3033 N N . LEU A 1 404 ? 0.486 20.794 4.476 1.00 93.50 404 LEU A N 1
ATOM 3034 C CA . LEU A 1 404 ? -0.597 21.104 3.543 1.00 93.50 404 LEU A CA 1
ATOM 3035 C C . LEU A 1 404 ? -0.270 22.394 2.786 1.00 93.50 404 LEU A C 1
ATOM 3037 O O . LEU A 1 404 ? -0.812 23.459 3.082 1.00 93.50 404 LEU A O 1
ATOM 3041 N N . ASP A 1 405 ? 0.654 22.295 1.840 1.00 93.44 405 ASP A N 1
ATOM 3042 C CA . ASP A 1 405 ? 1.123 23.395 1.002 1.00 93.44 405 ASP A CA 1
ATOM 3043 C C . ASP A 1 405 ? 0.620 23.273 -0.451 1.00 93.44 405 ASP A C 1
ATOM 3045 O O . ASP A 1 405 ? -0.153 22.375 -0.809 1.00 93.44 405 ASP A O 1
ATOM 3049 N N . THR A 1 406 ? 1.044 24.209 -1.301 1.00 92.75 406 THR A N 1
ATOM 3050 C CA . THR A 1 406 ? 0.710 24.224 -2.731 1.00 92.75 406 THR A CA 1
ATOM 3051 C C . THR A 1 406 ? 1.238 22.991 -3.466 1.00 92.75 406 THR A C 1
ATOM 3053 O O . THR A 1 406 ? 0.612 22.554 -4.428 1.00 92.75 406 THR A O 1
ATOM 3056 N N . ALA A 1 407 ? 2.356 22.403 -3.024 1.00 91.19 407 ALA A N 1
ATOM 3057 C CA . ALA A 1 407 ? 2.915 21.206 -3.644 1.00 91.19 407 ALA A CA 1
ATOM 3058 C C . ALA A 1 407 ? 2.051 19.974 -3.334 1.00 91.19 407 ALA A C 1
ATOM 3060 O O . ALA A 1 407 ? 1.708 19.222 -4.245 1.00 91.19 407 ALA A O 1
ATOM 3061 N N . ALA A 1 408 ? 1.617 19.799 -2.083 1.00 91.88 408 ALA A N 1
ATOM 3062 C CA . ALA A 1 408 ? 0.708 18.725 -1.686 1.00 91.88 408 ALA A CA 1
ATOM 3063 C C . ALA A 1 408 ? -0.645 18.812 -2.417 1.00 91.88 408 ALA A C 1
ATOM 3065 O O . ALA A 1 408 ? -1.207 17.790 -2.824 1.00 91.88 408 ALA A O 1
ATOM 3066 N N . MET A 1 409 ? -1.153 20.031 -2.618 1.00 95.19 409 MET A N 1
ATOM 3067 C CA . MET A 1 409 ? -2.422 20.296 -3.305 1.00 95.19 409 MET A CA 1
ATOM 3068 C C . MET A 1 409 ? -2.273 20.570 -4.809 1.00 95.19 409 MET A C 1
ATOM 3070 O O . MET A 1 409 ? -3.231 20.988 -5.455 1.00 95.19 409 MET A O 1
ATOM 3074 N N . GLN A 1 410 ? -1.108 20.299 -5.401 1.00 93.94 410 GLN A N 1
ATOM 3075 C CA . GLN A 1 410 ? -0.912 20.444 -6.840 1.00 93.94 410 GLN A CA 1
ATOM 3076 C C . GLN A 1 410 ? -1.742 19.394 -7.609 1.00 93.94 410 GLN A C 1
ATOM 3078 O O . GLN A 1 410 ? -1.718 18.209 -7.252 1.00 93.94 410 GLN A O 1
ATOM 3083 N N . PRO A 1 411 ? -2.431 19.772 -8.706 1.00 94.56 411 PRO A N 1
ATOM 3084 C CA . PRO A 1 411 ? -3.119 18.816 -9.562 1.00 94.56 411 PRO A CA 1
ATOM 3085 C C . PRO A 1 411 ? -2.219 17.658 -9.999 1.00 94.56 411 PRO A C 1
ATOM 3087 O O . PRO A 1 411 ? -1.097 17.856 -10.456 1.00 94.56 411 PRO A O 1
ATOM 3090 N N . GLY A 1 412 ? -2.731 16.439 -9.847 1.00 92.12 412 GLY A N 1
ATOM 3091 C CA . GLY A 1 412 ? -2.013 15.203 -10.154 1.00 92.12 412 GLY A CA 1
ATOM 3092 C C . GLY A 1 412 ? -1.203 14.618 -8.995 1.00 92.12 412 GLY A C 1
ATOM 3093 O O . GLY A 1 412 ? -0.826 13.450 -9.064 1.00 92.12 412 GLY A O 1
ATOM 3094 N N . ARG A 1 413 ? -0.998 15.359 -7.897 1.00 92.94 413 ARG A N 1
ATOM 3095 C CA . ARG A 1 413 ? -0.366 14.819 -6.684 1.00 92.94 413 ARG A CA 1
ATOM 3096 C C . ARG A 1 413 ? -1.334 13.967 -5.860 1.00 92.94 413 ARG A C 1
ATOM 3098 O O . ARG A 1 413 ? -2.554 14.151 -5.963 1.00 92.94 413 ARG A O 1
ATOM 3105 N N . PRO A 1 414 ? -0.824 13.045 -5.022 1.00 93.81 414 PRO A N 1
ATOM 3106 C CA . PRO A 1 414 ? -1.669 12.069 -4.341 1.00 93.81 414 PRO A CA 1
ATOM 3107 C C . PRO A 1 414 ? -2.754 12.685 -3.456 1.00 93.81 414 PRO A C 1
ATOM 3109 O O . PRO A 1 414 ? -3.924 12.318 -3.575 1.00 93.81 414 PRO A O 1
ATOM 3112 N N . MET A 1 415 ? -2.390 13.669 -2.625 1.00 94.94 415 MET A N 1
ATOM 3113 C CA . MET A 1 415 ? -3.331 14.335 -1.717 1.00 94.94 415 MET A CA 1
ATOM 3114 C C . MET A 1 415 ? -4.442 15.055 -2.484 1.00 94.94 415 MET A C 1
ATOM 3116 O O . MET A 1 415 ? -5.621 14.818 -2.210 1.00 94.94 415 MET A O 1
ATOM 3120 N N . TYR A 1 416 ? -4.085 15.854 -3.494 1.00 95.94 416 TYR A N 1
ATOM 3121 C CA . TYR A 1 416 ? -5.058 16.504 -4.372 1.00 95.94 416 TYR A CA 1
ATOM 3122 C C . TYR A 1 416 ? -6.013 15.491 -5.021 1.00 95.94 416 TYR A C 1
ATOM 3124 O O . TYR A 1 416 ? -7.232 15.664 -4.969 1.00 95.94 416 TYR A O 1
ATOM 3132 N N . CYS A 1 417 ? -5.483 14.408 -5.600 1.00 97.00 417 CYS A N 1
ATOM 3133 C CA . CYS A 1 417 ? -6.299 13.408 -6.290 1.00 97.00 417 CYS A CA 1
ATOM 3134 C C . CYS A 1 417 ? -7.271 12.707 -5.329 1.00 97.00 417 CYS A C 1
ATOM 3136 O O . CYS A 1 417 ? -8.453 12.565 -5.647 1.00 97.00 417 CYS A O 1
ATOM 3138 N N . ILE A 1 418 ? -6.828 12.341 -4.122 1.00 96.69 418 ILE A N 1
ATOM 3139 C CA . ILE A 1 418 ? -7.701 11.754 -3.094 1.00 96.69 418 ILE A CA 1
ATOM 3140 C C . ILE A 1 418 ? -8.812 12.728 -2.692 1.00 96.69 418 ILE A C 1
ATOM 3142 O O . ILE A 1 418 ? -9.986 12.348 -2.700 1.00 96.69 418 ILE A O 1
ATOM 3146 N N . VAL A 1 419 ? -8.477 13.985 -2.393 1.00 96.81 419 VAL A N 1
ATOM 3147 C CA . VAL A 1 419 ? -9.447 15.028 -2.018 1.00 96.81 419 VAL A CA 1
ATOM 3148 C C . VAL A 1 419 ? -10.470 15.255 -3.135 1.00 96.81 419 VAL A C 1
ATOM 3150 O O . VAL A 1 419 ? -11.678 15.238 -2.883 1.00 96.81 419 VAL A O 1
ATOM 3153 N N . LYS A 1 420 ? -10.009 15.374 -4.383 1.00 97.06 420 LYS A N 1
ATOM 3154 C CA . LYS A 1 420 ? -10.852 15.525 -5.577 1.00 97.06 420 LYS A CA 1
ATOM 3155 C C . LYS A 1 420 ? -11.803 14.341 -5.766 1.00 97.06 420 LYS A C 1
ATOM 3157 O O . LYS A 1 420 ? -12.990 14.541 -6.035 1.00 97.06 420 LYS A O 1
ATOM 3162 N N . ARG A 1 421 ? -11.335 13.098 -5.587 1.00 96.62 421 ARG A N 1
ATOM 3163 C CA . ARG A 1 421 ? -12.202 11.903 -5.657 1.00 96.62 421 ARG A CA 1
ATOM 3164 C C . ARG A 1 421 ? -13.217 11.876 -4.513 1.00 96.62 421 ARG A C 1
ATOM 3166 O O . ARG A 1 421 ? -14.371 11.519 -4.744 1.00 96.62 421 ARG A O 1
ATOM 3173 N N . CYS A 1 422 ? -12.833 12.299 -3.308 1.00 96.69 422 CYS A N 1
ATOM 3174 C CA . CYS A 1 422 ? -13.759 12.427 -2.180 1.00 96.69 422 CYS A CA 1
ATOM 3175 C C . CYS A 1 422 ? -14.866 13.447 -2.473 1.00 96.69 422 CYS A C 1
ATOM 3177 O O . CYS A 1 422 ? -16.039 13.133 -2.266 1.00 96.69 422 CYS A O 1
ATOM 3179 N N . ALA A 1 423 ? -14.518 14.613 -3.025 1.00 96.75 423 ALA A N 1
ATOM 3180 C CA . ALA A 1 423 ? -15.479 15.637 -3.432 1.00 96.75 423 ALA A CA 1
ATOM 3181 C C . ALA A 1 423 ? -16.485 15.107 -4.466 1.00 96.75 423 ALA A C 1
ATOM 3183 O O . ALA A 1 423 ? -17.697 15.224 -4.273 1.00 96.75 423 ALA A O 1
ATOM 3184 N N . ALA A 1 424 ? -15.999 14.432 -5.515 1.00 96.31 424 ALA A N 1
ATOM 3185 C CA . ALA A 1 424 ? -16.847 13.826 -6.545 1.00 96.31 424 ALA A CA 1
ATOM 3186 C C . ALA A 1 424 ? -17.816 12.771 -5.974 1.00 96.31 424 ALA A C 1
ATOM 3188 O O . ALA A 1 424 ? -18.946 12.631 -6.444 1.00 96.31 424 ALA A O 1
ATOM 3189 N N . LEU A 1 425 ? -17.392 12.049 -4.933 1.00 96.00 425 LEU A N 1
ATOM 3190 C CA . LEU A 1 425 ? -18.205 11.061 -4.219 1.00 96.00 425 LEU A CA 1
ATOM 3191 C C . LEU A 1 425 ? -19.033 11.659 -3.069 1.00 96.00 425 LEU A C 1
ATOM 3193 O O . LEU A 1 425 ? -19.774 10.922 -2.417 1.00 96.00 425 LEU A O 1
ATOM 3197 N N . LYS A 1 426 ? -18.933 12.973 -2.823 1.00 96.62 426 LYS A N 1
ATOM 3198 C CA . LYS A 1 426 ? -19.564 13.691 -1.701 1.00 96.62 426 LYS A CA 1
ATOM 3199 C C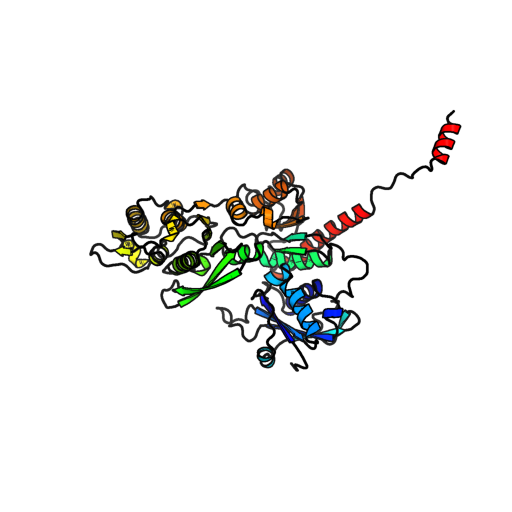 . LYS A 1 426 ? -19.197 13.109 -0.331 1.00 96.62 426 LYS A C 1
ATOM 3201 O O . LYS A 1 426 ? -20.022 13.084 0.582 1.00 96.62 426 LYS A O 1
ATOM 3206 N N . ILE A 1 427 ? -17.965 12.624 -0.193 1.00 97.25 427 ILE A N 1
ATOM 3207 C CA . ILE A 1 427 ? -17.429 12.102 1.064 1.00 97.25 427 ILE A CA 1
ATOM 3208 C C . ILE A 1 427 ? -16.673 13.242 1.763 1.00 97.25 427 ILE A C 1
ATOM 3210 O O . ILE A 1 427 ? -15.747 13.795 1.165 1.00 97.25 427 ILE A O 1
ATOM 3214 N N . PRO A 1 428 ? -17.036 13.607 3.007 1.00 97.00 428 PRO A N 1
ATOM 3215 C CA . PRO A 1 428 ? -16.303 14.618 3.757 1.00 97.00 428 PRO A CA 1
ATOM 3216 C C . PRO A 1 428 ? -14.891 14.132 4.099 1.00 97.00 428 PRO A C 1
ATOM 3218 O O . PRO A 1 428 ? -14.643 12.926 4.229 1.00 97.00 428 PRO A O 1
ATOM 3221 N N . VAL A 1 429 ? -13.983 15.087 4.286 1.00 98.12 429 VAL A N 1
ATOM 3222 C CA . VAL A 1 429 ? -12.570 14.822 4.574 1.00 98.12 429 VAL A CA 1
ATOM 3223 C C . VAL A 1 429 ? -12.200 15.360 5.958 1.00 98.12 429 VAL A C 1
ATOM 3225 O O . VAL A 1 429 ? -12.561 16.473 6.325 1.00 98.12 429 VAL A O 1
ATOM 3228 N N . ALA A 1 430 ? -11.471 14.577 6.747 1.00 98.06 430 ALA A N 1
ATOM 3229 C CA . ALA A 1 430 ? -10.827 15.051 7.970 1.00 98.06 430 ALA A CA 1
ATOM 3230 C C . ALA A 1 430 ? -9.315 14.845 7.847 1.00 98.06 430 ALA A C 1
ATOM 3232 O O . ALA A 1 430 ? -8.875 13.755 7.489 1.00 98.06 430 ALA A O 1
ATOM 3233 N N . MET A 1 431 ? -8.524 15.882 8.110 1.00 97.06 431 MET A N 1
ATOM 3234 C CA . MET A 1 431 ? -7.079 15.866 7.897 1.00 97.06 431 MET A CA 1
ATOM 3235 C C . MET A 1 431 ? -6.312 16.024 9.200 1.00 97.06 431 MET A C 1
ATOM 3237 O O . MET A 1 431 ? -6.652 16.881 10.012 1.00 97.06 431 MET A O 1
ATOM 3241 N N . VAL A 1 432 ? -5.248 15.240 9.368 1.00 96.94 432 VAL A N 1
ATOM 3242 C CA . VAL A 1 432 ? -4.221 15.464 10.394 1.00 96.94 432 VAL A CA 1
ATOM 3243 C C . VAL A 1 432 ? -2.940 15.924 9.704 1.00 96.94 432 VAL A C 1
ATOM 3245 O O . VAL A 1 432 ? -2.405 15.192 8.876 1.00 96.94 432 VAL A O 1
ATOM 3248 N N . VAL A 1 433 ? -2.448 17.123 10.016 1.00 95.19 433 VAL A N 1
ATOM 3249 C CA . VAL A 1 433 ? -1.269 17.715 9.349 1.00 95.19 433 VAL A CA 1
ATOM 3250 C C . VAL A 1 433 ? -0.258 18.241 10.364 1.00 95.19 433 VAL A C 1
ATOM 3252 O O . VAL A 1 433 ? -0.658 18.674 11.449 1.00 95.19 433 VAL A O 1
ATOM 3255 N N . ASN A 1 434 ? 1.040 18.233 10.037 1.00 91.38 434 ASN A N 1
ATOM 3256 C CA . ASN A 1 434 ? 2.032 18.894 10.896 1.00 91.38 434 ASN A CA 1
ATOM 3257 C C . ASN A 1 434 ? 1.831 20.405 10.835 1.00 91.38 434 ASN A C 1
ATOM 3259 O O . ASN A 1 434 ? 1.665 21.053 11.870 1.00 91.38 434 ASN A O 1
ATOM 3263 N N . GLN A 1 435 ? 1.776 20.939 9.613 1.00 89.00 435 GLN A N 1
ATOM 3264 C CA . GLN A 1 435 ? 1.676 22.369 9.349 1.00 89.00 435 GLN A CA 1
ATOM 3265 C C . GLN A 1 435 ? 0.577 22.661 8.322 1.00 89.00 435 GLN A C 1
ATOM 3267 O O . GLN A 1 435 ? 0.430 21.962 7.316 1.00 89.00 435 GLN A O 1
ATOM 3272 N N . ILE A 1 436 ? -0.204 23.709 8.594 1.00 91.81 436 ILE A N 1
ATOM 3273 C CA . ILE A 1 436 ? -1.156 24.276 7.637 1.00 91.81 436 ILE A CA 1
ATOM 3274 C C . ILE A 1 436 ? -0.395 25.324 6.830 1.00 91.81 436 ILE A C 1
ATOM 3276 O O . ILE A 1 436 ? 0.043 26.319 7.403 1.00 91.81 436 ILE A O 1
ATOM 3280 N N . GLY A 1 437 ? -0.237 25.088 5.531 1.00 88.62 437 GLY A N 1
ATOM 3281 C CA . GLY A 1 437 ? 0.294 26.063 4.585 1.00 88.62 437 GLY A CA 1
ATOM 3282 C C . GLY A 1 437 ? -0.793 26.596 3.652 1.00 88.62 437 GLY A C 1
ATOM 3283 O O . GLY A 1 437 ? -1.995 26.418 3.886 1.00 88.62 437 GLY A O 1
ATOM 3284 N N . ASP A 1 438 ? -0.359 27.203 2.550 1.00 90.12 438 ASP A N 1
ATOM 3285 C CA . ASP A 1 438 ? -1.240 27.845 1.563 1.00 90.12 438 ASP A CA 1
ATOM 3286 C C . ASP A 1 438 ? -2.172 26.859 0.831 1.00 90.12 438 ASP A C 1
ATOM 3288 O O . ASP A 1 438 ? -3.187 27.259 0.259 1.00 90.12 438 ASP A O 1
ATOM 3292 N N . GLY A 1 439 ? -1.901 25.551 0.914 1.00 92.12 439 GLY A N 1
ATOM 3293 C CA . GLY A 1 439 ? -2.748 24.503 0.337 1.00 92.12 439 GLY A CA 1
ATOM 3294 C C . GLY A 1 439 ? -4.119 24.364 1.014 1.00 92.12 439 GLY A C 1
ATOM 3295 O O . GLY A 1 439 ? -5.032 23.762 0.448 1.00 92.12 439 GLY A O 1
ATOM 3296 N N . ALA A 1 440 ? -4.314 24.930 2.209 1.00 93.81 440 ALA A N 1
ATOM 3297 C CA . ALA A 1 440 ? -5.582 24.828 2.931 1.00 93.81 440 ALA A CA 1
ATOM 3298 C C . ALA A 1 440 ? -6.750 25.529 2.221 1.00 93.81 440 ALA A C 1
ATOM 3300 O O . ALA A 1 440 ? -7.870 25.017 2.236 1.00 93.81 440 ALA A O 1
ATOM 3301 N N . ALA A 1 441 ? -6.500 26.675 1.580 1.00 92.81 441 ALA A N 1
ATOM 3302 C CA . ALA A 1 441 ? -7.530 27.390 0.826 1.00 92.81 441 ALA A CA 1
ATOM 3303 C C . ALA A 1 441 ? -8.051 26.544 -0.347 1.00 92.81 441 ALA A C 1
ATOM 3305 O O . ALA A 1 441 ? -9.260 26.465 -0.563 1.00 92.81 441 ALA A O 1
ATOM 3306 N N . GLU A 1 442 ? -7.145 25.851 -1.041 1.00 95.00 442 GLU A N 1
ATOM 3307 C CA . GLU A 1 442 ? -7.489 24.944 -2.136 1.00 95.00 442 GLU A CA 1
ATOM 3308 C C . GLU A 1 442 ? -8.236 23.698 -1.637 1.00 95.00 442 GLU A C 1
ATOM 3310 O O . GLU A 1 442 ? -9.225 23.279 -2.227 1.00 95.00 442 GLU A O 1
ATOM 3315 N N . LEU A 1 443 ? -7.850 23.128 -0.491 1.00 94.94 443 LEU A N 1
ATOM 3316 C CA . LEU A 1 443 ? -8.612 22.032 0.119 1.00 94.94 443 LEU A CA 1
ATOM 3317 C C . LEU A 1 443 ? -10.081 22.423 0.358 1.00 94.94 443 LEU A C 1
ATOM 3319 O O . LEU A 1 443 ? -10.990 21.660 0.015 1.00 94.94 443 LEU A O 1
ATOM 3323 N N . TYR A 1 444 ? -10.307 23.600 0.948 1.00 95.25 444 TYR A N 1
ATOM 3324 C CA . TYR A 1 444 ? -11.649 24.090 1.262 1.00 95.25 444 TYR A CA 1
ATOM 3325 C C . TYR A 1 444 ? -12.455 24.487 0.019 1.00 95.25 444 TYR A C 1
ATOM 3327 O O . TYR A 1 444 ? -13.684 24.441 0.066 1.00 95.25 444 TYR A O 1
ATOM 3335 N N . SER A 1 445 ? -11.796 24.849 -1.088 1.00 94.75 445 SER A N 1
ATOM 3336 C CA . SER A 1 445 ? -12.471 25.122 -2.363 1.00 94.75 445 SER A CA 1
ATOM 3337 C C . SER A 1 445 ? -12.998 23.836 -3.020 1.00 94.75 445 SER A C 1
ATOM 3339 O O . SER A 1 445 ? -14.040 23.861 -3.677 1.00 94.75 445 SER A O 1
ATOM 3341 N N . ILE A 1 446 ? -12.321 22.700 -2.801 1.00 94.88 446 ILE A N 1
ATOM 3342 C CA . ILE A 1 446 ? -12.647 21.413 -3.431 1.00 94.88 446 ILE A CA 1
ATOM 3343 C C . ILE A 1 446 ? -13.700 20.624 -2.644 1.00 94.88 446 ILE A C 1
ATOM 3345 O O . ILE A 1 446 ? -14.592 20.019 -3.244 1.00 94.88 446 ILE A O 1
ATOM 3349 N N . THR A 1 447 ? -13.590 20.548 -1.313 1.00 94.00 447 THR A N 1
ATOM 3350 C CA . THR A 1 447 ? -14.454 19.668 -0.511 1.00 94.00 447 THR A CA 1
ATOM 3351 C C . THR A 1 447 ? -14.764 20.212 0.878 1.00 94.00 447 THR A C 1
ATOM 3353 O O . THR A 1 447 ? -14.057 21.053 1.426 1.00 94.00 447 THR A O 1
ATOM 3356 N N . ASN A 1 448 ? -15.812 19.662 1.494 1.00 91.38 448 ASN A N 1
ATOM 3357 C CA . ASN A 1 448 ? -16.074 19.871 2.912 1.00 91.38 448 ASN A CA 1
ATOM 3358 C C . ASN A 1 448 ? -15.013 19.131 3.740 1.00 91.38 448 ASN A C 1
ATOM 3360 O O . ASN A 1 448 ? -15.081 17.904 3.898 1.00 91.38 448 ASN A O 1
ATOM 3364 N N . ALA A 1 449 ? -14.036 19.887 4.239 1.00 95.50 449 ALA A N 1
ATOM 3365 C CA . ALA A 1 449 ? -12.905 19.368 4.987 1.00 95.50 449 ALA A CA 1
ATOM 3366 C C . ALA A 1 449 ? -12.771 20.009 6.374 1.00 95.50 449 ALA A C 1
ATOM 3368 O O . ALA A 1 449 ? -13.068 21.185 6.566 1.00 95.50 449 ALA A O 1
ATOM 3369 N N . GLY A 1 450 ? -12.270 19.236 7.337 1.00 96.00 450 GLY A N 1
ATOM 3370 C CA . GLY A 1 450 ? -11.771 19.745 8.615 1.00 96.00 450 GLY A CA 1
ATOM 3371 C C . GLY A 1 450 ? -10.295 19.405 8.788 1.00 96.00 450 GLY A C 1
ATOM 3372 O O . GLY A 1 450 ? -9.888 18.293 8.460 1.00 96.00 450 GLY A O 1
ATOM 3373 N N . ILE A 1 451 ? -9.502 20.334 9.323 1.00 96.38 451 ILE A N 1
ATOM 3374 C CA . ILE A 1 451 ? -8.062 20.146 9.551 1.00 96.38 451 ILE A CA 1
ATOM 3375 C C . ILE A 1 451 ? -7.769 20.142 11.056 1.00 96.38 451 ILE A C 1
ATOM 3377 O O . ILE A 1 451 ? -8.243 21.003 11.795 1.00 96.38 451 ILE A O 1
ATOM 3381 N N . MET A 1 452 ? -6.968 19.180 11.506 1.00 96.31 452 MET A N 1
ATOM 3382 C CA . MET A 1 452 ? -6.405 19.094 12.849 1.00 96.31 452 MET A CA 1
ATOM 3383 C C . MET A 1 452 ? -4.882 19.156 12.755 1.00 96.31 452 MET A C 1
ATOM 3385 O O . MET A 1 452 ? -4.264 18.363 12.046 1.00 96.31 452 MET A O 1
ATOM 3389 N N . THR A 1 453 ? -4.267 20.076 13.489 1.00 94.12 453 THR A N 1
ATOM 3390 C CA . THR A 1 453 ? -2.810 20.202 13.522 1.00 94.12 453 THR A CA 1
ATOM 3391 C C . THR A 1 453 ? -2.191 19.323 14.604 1.00 94.12 453 THR A C 1
ATOM 3393 O O . THR A 1 453 ? -2.747 19.131 15.696 1.00 94.12 453 THR A O 1
ATOM 3396 N N . ILE A 1 454 ? -1.013 18.789 14.291 1.00 91.62 454 ILE A N 1
ATOM 3397 C CA . ILE A 1 454 ? -0.177 18.032 15.227 1.00 91.62 454 ILE A CA 1
ATOM 3398 C C . ILE A 1 454 ? 0.508 18.991 16.204 1.00 91.62 454 ILE A C 1
ATOM 3400 O O . ILE A 1 454 ? 0.533 18.721 17.407 1.00 91.62 454 ILE A O 1
ATOM 3404 N N . GLY A 1 455 ? 0.968 20.146 15.706 1.00 80.75 455 GLY A N 1
ATOM 3405 C CA . GLY A 1 455 ? 1.736 21.113 16.495 1.00 80.75 455 GLY A CA 1
ATOM 3406 C C . GLY A 1 455 ? 3.158 20.623 16.780 1.00 80.75 455 GLY A C 1
ATOM 3407 O O . GLY A 1 455 ? 3.670 20.819 17.887 1.00 80.75 455 GLY A O 1
ATOM 3408 N N . SER A 1 456 ? 3.757 19.917 15.816 1.00 73.88 456 SER A N 1
ATOM 3409 C CA . SER A 1 456 ? 5.152 19.493 15.886 1.00 73.88 456 SER A CA 1
ATOM 3410 C C . SER A 1 456 ? 6.098 20.674 15.654 1.00 73.88 456 SER A C 1
ATOM 3412 O O . SER A 1 456 ? 5.775 21.632 14.952 1.00 73.88 456 SER A O 1
ATOM 3414 N N . SER A 1 457 ? 7.259 20.605 16.292 1.00 73.69 457 SER A N 1
ATOM 3415 C CA . SER A 1 457 ? 8.362 21.555 16.192 1.00 73.69 457 SER A CA 1
ATOM 3416 C C . SER A 1 457 ? 9.601 20.825 15.685 1.00 73.69 457 SER A C 1
ATOM 3418 O O . SER A 1 457 ? 9.794 19.658 16.009 1.00 73.69 457 SER A O 1
ATOM 3420 N N . ALA A 1 458 ? 10.483 21.522 14.967 1.00 73.19 458 ALA A N 1
ATOM 3421 C CA . ALA A 1 458 ? 11.770 20.968 14.532 1.00 73.19 458 ALA A CA 1
ATOM 3422 C C . ALA A 1 458 ? 12.675 20.530 15.706 1.00 73.19 458 ALA A C 1
ATOM 3424 O O . ALA A 1 458 ? 13.616 19.770 15.508 1.00 73.19 458 ALA A O 1
ATOM 3425 N N . ALA A 1 459 ? 12.399 21.015 16.922 1.00 80.69 459 ALA A N 1
ATOM 3426 C CA . ALA A 1 459 ? 13.110 20.632 18.141 1.00 80.69 459 ALA A CA 1
ATOM 3427 C C . ALA A 1 459 ? 12.533 19.384 18.833 1.00 80.69 459 ALA A C 1
ATOM 3429 O O . ALA A 1 459 ? 13.106 18.936 19.824 1.00 80.69 459 ALA A O 1
ATOM 3430 N N . ASP A 1 460 ? 11.399 18.854 18.366 1.00 84.00 460 ASP A N 1
ATOM 3431 C CA . ASP A 1 460 ? 10.780 17.688 18.988 1.00 84.00 460 ASP A CA 1
ATOM 3432 C C . ASP A 1 460 ? 11.636 16.441 18.766 1.00 84.00 460 ASP A C 1
ATOM 3434 O O . ASP A 1 460 ? 12.114 16.165 17.662 1.00 84.00 460 ASP A O 1
ATOM 3438 N N . THR A 1 461 ? 11.750 15.624 19.807 1.00 86.31 461 THR A N 1
ATOM 3439 C CA . THR A 1 461 ? 12.261 14.264 19.652 1.00 86.31 461 THR A CA 1
ATOM 3440 C C . THR A 1 461 ? 11.309 13.430 18.781 1.00 86.31 461 THR A C 1
ATOM 3442 O O . THR A 1 461 ? 10.115 13.750 18.645 1.00 86.31 461 THR A O 1
ATOM 3445 N N . PRO A 1 462 ? 11.792 12.323 18.194 1.00 82.19 462 PRO A N 1
ATOM 3446 C CA . PRO A 1 462 ? 10.931 11.467 17.390 1.00 82.19 462 PRO A CA 1
ATOM 3447 C C . PRO A 1 462 ? 9.748 10.903 18.201 1.00 82.19 462 PRO A C 1
ATOM 3449 O O . PRO A 1 462 ? 8.598 10.985 17.761 1.00 82.19 462 PRO A O 1
ATOM 3452 N N . GLU A 1 463 ? 9.988 10.491 19.453 1.00 82.56 463 GLU A N 1
ATOM 3453 C CA . GLU A 1 463 ? 8.944 10.054 20.395 1.00 82.56 463 GLU A CA 1
ATOM 3454 C C . GLU A 1 463 ? 7.892 11.140 20.685 1.00 82.56 463 GLU A C 1
ATOM 3456 O O . GLU A 1 463 ? 6.689 10.862 20.764 1.00 82.56 463 GLU A O 1
ATOM 3461 N N . GLU A 1 464 ? 8.309 12.399 20.838 1.00 86.12 464 GLU A N 1
ATOM 3462 C CA . GLU A 1 464 ? 7.387 13.517 21.059 1.00 86.12 464 GLU A CA 1
ATOM 3463 C C . GLU A 1 464 ? 6.523 13.790 19.829 1.00 86.12 464 GLU A C 1
ATOM 3465 O O . GLU A 1 464 ? 5.307 13.957 19.964 1.00 86.12 464 GLU A O 1
ATOM 3470 N N . THR A 1 465 ? 7.115 13.768 18.633 1.00 85.56 465 THR A N 1
ATOM 3471 C CA . THR A 1 465 ? 6.399 13.935 17.355 1.00 85.56 465 THR A CA 1
ATOM 3472 C C . THR A 1 465 ? 5.303 12.876 17.216 1.00 85.56 465 THR A C 1
ATOM 3474 O O . THR A 1 465 ? 4.133 13.167 16.946 1.00 85.56 465 THR A O 1
ATOM 3477 N N . VAL A 1 466 ? 5.671 11.635 17.518 1.00 85.88 466 VAL A N 1
ATOM 3478 C CA . VAL A 1 466 ? 4.814 10.454 17.602 1.00 85.88 466 VAL A CA 1
ATOM 3479 C C . VAL A 1 466 ? 3.647 10.634 18.585 1.00 85.88 466 VAL A C 1
ATOM 3481 O O . VAL A 1 466 ? 2.495 10.334 18.250 1.00 85.88 466 VAL A O 1
ATOM 3484 N N . ARG A 1 467 ? 3.906 11.129 19.800 1.00 87.38 467 ARG A N 1
ATOM 3485 C CA . ARG A 1 467 ? 2.866 11.371 20.819 1.00 87.38 467 ARG A CA 1
ATOM 3486 C C . ARG A 1 467 ? 1.936 12.517 20.428 1.00 87.38 467 ARG A C 1
ATOM 3488 O O . ARG A 1 467 ? 0.724 12.437 20.652 1.00 87.38 467 ARG A O 1
ATOM 3495 N N . LYS A 1 468 ? 2.474 13.573 19.817 1.00 92.25 468 LYS A N 1
ATOM 3496 C CA . LYS A 1 468 ? 1.680 14.694 19.299 1.00 92.25 468 LYS A CA 1
ATOM 3497 C C . LYS A 1 468 ? 0.745 14.238 18.180 1.00 92.25 468 LYS A C 1
ATOM 3499 O O . LYS A 1 468 ? -0.421 14.639 18.189 1.00 92.25 468 LYS A O 1
ATOM 3504 N N . PHE A 1 469 ? 1.200 13.352 17.289 1.00 93.19 469 PHE A N 1
ATOM 3505 C CA . PHE A 1 469 ? 0.344 12.742 16.267 1.00 93.19 469 PHE A CA 1
ATOM 3506 C C . PHE A 1 469 ? -0.842 12.001 16.899 1.00 93.19 469 PHE A C 1
ATOM 3508 O O . PHE A 1 469 ? -1.994 12.253 16.539 1.00 93.19 469 PHE A O 1
ATOM 3515 N N . ASP A 1 470 ? -0.582 11.132 17.883 1.00 91.12 470 ASP A N 1
ATOM 3516 C CA . ASP A 1 470 ? -1.636 10.375 18.575 1.00 91.12 470 ASP A CA 1
ATOM 3517 C C . ASP A 1 470 ? -2.664 11.309 19.231 1.00 91.12 470 ASP A C 1
ATOM 3519 O O . ASP A 1 470 ? -3.875 11.086 19.140 1.00 91.12 470 ASP A O 1
ATOM 3523 N N . SER A 1 471 ? -2.184 12.384 19.863 1.00 93.94 471 SER A N 1
ATOM 3524 C CA . SER A 1 471 ? -3.025 13.413 20.481 1.00 93.94 471 SER A CA 1
ATOM 3525 C C . SER A 1 471 ? -3.889 14.143 19.448 1.00 93.94 471 SER A C 1
ATOM 3527 O O . SER A 1 471 ? -5.091 14.324 19.657 1.00 93.94 471 SER A O 1
ATOM 3529 N N . ALA A 1 472 ? -3.320 14.515 18.299 1.00 96.25 472 ALA A N 1
ATOM 3530 C CA . ALA A 1 472 ? -4.054 15.162 17.216 1.00 96.25 472 ALA A CA 1
ATOM 3531 C C . ALA A 1 472 ? -5.125 14.243 16.615 1.00 96.25 472 ALA A C 1
ATOM 3533 O O . ALA A 1 472 ? -6.279 14.657 16.471 1.00 96.25 472 ALA A O 1
ATOM 3534 N N . ALA A 1 473 ? -4.791 12.979 16.349 1.00 96.25 473 ALA A N 1
ATOM 3535 C CA . ALA A 1 473 ? -5.755 11.992 15.879 1.00 96.25 473 ALA A CA 1
ATOM 3536 C C . ALA A 1 473 ? -6.902 11.789 16.891 1.00 96.25 473 ALA A C 1
ATOM 3538 O O . ALA A 1 473 ? -8.071 11.758 16.494 1.00 96.25 473 ALA A O 1
ATOM 3539 N N . ASP A 1 474 ? -6.608 11.718 18.198 1.00 95.00 474 ASP A N 1
ATOM 3540 C CA . ASP A 1 474 ? -7.639 11.624 19.244 1.00 95.00 474 ASP A CA 1
ATOM 3541 C C . ASP A 1 474 ? -8.561 12.849 19.251 1.00 95.00 474 ASP A C 1
ATOM 3543 O O . ASP A 1 474 ? -9.786 12.693 19.234 1.00 95.00 474 ASP A O 1
ATOM 3547 N N . ARG A 1 475 ? -7.996 14.065 19.215 1.00 97.00 475 ARG A N 1
ATOM 3548 C CA . ARG A 1 475 ? -8.766 15.320 19.153 1.00 97.00 475 ARG A CA 1
ATOM 3549 C C . ARG A 1 475 ? -9.676 15.361 17.928 1.00 97.00 475 ARG A C 1
ATOM 3551 O O . ARG A 1 475 ? -10.848 15.711 18.063 1.00 97.00 475 ARG A O 1
ATOM 3558 N N . MET A 1 476 ? -9.168 14.964 16.760 1.00 97.75 476 MET A N 1
ATOM 3559 C CA . MET A 1 476 ? -9.935 14.928 15.514 1.00 97.75 476 MET A CA 1
ATOM 3560 C C . MET A 1 476 ? -11.163 14.017 15.643 1.00 97.75 476 MET A C 1
ATOM 3562 O O . MET A 1 476 ? -12.295 14.465 15.449 1.00 97.75 476 MET A O 1
ATOM 3566 N N . PHE A 1 477 ? -10.976 12.753 16.037 1.00 96.88 477 PHE A N 1
ATOM 3567 C CA . PHE A 1 477 ? -12.098 11.819 16.177 1.00 96.88 477 PHE A CA 1
ATOM 3568 C C . PHE A 1 477 ? -13.045 12.185 17.326 1.00 96.88 477 PHE A C 1
ATOM 3570 O O . PHE A 1 477 ? -14.256 11.968 17.210 1.00 96.88 477 PHE A O 1
ATOM 3577 N N . ARG A 1 478 ? -12.539 12.796 18.404 1.00 95.44 478 ARG A N 1
ATOM 3578 C CA . ARG A 1 478 ? -13.365 13.346 19.486 1.00 95.44 478 ARG A CA 1
ATOM 3579 C C . ARG A 1 478 ? -14.283 14.457 18.982 1.00 95.44 478 ARG A C 1
ATOM 3581 O O . ARG A 1 478 ? -15.469 14.455 19.310 1.00 95.44 478 ARG A O 1
ATOM 3588 N N . PHE A 1 479 ? -13.765 15.373 18.167 1.00 95.75 479 PHE A N 1
ATOM 3589 C CA . PHE A 1 479 ? -14.549 16.476 17.613 1.00 95.75 479 PHE A CA 1
ATOM 3590 C C . PHE A 1 479 ? -15.633 15.972 16.650 1.00 95.75 479 PHE A C 1
ATOM 3592 O O . PHE A 1 479 ? -16.792 16.372 16.749 1.00 95.75 479 PHE A O 1
ATOM 3599 N N . ILE A 1 480 ? -15.303 14.993 15.799 1.00 94.62 480 ILE A N 1
ATOM 3600 C CA . ILE A 1 480 ? -16.282 14.334 14.916 1.00 94.62 480 ILE A CA 1
ATOM 3601 C C . ILE A 1 480 ? -17.385 13.653 15.742 1.00 94.62 480 ILE A C 1
ATOM 3603 O O . ILE A 1 480 ? -18.573 13.744 15.418 1.00 94.62 480 ILE A O 1
ATOM 3607 N N . ARG A 1 481 ? -17.023 12.984 16.845 1.00 91.75 481 ARG A N 1
ATOM 3608 C CA . ARG A 1 481 ? -17.998 12.368 17.756 1.00 91.75 481 ARG A CA 1
ATOM 3609 C C . ARG A 1 481 ? -18.915 13.412 18.386 1.00 91.75 481 ARG A C 1
ATOM 3611 O O . ARG A 1 481 ? -20.122 13.183 18.444 1.00 91.75 481 ARG A O 1
ATOM 3618 N N . MET A 1 482 ? -18.356 14.541 18.811 1.00 91.81 482 MET A N 1
ATOM 3619 C CA . MET A 1 482 ? -19.122 15.650 19.369 1.00 91.81 482 MET A CA 1
ATOM 3620 C C . MET A 1 482 ? -20.127 16.203 18.355 1.00 91.81 482 MET A C 1
ATOM 3622 O O . MET A 1 482 ? -21.288 16.375 18.709 1.00 91.81 482 MET A O 1
ATOM 3626 N N . GLY A 1 483 ? -19.737 16.383 17.088 1.00 89.19 483 GLY A N 1
ATOM 3627 C CA . GLY A 1 483 ? -20.653 16.815 16.024 1.00 89.19 483 GLY A CA 1
ATOM 3628 C C . GLY A 1 483 ? -21.873 15.897 15.877 1.00 89.19 483 GLY A C 1
ATOM 3629 O O . GLY A 1 483 ? -23.009 16.363 15.824 1.00 89.19 483 GLY A O 1
ATOM 3630 N N . ARG A 1 484 ? -21.667 14.576 15.933 1.00 85.06 484 ARG A N 1
ATOM 3631 C CA . ARG A 1 484 ? -22.772 13.603 15.958 1.00 85.06 484 ARG A CA 1
ATOM 3632 C C . ARG A 1 484 ? -23.645 13.734 17.209 1.00 85.06 484 ARG A C 1
ATOM 3634 O O . ARG A 1 484 ? -24.852 13.505 17.149 1.00 85.06 484 ARG A O 1
ATOM 3641 N N . ASP A 1 485 ? -23.048 13.992 18.366 1.00 84.06 485 ASP A N 1
ATOM 3642 C CA . ASP A 1 485 ? -23.808 14.147 19.607 1.00 84.06 485 ASP A CA 1
ATOM 3643 C C . ASP A 1 485 ? -24.637 15.444 19.592 1.00 84.06 485 ASP A C 1
ATOM 3645 O O . ASP A 1 485 ? -25.783 15.415 20.035 1.00 84.06 485 ASP A O 1
ATOM 3649 N N . VAL A 1 486 ? -24.139 16.517 18.966 1.00 85.06 486 VAL A N 1
ATOM 3650 C CA . VAL A 1 486 ? -24.906 17.742 18.673 1.00 85.06 486 VAL A CA 1
ATOM 3651 C C . VAL A 1 486 ? -26.082 17.453 17.735 1.00 85.06 486 VAL A C 1
ATOM 3653 O O . VAL A 1 486 ? -27.210 17.843 18.032 1.00 85.06 486 VAL A O 1
ATOM 3656 N N . GLU A 1 487 ? -25.870 16.700 16.653 1.00 81.00 487 GLU A N 1
ATOM 3657 C CA . GLU A 1 487 ? -26.944 16.311 15.725 1.00 81.00 487 GLU A CA 1
ATOM 3658 C C . GLU A 1 487 ? -28.078 15.544 16.434 1.00 81.00 487 GLU A C 1
ATOM 3660 O O . GLU A 1 487 ? -29.257 15.759 16.151 1.00 81.00 487 GLU A O 1
ATOM 3665 N N . LYS A 1 488 ? -27.747 14.690 17.415 1.00 78.25 488 LYS A N 1
ATOM 3666 C CA . LYS A 1 488 ? -28.749 13.963 18.217 1.00 78.25 488 LYS A CA 1
ATOM 3667 C C . LYS A 1 488 ? -29.571 14.860 19.138 1.00 78.25 488 LYS A C 1
ATOM 3669 O O . LYS A 1 488 ? -30.708 14.496 19.437 1.00 78.25 488 LYS A O 1
ATOM 3674 N N . ILE A 1 489 ? -28.998 15.958 19.635 1.00 75.56 489 ILE A N 1
ATOM 3675 C CA . ILE A 1 489 ? -29.742 16.945 20.432 1.00 75.56 489 ILE A CA 1
ATOM 3676 C C . ILE A 1 489 ? -30.827 17.579 19.545 1.00 75.56 489 ILE A C 1
ATOM 3678 O O . ILE A 1 489 ? -31.956 17.773 19.999 1.00 75.56 489 ILE A O 1
ATOM 3682 N N . GLY A 1 490 ? -30.511 17.787 18.260 1.00 57.12 490 GLY A N 1
ATOM 3683 C CA . GLY A 1 490 ? -31.385 18.419 17.275 1.00 57.12 490 GLY A CA 1
ATOM 3684 C C . GLY A 1 490 ? -31.534 19.924 17.517 1.00 57.12 490 GLY A C 1
ATOM 3685 O O . GLY A 1 490 ? -31.144 20.446 18.560 1.00 57.12 490 GLY A O 1
ATOM 3686 N N . ALA A 1 491 ? -32.118 20.645 16.556 1.00 63.19 491 ALA A N 1
ATOM 3687 C CA . ALA A 1 491 ? -32.556 22.017 16.814 1.00 63.19 491 ALA A CA 1
ATOM 3688 C C . ALA A 1 491 ? -33.580 22.010 17.967 1.00 63.19 491 ALA A C 1
ATOM 3690 O O . ALA A 1 491 ? -34.384 21.067 18.034 1.00 63.19 491 ALA A O 1
ATOM 3691 N N . PRO A 1 492 ? -33.593 23.022 18.862 1.00 61.12 492 PRO A N 1
ATOM 3692 C CA . PRO A 1 492 ? -34.635 23.133 19.872 1.00 61.12 492 PRO A CA 1
ATOM 3693 C C . PRO A 1 492 ? -35.975 23.058 19.151 1.00 61.12 492 PRO A C 1
ATOM 3695 O O . PRO A 1 492 ? -36.292 23.901 18.309 1.00 61.12 492 PRO A O 1
ATOM 3698 N N . LYS A 1 493 ? -36.732 21.986 19.411 1.00 57.44 493 LYS A N 1
ATOM 3699 C CA . LYS A 1 493 ? -38.056 21.824 18.817 1.00 57.44 493 LYS A CA 1
ATOM 3700 C C . LYS A 1 493 ? -38.831 23.072 19.212 1.00 57.44 493 LYS A C 1
ATOM 3702 O O . LYS A 1 493 ? -39.005 23.293 20.411 1.00 57.44 493 LYS A O 1
ATOM 3707 N N . GLN A 1 494 ? -39.275 23.873 18.236 1.00 57.72 494 GLN A N 1
ATOM 3708 C CA . GLN A 1 494 ? -40.249 24.919 18.533 1.00 57.72 494 GLN A CA 1
ATOM 3709 C C . GLN A 1 494 ? -41.354 24.251 19.355 1.00 57.72 494 GLN A C 1
ATOM 3711 O O . GLN A 1 494 ? -41.811 23.166 18.959 1.00 57.72 494 GLN A O 1
ATOM 3716 N N . PRO A 1 495 ? -41.710 24.797 20.531 1.00 58.91 495 PRO A N 1
ATOM 3717 C CA . PRO A 1 495 ? -42.730 24.187 21.357 1.00 58.91 495 PRO A CA 1
ATOM 3718 C C . PRO A 1 495 ? -43.962 24.029 20.475 1.00 58.91 495 PRO A C 1
ATOM 3720 O O . PRO A 1 495 ? -44.493 25.011 19.960 1.00 58.91 495 PRO A O 1
ATOM 3723 N N . LYS A 1 496 ? -44.378 22.781 20.231 1.00 59.34 496 LYS A N 1
ATOM 3724 C CA . LYS A 1 496 ? -45.633 22.528 19.532 1.00 59.34 496 LYS A CA 1
ATOM 3725 C C . LYS A 1 496 ? -46.722 23.100 20.430 1.00 59.34 496 LYS A C 1
ATOM 3727 O O . LYS A 1 496 ? -47.089 22.461 21.417 1.00 59.34 496 LYS A O 1
ATOM 3732 N N . LEU A 1 497 ? -47.200 24.304 20.120 1.00 64.19 497 LEU A N 1
ATOM 3733 C CA . LEU A 1 497 ? -48.438 24.820 20.687 1.00 64.19 497 LEU A CA 1
ATOM 3734 C C . LEU A 1 497 ? -49.488 23.743 20.430 1.00 64.19 497 LEU A C 1
ATOM 3736 O O . LEU A 1 497 ? -49.691 23.312 19.292 1.00 64.19 497 LEU A O 1
ATOM 3740 N N . LYS A 1 498 ? -50.070 23.209 21.508 1.00 75.94 498 LYS A N 1
ATOM 3741 C CA . LYS A 1 498 ? -51.157 22.240 21.368 1.00 75.94 498 LYS A CA 1
ATOM 3742 C C . LYS A 1 498 ? -52.247 22.921 20.528 1.00 75.94 498 LYS A C 1
ATOM 3744 O O . LYS A 1 498 ? -52.503 24.092 20.785 1.00 75.94 498 LYS A O 1
ATOM 3749 N N . PRO A 1 499 ? -52.912 22.227 19.587 1.00 73.50 499 PRO A N 1
ATOM 3750 C CA . PRO A 1 499 ? -53.897 22.849 18.696 1.00 73.50 499 PRO A CA 1
ATOM 3751 C C . PRO A 1 499 ? -54.958 23.690 19.424 1.00 73.50 499 PRO A C 1
ATOM 3753 O O . PRO A 1 499 ? -55.373 24.728 18.926 1.00 73.50 499 PRO A O 1
ATOM 3756 N N . TRP A 1 500 ? -55.339 23.286 20.642 1.00 76.31 500 TRP A N 1
ATOM 3757 C CA . TRP A 1 500 ? -56.265 24.045 21.485 1.00 76.31 500 TRP A CA 1
ATOM 3758 C C . TRP A 1 500 ? -55.687 25.369 22.005 1.00 76.31 500 TRP A C 1
ATOM 3760 O O . TRP A 1 500 ? -56.425 26.333 22.127 1.00 76.31 500 TRP A O 1
ATOM 3770 N N . LEU A 1 501 ? -54.383 25.442 22.284 1.00 75.44 501 LEU A N 1
ATOM 3771 C CA . LEU A 1 501 ? -53.695 26.663 22.716 1.00 75.44 501 LEU A CA 1
ATOM 3772 C C . LEU A 1 501 ? -53.578 27.654 21.556 1.00 75.44 501 LEU A C 1
ATOM 3774 O O . LEU A 1 501 ? -53.742 28.849 21.759 1.00 75.44 501 LEU A O 1
ATOM 3778 N N . THR A 1 502 ? -53.361 27.155 20.337 1.00 76.12 502 THR A N 1
ATOM 3779 C CA . THR A 1 502 ? -53.393 27.968 19.116 1.00 76.12 502 THR A CA 1
ATOM 3780 C C . THR A 1 502 ? -54.791 28.540 18.874 1.00 76.12 502 THR A C 1
ATOM 3782 O O . THR A 1 502 ? -54.928 29.740 18.676 1.00 76.12 502 THR A O 1
ATOM 3785 N N . LEU A 1 503 ? -55.834 27.709 19.003 1.00 74.44 503 LEU A N 1
ATOM 3786 C CA . LEU A 1 503 ? -57.236 28.138 18.908 1.00 74.44 503 LEU A CA 1
ATOM 3787 C C . LEU A 1 503 ? -57.622 29.162 19.987 1.00 74.44 503 LEU A C 1
ATOM 3789 O O . LEU A 1 503 ? -58.383 30.083 19.711 1.00 74.44 503 LEU A O 1
ATOM 3793 N N . LEU A 1 504 ? -57.098 29.019 21.206 1.00 75.75 504 LEU A N 1
ATOM 3794 C CA . LEU A 1 504 ? -57.382 29.926 22.321 1.00 75.75 504 LEU A CA 1
ATOM 3795 C C . LEU A 1 504 ? -56.677 31.279 22.141 1.00 75.75 504 LEU A C 1
ATOM 3797 O O . LEU A 1 504 ? -57.278 32.317 22.397 1.00 75.75 504 LEU A O 1
ATOM 3801 N N . ILE A 1 505 ? -55.443 31.276 21.624 1.00 78.44 505 ILE A N 1
ATOM 3802 C CA . ILE A 1 505 ? -54.715 32.497 21.247 1.00 78.44 505 ILE A CA 1
ATOM 3803 C C . ILE A 1 505 ? -55.415 33.214 20.082 1.00 78.44 505 ILE A C 1
ATOM 3805 O O . ILE A 1 505 ? -55.563 34.433 20.125 1.00 78.44 505 ILE A O 1
ATOM 3809 N N . ASP A 1 506 ? -55.883 32.480 19.069 1.00 78.62 506 ASP A N 1
ATOM 3810 C CA . ASP A 1 506 ? -56.617 33.062 17.936 1.00 78.62 506 ASP A CA 1
ATOM 3811 C C . ASP A 1 506 ? -58.007 33.577 18.344 1.00 78.62 506 ASP A C 1
ATOM 3813 O O . ASP A 1 506 ? -58.465 34.591 17.821 1.00 78.62 506 ASP A O 1
ATOM 3817 N N . SER A 1 507 ? -58.656 32.933 19.318 1.00 74.81 507 SER A N 1
ATOM 3818 C CA . SER A 1 507 ? -59.907 33.402 19.929 1.00 74.81 507 SER A CA 1
ATOM 3819 C C . SER A 1 507 ? -59.734 34.664 20.773 1.00 74.81 507 SER A C 1
ATOM 3821 O O . SER A 1 507 ? -60.713 35.372 20.958 1.00 74.81 507 SER A O 1
ATOM 3823 N N . TRP A 1 508 ? -58.545 34.919 21.322 1.00 71.81 508 TRP A N 1
ATOM 3824 C CA . TRP A 1 508 ? -58.241 36.127 22.102 1.00 71.81 508 TRP A CA 1
ATOM 3825 C C . TRP A 1 508 ? -57.817 37.316 21.229 1.00 71.81 508 TRP A C 1
ATOM 3827 O O . TRP A 1 508 ? -57.778 38.445 21.708 1.00 71.81 508 TRP A O 1
ATOM 3837 N N . LYS A 1 509 ? -57.438 37.063 19.969 1.00 72.38 509 LYS A N 1
ATOM 3838 C CA . LYS A 1 509 ? -57.050 38.094 18.993 1.00 72.38 509 LYS A CA 1
ATOM 3839 C C . LYS A 1 509 ? -58.213 38.610 18.141 1.00 72.38 509 LYS A C 1
ATOM 3841 O O . LYS A 1 509 ? -58.043 39.634 17.483 1.00 72.38 509 LYS A O 1
ATOM 3846 N N . LYS A 1 510 ? -59.332 37.887 18.104 1.00 55.34 510 LYS A N 1
ATOM 3847 C CA . LYS A 1 510 ? -60.621 38.376 17.596 1.00 55.34 510 LYS A CA 1
ATOM 3848 C C . LYS A 1 510 ? -61.376 39.046 18.728 1.00 55.34 510 LYS A C 1
ATOM 3850 O O . LYS A 1 510 ? -62.075 40.032 18.421 1.00 55.34 510 LYS A O 1
#

Foldseek 3Di:
DDAPDWKWKFKFQAFPDDDPLVRLQLLVLLLLLLDACQLQAFWWKKKDQDPPAAQPPVRHGDSIMIIMTGDDDPVSVVVSQCSQLVALLNCLRGPHSGTDGDPPSVVVDDDIATAAGQHPVQAGDDGPCSNPPPGRHHDDPPDDFAAALAEEEEEAPDAPLGHLSRLSSLLSSLLCVLTSRYRYQYQGDDQQAPCPQVNLCSNQVWDKDWDWFQALQNPGTDIFIWTDHPNAEIEAHQCRRDDPPGFFSLRSLLVVLVCVVVVRQEYEYRYYDPDSLQLCQNSLVSQPKWFAFPVRDTDDGGLVCLLRGDAMACPRGNPSLQRHAYEYGYPDDFDDDRPNSVSVQVRLCVNLVHHFPCSVGNVSSSCSSRVYDYDPACLVVCVSNVVVVSCPSHQEYEYEYAELECVCCPHRHRNVNVLQSCLVVLHEYEYEYQYYYPNVVVSVVRHNYHYFHLPDDPPDDSVSSVVSSSVRSNVRSVVVSVVVVVVVVPDPPPPPCDVVNVVVVVVVVD

Radius of gyration: 27.29 Å; chains: 1; bounding box: 93×65×72 Å

Secondary structure (DSSP, 8-state):
----SEEEEEEEE--SS--HHHHHHHHHHHHHHH--HHHHTT-EEEEEE-TTSPPPTTSPSPSEEEEEEEEE-HHHHHHHHHHHHT-HHHHTTBSSSS-B--HHHHTT----EEEEEE-TTSBEEES-STTTT-BPPP---SSPPTTTT-EEEEEE--BTTB-HHHHHHHHHHHHHHH-TT-EEEE----SSSTTHHHHHHHHHT-EEEEEEEE-TTSSSEEEEEEEEETTTEEEEEGGGT--TT-S--HHHHHHHHHHHHTT--EEEEEE-SS--TTTTHHHHHHTT-EEE-TTSPBPPSSGGGGGG--EEE-TTS-GGGGT-EEEEEE-PPPPPPPTTHHHHHHHHHHHHTS---GGGTHHHHHHHHHT-EEE--HHHHHHHTTHHHHTTT-SEEEEEEEEESTTTTSTTSHHHHHHHHHHHTT--EEEEEEEE-THHHHHHHHS-EEEEE----TT--HHHHHHHHHHHHHHHHHHHHHHHHHHHH-S-PPP---HHHHHHHHHHH-